Protein AF-0000000085180662 (afdb_homodimer)

Sequence (414 aa):
MKPEELREFLPLYALNALSPEERARVEAALSEHPELLPELKALMEAAGLLAEGTEAPLPPGLKARVLSRLRAERRRKVWLPLLARVAAVVLLSALGYGLYFAGGWLLALADPATQVLTLESPQGSAVGRAVLRRDGTVLLLLKASPPSGKVFQAWGVEEGGLRPLPTFRWTPKTLRLPPEAQAVAVSLEPPGGSPAPTEVFALPRTPMKPEELREFLPLYALNALSPEERARVEAALSEHPELLPELKALMEAAGLLAEGTEAPLPPGLKARVLSRLRAERRRKVWLPLLARVAAVVLLSALGYGLYFAGGWLLALADPATQVLTLESPQGSAVGRAVLRRDGTVLLLLKASPPSGKVFQAWGVEEGGLRPLPTFRWTPKTLRLPPEAQAVAVSLEPPGGSPAPTEVFALPRTP

pLDDT: mean 77.27, std 21.57, range [28.73, 98.62]

Radius of gyration: 26.44 Å; Cα contacts (8 Å, |Δi|>4): 613; chains: 2; bounding box: 60×75×50 Å

Organism: NCBI:txid751945

Foldseek 3Di:
DDPVVLVVCLLCLLLVNDDPVVNVVSVVVCVVPVVCVVVSVVSNVLNVVLVVVPPPPDDDPCCPPCCPVCVPVVCCVVCCVVVVSSVVSSVVVVVVVVCCVVVVLVVQVVPPQWDKWFKAFPVGHTFWIWIAHPQQKIWTGGNDFADPQKWKWKWFDAPVGTHTDDTDGDPRDMDGHDPRGPDMFMAIGGPPDDRDGDGGGIDTDDD/DDPVVLVVCLLCLLLVNDDPVVNVVSVVVCVVPVVCVVVSVVSNVLNVVLVVVPPPPDDDPVCPPCCVVCVPVVCCVVCCVVVVSSVVSSVVVVVVVVCCVVVVLVVQVVPPQWDKWFKAFPVGHTFWIWIAHPQQKIWTGGNDFADPQKWKWKWFDAPVGTHTDDTDGDPRDMDGHDPRGDDMFMAIGGPPDDRDGDGGGIDTDDD

Nearest PDB structures (foldseek):
  6zzg-assembly2_J  TM=3.523E-01  e=1.773E+00  Mus musculus
  5x0t-assembly2_F  TM=3.658E-01  e=2.121E+00  Homo sapiens
  5vi0-assembly1_A  TM=1.223E-01  e=8.408E-02  Pseudomonas fluorescens
  7ylb-assembly4_L  TM=4.870E-01  e=7.442E+00  Homo sapiens
  8zp2-assembly1_B  TM=4.295E-01  e=2.860E+00  Lama glama

Structure (mmCIF, N/CA/C/O backbone):
data_AF-0000000085180662-model_v1
#
loop_
_entity.id
_entity.type
_entity.pdbx_description
1 polymer 'Regulator of SigK'
#
loop_
_atom_site.group_PDB
_atom_site.id
_atom_site.type_symbol
_atom_site.label_atom_id
_atom_site.label_alt_id
_atom_site.label_comp_id
_atom_site.label_asym_id
_atom_site.label_entity_id
_atom_site.label_seq_id
_atom_site.pdbx_PDB_ins_code
_atom_site.Cartn_x
_atom_site.Cartn_y
_atom_site.Cartn_z
_atom_site.occupancy
_atom_site.B_iso_or_equiv
_atom_site.auth_seq_id
_atom_site.auth_comp_id
_atom_site.auth_asym_id
_atom_site.auth_atom_id
_atom_site.pdbx_PDB_model_num
ATOM 1 N N . MET A 1 1 ? -27.828 10.242 9.398 1 66.62 1 MET A N 1
ATOM 2 C CA . MET A 1 1 ? -26.562 10.211 8.68 1 66.62 1 MET A CA 1
ATOM 3 C C . MET A 1 1 ? -25.875 8.859 8.828 1 66.62 1 MET A C 1
ATOM 5 O O . MET A 1 1 ? -25.844 8.297 9.93 1 66.62 1 MET A O 1
ATOM 9 N N . LYS A 1 2 ? -25.594 8.281 7.766 1 71.5 2 LYS A N 1
ATOM 10 C CA . LYS A 1 2 ? -24.906 6.984 7.785 1 71.5 2 LYS A CA 1
ATOM 11 C C . LYS A 1 2 ? -23.516 7.109 8.375 1 71.5 2 LYS A C 1
ATOM 13 O O . LYS A 1 2 ? -22.891 8.172 8.297 1 71.5 2 LYS A O 1
ATOM 18 N N . PRO A 1 3 ? -23.141 6.16 9.094 1 69.75 3 PRO A N 1
ATOM 19 C CA . PRO A 1 3 ? -21.828 6.18 9.742 1 69.75 3 PRO A CA 1
ATOM 20 C C . PRO A 1 3 ? -20.703 6.551 8.781 1 69.75 3 PRO A C 1
ATOM 22 O O . PRO A 1 3 ? -19.781 7.289 9.148 1 69.75 3 PRO A O 1
ATOM 25 N N . GLU A 1 4 ? -20.906 6.094 7.66 1 66.62 4 GLU A N 1
ATOM 26 C CA . GLU A 1 4 ? -19.859 6.379 6.676 1 66.62 4 GLU A CA 1
ATOM 27 C C . GLU A 1 4 ? -19.828 7.867 6.328 1 66.62 4 GLU A C 1
ATOM 29 O O . GLU A 1 4 ? -18.75 8.445 6.168 1 66.62 4 GLU A O 1
ATOM 34 N N . GLU A 1 5 ? -20.969 8.461 6.164 1 68 5 GLU A N 1
ATOM 35 C CA . GLU A 1 5 ? -21.062 9.898 5.93 1 68 5 GLU A CA 1
ATOM 36 C C . GLU A 1 5 ? -20.594 10.695 7.141 1 68 5 GLU A C 1
ATOM 38 O O . GLU A 1 5 ? -19.906 11.711 6.996 1 68 5 GLU A O 1
ATOM 43 N N . LEU A 1 6 ? -20.984 10.219 8.312 1 72.69 6 LEU A N 1
ATOM 44 C CA . LEU A 1 6 ? -20.625 10.875 9.562 1 72.69 6 LEU A CA 1
ATOM 45 C C . LEU A 1 6 ? -19.109 10.906 9.734 1 72.69 6 LEU A C 1
ATOM 47 O O . LEU A 1 6 ? -18.547 11.898 10.211 1 72.69 6 LEU A O 1
ATOM 51 N N . ARG A 1 7 ? -18.453 9.898 9.266 1 70.5 7 ARG A N 1
ATOM 52 C CA . ARG A 1 7 ? -17 9.781 9.406 1 70.5 7 ARG A CA 1
ATOM 53 C C . ARG A 1 7 ? -16.297 10.875 8.609 1 70.5 7 ARG A C 1
ATOM 55 O O . ARG A 1 7 ? -15.234 11.352 9.016 1 70.5 7 ARG A O 1
ATOM 62 N N . GLU A 1 8 ? -16.969 11.312 7.586 1 67.62 8 GLU A N 1
ATOM 63 C CA . GLU A 1 8 ? -16.391 12.367 6.75 1 67.62 8 GLU A CA 1
ATOM 64 C C . GLU A 1 8 ? -16.484 13.727 7.434 1 67.62 8 GLU A C 1
ATOM 66 O O . GLU A 1 8 ? -15.68 14.617 7.168 1 67.62 8 GLU A O 1
ATOM 71 N N . PHE A 1 9 ? -17.438 13.805 8.328 1 67.06 9 PHE A N 1
ATOM 72 C CA . PHE A 1 9 ? -17.688 15.094 8.969 1 67.06 9 PHE A CA 1
ATOM 73 C C . PHE A 1 9 ? -16.922 15.188 10.289 1 67.06 9 PHE A C 1
ATOM 75 O O . PHE A 1 9 ? -16.734 16.281 10.82 1 67.06 9 PHE A O 1
ATOM 82 N N . LEU A 1 10 ? -16.406 14.094 10.742 1 73.5 10 LEU A N 1
ATOM 83 C CA . LEU A 1 10 ? -15.836 14.055 12.078 1 73.5 10 LEU A CA 1
ATOM 84 C C . LEU A 1 10 ? -14.609 14.961 12.172 1 73.5 10 LEU A C 1
ATOM 86 O O . LEU A 1 10 ? -14.461 15.719 13.133 1 73.5 10 LEU A O 1
ATOM 90 N N . PRO A 1 11 ? -13.773 14.984 11.195 1 67.19 11 PRO A N 1
ATOM 91 C CA . PRO A 1 11 ? -12.633 15.906 11.289 1 67.19 11 PRO A CA 1
ATOM 92 C C . PRO A 1 11 ? -13.062 17.375 11.297 1 67.19 11 PRO A C 1
ATOM 94 O O . PRO A 1 11 ? -12.484 18.188 12.031 1 67.19 11 PRO A O 1
ATOM 97 N N . LEU A 1 12 ? -14.07 17.625 10.57 1 65.69 12 LEU A N 1
ATOM 98 C CA . LEU A 1 12 ? -14.578 18.984 10.531 1 65.69 12 LEU A CA 1
ATOM 99 C C . LEU A 1 12 ? -15.227 19.375 11.859 1 65.69 12 LEU A C 1
ATOM 101 O O . LEU A 1 12 ? -15.086 20.5 12.312 1 65.69 12 LEU A O 1
ATOM 105 N N . TYR A 1 13 ? -15.891 18.375 12.391 1 70.31 13 TYR A N 1
ATOM 106 C CA . TYR A 1 13 ? -16.484 18.562 13.719 1 70.31 13 TYR A CA 1
ATOM 107 C C . TYR A 1 13 ? -15.398 18.812 14.758 1 70.31 13 TYR A C 1
ATOM 109 O O . TYR A 1 13 ? -15.5 19.75 15.555 1 70.31 13 TYR A O 1
ATOM 117 N N . ALA A 1 14 ? -14.359 18.031 14.742 1 65.88 14 ALA A N 1
ATOM 118 C CA . ALA A 1 14 ? -13.266 18.141 15.703 1 65.88 14 ALA A CA 1
ATOM 119 C C . ALA A 1 14 ? -12.555 19.484 15.578 1 65.88 14 ALA A C 1
ATOM 121 O O . ALA A 1 14 ? -12.031 20 16.562 1 65.88 14 ALA A O 1
ATOM 122 N N . LEU A 1 15 ? -12.742 20 14.414 1 57.56 15 LEU A N 1
ATOM 123 C CA . LEU A 1 15 ? -12.062 21.25 14.133 1 57.56 15 LEU A CA 1
ATOM 124 C C . LEU A 1 15 ? -13.008 22.438 14.289 1 57.56 15 LEU A C 1
ATOM 126 O O . LEU A 1 15 ? -12.625 23.594 14.055 1 57.56 15 LEU A O 1
ATOM 130 N N . ASN A 1 16 ? -14.219 22.188 14.664 1 61.28 16 ASN A N 1
ATOM 131 C CA . ASN A 1 16 ? -15.258 23.203 14.789 1 61.28 16 ASN A CA 1
ATOM 132 C C . ASN A 1 16 ? -15.461 23.969 13.484 1 61.28 16 ASN A C 1
ATOM 134 O O . ASN A 1 16 ? -15.617 25.188 13.492 1 61.28 16 ASN A O 1
ATOM 138 N N . ALA A 1 17 ? -15.383 23.266 12.406 1 60.09 17 ALA A N 1
ATOM 139 C CA . ALA A 1 17 ? -15.477 23.859 11.07 1 60.09 17 ALA A CA 1
ATOM 140 C C . ALA A 1 17 ? -16.828 23.547 10.43 1 60.09 17 ALA A C 1
ATOM 142 O O . ALA A 1 17 ? -16.969 23.609 9.211 1 60.09 17 ALA A O 1
ATOM 143 N N . LEU A 1 18 ? -17.656 23.156 11.117 1 65.06 18 LEU A N 1
ATOM 144 C CA . LEU A 1 18 ? -19 22.875 10.641 1 65.06 18 LEU A CA 1
ATOM 145 C C . LEU A 1 18 ? -19.922 24.062 10.906 1 65.06 18 LEU A C 1
ATOM 147 O O . LEU A 1 18 ? -19.75 24.781 11.891 1 65.06 18 LEU A O 1
ATOM 151 N N . SER A 1 19 ? -20.75 24.391 9.953 1 64.56 19 SER A N 1
ATOM 152 C CA . SER A 1 19 ? -21.828 25.328 10.234 1 64.56 19 SER A CA 1
ATOM 153 C C . SER A 1 19 ? -22.672 24.875 11.43 1 64.56 19 SER A C 1
ATOM 155 O O . SER A 1 19 ? -22.625 23.703 11.805 1 64.56 19 SER A O 1
ATOM 157 N N . PRO A 1 20 ? -23.266 25.844 12.109 1 70.56 20 PRO A N 1
ATOM 158 C CA . PRO A 1 20 ? -24.125 25.453 13.234 1 70.56 20 PRO A CA 1
ATOM 159 C C . PRO A 1 20 ? -25.141 24.375 12.859 1 70.56 20 PRO A C 1
ATOM 161 O O . PRO A 1 20 ? -25.422 23.484 13.656 1 70.56 20 PRO A O 1
ATOM 164 N N . GLU A 1 21 ? -25.594 24.438 11.703 1 71.88 21 GLU A N 1
ATOM 165 C CA . GLU A 1 21 ? -26.578 23.453 11.242 1 71.88 21 GLU A CA 1
ATOM 166 C C . GLU A 1 21 ? -25.922 22.078 11.039 1 71.88 21 GLU A C 1
ATOM 168 O O . GLU A 1 21 ? -26.484 21.062 11.445 1 71.88 21 GLU A O 1
ATOM 173 N N . GLU A 1 22 ? -24.844 22.078 10.461 1 75.25 22 GLU A N 1
ATOM 174 C CA . GLU A 1 22 ? -24.125 20.828 10.227 1 75.25 22 GLU A CA 1
ATOM 175 C C . GLU A 1 22 ? -23.688 20.203 11.547 1 75.25 22 GLU A C 1
ATOM 177 O O . GLU A 1 22 ? -23.719 18.984 11.695 1 75.25 22 GLU A O 1
ATOM 182 N N . ARG A 1 23 ? -23.297 21.047 12.43 1 76.56 23 ARG A N 1
ATOM 183 C CA . ARG A 1 23 ? -22.891 20.578 13.742 1 76.56 23 ARG A CA 1
ATOM 184 C C . ARG A 1 23 ? -24.031 19.875 14.469 1 76.56 23 ARG A C 1
ATOM 186 O O . ARG A 1 23 ? -23.859 18.812 15.055 1 76.56 23 ARG A O 1
ATOM 193 N N . ALA A 1 24 ? -25.094 20.469 14.359 1 76.19 24 ALA A N 1
ATOM 194 C CA . ALA A 1 24 ? -26.281 19.875 14.992 1 76.19 24 ALA A CA 1
ATOM 195 C C . ALA A 1 24 ? -26.594 18.5 14.391 1 76.19 24 ALA A C 1
ATOM 197 O O . ALA A 1 24 ? -26.953 17.578 15.109 1 76.19 24 ALA A O 1
ATOM 198 N N . ARG A 1 25 ? -26.406 18.422 13.172 1 79.19 25 ARG A N 1
ATOM 199 C CA . ARG A 1 25 ? -26.672 17.172 12.477 1 79.19 25 ARG A CA 1
ATOM 200 C C . ARG A 1 25 ? -25.672 16.094 12.883 1 79.19 25 ARG A C 1
ATOM 202 O O . ARG A 1 25 ? -26.047 14.938 13.086 1 79.19 25 ARG A O 1
ATOM 209 N N . VAL A 1 26 ? -24.531 16.516 13 1 79.25 26 VAL A N 1
ATOM 210 C CA . VAL A 1 26 ? -23.484 15.57 13.375 1 79.25 26 VAL A CA 1
ATOM 211 C C . VAL A 1 26 ? -23.672 15.125 14.828 1 79.25 26 VAL A C 1
ATOM 213 O O . VAL A 1 26 ? -23.562 13.945 15.141 1 79.25 26 VAL A O 1
ATOM 216 N N . GLU A 1 27 ? -23.969 16.062 15.672 1 79.25 27 GLU A N 1
ATOM 217 C CA . GLU A 1 27 ? -24.188 15.75 17.078 1 79.25 27 GLU A CA 1
ATOM 218 C C . GLU A 1 27 ? -25.375 14.805 17.266 1 79.25 27 GLU A C 1
ATOM 220 O O . GLU A 1 27 ? -25.328 13.883 18.078 1 79.25 27 GLU A O 1
ATOM 225 N N . ALA A 1 28 ? -26.328 14.977 16.484 1 78.62 28 ALA A N 1
ATOM 226 C CA . ALA A 1 28 ? -27.484 14.086 16.531 1 78.62 28 ALA A CA 1
ATOM 227 C C . ALA A 1 28 ? -27.109 12.688 16.047 1 78.62 28 ALA A C 1
ATOM 229 O O . ALA A 1 28 ? -27.531 11.688 16.625 1 78.62 28 ALA A O 1
ATOM 230 N N . ALA A 1 29 ? -26.328 12.68 15.062 1 79.62 29 ALA A N 1
ATOM 231 C CA . ALA A 1 29 ? -25.922 11.406 14.484 1 79.62 29 ALA A CA 1
ATOM 232 C C . ALA A 1 29 ? -24.969 10.656 15.406 1 79.62 29 ALA A C 1
ATOM 234 O O . ALA A 1 29 ? -25 9.43 15.469 1 79.62 29 ALA A O 1
ATOM 235 N N . LEU A 1 30 ? -24.141 11.406 16.078 1 78.25 30 LEU A N 1
ATOM 236 C CA . LEU A 1 30 ? -23.172 10.805 17 1 78.25 30 LEU A CA 1
ATOM 237 C C . LEU A 1 30 ? -23.875 10.102 18.156 1 78.25 30 LEU A C 1
ATOM 239 O O . LEU A 1 30 ? -23.391 9.094 18.672 1 78.25 30 LEU A O 1
ATOM 243 N N . SER A 1 31 ? -24.953 10.578 18.547 1 75.88 31 SER A N 1
ATOM 244 C CA . SER A 1 31 ? -25.766 9.922 19.578 1 75.88 31 SER A CA 1
ATOM 245 C C . SER A 1 31 ? -26.266 8.57 19.094 1 75.88 31 SER A C 1
ATOM 247 O O . SER A 1 31 ? -26.484 7.66 19.906 1 75.88 31 SER A O 1
ATOM 249 N N . GLU A 1 32 ? -26.281 8.438 17.828 1 77.94 32 GLU A N 1
ATOM 250 C CA . GLU A 1 32 ? -26.812 7.207 17.25 1 77.94 32 GLU A CA 1
ATOM 251 C C . GLU A 1 32 ? -25.688 6.238 16.906 1 77.94 32 GLU A C 1
ATOM 253 O O . GLU A 1 32 ? -25.938 5.055 16.656 1 77.94 32 GLU A O 1
ATOM 258 N N . HIS A 1 33 ? -24.531 6.793 16.891 1 78.06 33 HIS A N 1
ATOM 259 C CA . HIS A 1 33 ? -23.406 5.957 16.484 1 78.06 33 HIS A CA 1
ATOM 260 C C . HIS A 1 33 ? -22.25 6.086 17.469 1 78.06 33 HIS A C 1
ATOM 262 O O . HIS A 1 33 ? -21.203 6.66 17.125 1 78.06 33 HIS A O 1
ATOM 268 N N . PRO A 1 34 ? -22.375 5.504 18.609 1 74.19 34 PRO A N 1
ATOM 269 C CA . PRO A 1 34 ? -21.344 5.629 19.656 1 74.19 34 PRO A CA 1
ATOM 270 C C . PRO A 1 34 ? -20.016 4.992 19.266 1 74.19 34 PRO A C 1
ATOM 272 O O . PRO A 1 34 ? -18.984 5.309 19.844 1 74.19 34 PRO A O 1
ATOM 275 N N . GLU A 1 35 ? -20.078 4.238 18.312 1 72.56 35 GLU A N 1
ATOM 276 C CA . GLU A 1 35 ? -18.859 3.555 17.906 1 72.56 35 GLU A CA 1
ATOM 277 C C . GLU A 1 35 ? -17.859 4.531 17.297 1 72.56 35 GLU A C 1
ATOM 279 O O . GLU A 1 35 ? -16.656 4.234 17.203 1 72.56 35 GLU A O 1
ATOM 284 N N . LEU A 1 36 ? -18.375 5.695 16.922 1 71.19 36 LEU A N 1
ATOM 285 C CA . LEU A 1 36 ? -17.5 6.684 16.312 1 71.19 36 LEU A CA 1
ATOM 286 C C . LEU A 1 36 ? -16.906 7.613 17.359 1 71.19 36 LEU A C 1
ATOM 288 O O . LEU A 1 36 ? -16.016 8.406 17.062 1 71.19 36 LEU A O 1
ATOM 292 N N . LEU A 1 37 ? -17.266 7.441 18.594 1 69.69 37 LEU A N 1
ATOM 293 C CA . LEU A 1 37 ? -16.859 8.336 19.656 1 69.69 37 LEU A CA 1
ATOM 294 C C . LEU A 1 37 ? -15.359 8.219 19.922 1 69.69 37 LEU A C 1
ATOM 296 O O . LEU A 1 37 ? -14.672 9.234 20.094 1 69.69 37 LEU A O 1
ATOM 300 N N . PRO A 1 38 ? -14.891 7.062 19.859 1 65.12 38 PRO A N 1
ATOM 301 C CA . PRO A 1 38 ? -13.438 6.977 20.062 1 65.12 38 PRO A CA 1
ATOM 302 C C . PRO A 1 38 ? -12.648 7.68 18.953 1 65.12 38 PRO A C 1
ATOM 304 O O . PRO A 1 38 ? -11.633 8.312 19.234 1 65.12 38 PRO A O 1
ATOM 307 N N . GLU A 1 39 ? -13.164 7.59 17.766 1 68.31 39 GLU A N 1
ATOM 308 C CA . GLU A 1 39 ? -12.523 8.273 16.641 1 68.31 39 GLU A CA 1
ATOM 309 C C . GLU A 1 39 ? -12.625 9.789 16.797 1 68.31 39 GLU A C 1
ATOM 311 O O . GLU A 1 39 ? -11.656 10.508 16.531 1 68.31 39 GLU A O 1
ATOM 316 N N . LEU A 1 40 ? -13.766 10.18 17.234 1 70.56 40 LEU A N 1
ATOM 317 C CA . LEU A 1 40 ? -13.953 11.609 17.484 1 70.56 40 LEU A CA 1
ATOM 318 C C . LEU A 1 40 ? -13.031 12.086 18.594 1 70.56 40 LEU A C 1
ATOM 320 O O . LEU A 1 40 ? -12.398 13.141 18.484 1 70.56 40 LEU A O 1
ATOM 324 N N . LYS A 1 41 ? -12.875 11.383 19.594 1 63.75 41 LYS A N 1
ATOM 325 C CA . LYS A 1 41 ? -12.016 11.734 20.719 1 63.75 41 LYS A CA 1
ATOM 326 C C . LYS A 1 41 ? -10.555 11.852 20.281 1 63.75 41 LYS A C 1
ATOM 328 O O . LYS A 1 41 ? -9.852 12.781 20.688 1 63.75 41 LYS A O 1
ATOM 333 N N . ALA A 1 42 ? -10.219 10.969 19.547 1 62.28 42 ALA A N 1
ATOM 334 C CA . ALA A 1 42 ? -8.852 10.992 19.031 1 62.28 42 ALA A CA 1
ATOM 335 C C . ALA A 1 42 ? -8.609 12.227 18.172 1 62.28 42 ALA A C 1
ATOM 337 O O . ALA A 1 42 ? -7.562 12.867 18.266 1 62.28 42 ALA A O 1
ATOM 338 N N . LEU A 1 43 ? -9.594 12.508 17.406 1 63 43 LEU A N 1
ATOM 339 C CA . LEU A 1 43 ? -9.5 13.68 16.531 1 63 43 LEU A CA 1
ATOM 340 C C . LEU A 1 43 ? -9.523 14.969 17.344 1 63 43 LEU A C 1
ATOM 342 O O . LEU A 1 43 ? -8.773 15.906 17.062 1 63 43 LEU A O 1
ATOM 346 N N . MET A 1 44 ? -10.328 14.969 18.391 1 61.22 44 MET A N 1
ATOM 347 C CA . MET A 1 44 ? -10.414 16.141 19.266 1 61.22 44 MET A CA 1
ATOM 348 C C . MET A 1 44 ? -9.117 16.312 20.047 1 61.22 44 MET A C 1
ATOM 350 O O . MET A 1 44 ? -8.656 17.438 20.234 1 61.22 44 MET A O 1
ATOM 354 N N . GLU A 1 45 ? -8.594 15.312 20.453 1 57.62 45 GLU A N 1
ATOM 355 C CA . GLU A 1 45 ? -7.316 15.359 21.156 1 57.62 45 GLU A CA 1
ATOM 356 C C . GLU A 1 45 ? -6.207 15.883 20.234 1 57.62 45 GLU A C 1
ATOM 358 O O . GLU A 1 45 ? -5.379 16.688 20.656 1 57.62 45 GLU A O 1
ATOM 363 N N . ALA A 1 46 ? -6.301 15.391 19.203 1 54.47 46 ALA A N 1
ATOM 364 C CA . ALA A 1 46 ? -5.316 15.844 18.219 1 54.47 46 ALA A CA 1
ATOM 365 C C . ALA A 1 46 ? -5.5 17.328 17.906 1 54.47 46 ALA A C 1
ATOM 367 O O . ALA A 1 46 ? -4.523 18.078 17.812 1 54.47 46 ALA A O 1
ATOM 368 N N . ALA A 1 47 ? -6.711 17.688 17.844 1 52 47 ALA A N 1
ATOM 369 C CA . ALA A 1 47 ? -7.035 19.078 17.609 1 52 47 ALA A CA 1
ATOM 370 C C . ALA A 1 47 ? -6.629 19.953 18.797 1 52 47 ALA A C 1
ATOM 372 O O . ALA A 1 47 ? -6.148 21.062 18.625 1 52 47 ALA A O 1
ATOM 373 N N . GLY A 1 48 ? -6.871 19.469 19.938 1 48.78 48 GLY A N 1
ATOM 374 C CA . GLY A 1 48 ? -6.469 20.141 21.156 1 48.78 48 GLY A CA 1
ATOM 375 C C . GLY A 1 48 ? -4.965 20.328 21.281 1 48.78 48 GLY A C 1
ATOM 376 O O . GLY A 1 48 ? -4.496 21.391 21.672 1 48.78 48 GLY A O 1
ATOM 377 N N . LEU A 1 49 ? -4.309 19.391 21.062 1 45.84 49 LEU A N 1
ATOM 378 C CA . LEU A 1 49 ? -2.854 19.469 21.125 1 45.84 49 LEU A CA 1
ATOM 379 C C . LEU A 1 49 ? -2.314 20.516 20.156 1 45.84 49 LEU A C 1
ATOM 381 O O . LEU A 1 49 ? -1.356 21.219 20.484 1 45.84 49 LEU A O 1
ATOM 385 N N . LEU A 1 50 ? -2.959 20.625 19.219 1 42.94 50 LEU A N 1
ATOM 386 C CA . LEU A 1 50 ? -2.58 21.641 18.234 1 42.94 50 LEU A CA 1
ATOM 387 C C . LEU A 1 50 ? -2.941 23.047 18.734 1 42.94 50 LEU A C 1
ATOM 389 O O . LEU A 1 50 ? -2.207 24 18.484 1 42.94 50 LEU A O 1
ATOM 393 N N . ALA A 1 51 ? -4.027 23.25 19.484 1 41.25 51 ALA A N 1
ATOM 394 C CA . ALA A 1 51 ? -4.484 24.5 20.078 1 41.25 51 ALA A CA 1
ATOM 395 C C . ALA A 1 51 ? -3.6 24.922 21.25 1 41.25 51 ALA A C 1
ATOM 397 O O . ALA A 1 51 ? -3.33 26.109 21.453 1 41.25 51 ALA A O 1
ATOM 398 N N . GLU A 1 52 ? -3.271 24.109 22.094 1 39.59 52 GLU A N 1
ATOM 399 C CA . GLU A 1 52 ? -2.471 24.422 23.281 1 39.59 52 GLU A CA 1
ATOM 400 C C . GLU A 1 52 ? -1.133 25.047 22.891 1 39.59 52 GLU A C 1
ATOM 402 O O . GLU A 1 52 ? -0.598 25.875 23.625 1 39.59 52 GLU A O 1
ATOM 407 N N . GLY A 1 53 ? -0.549 24.875 21.875 1 36.84 53 GLY A N 1
ATOM 408 C CA . GLY A 1 53 ? 0.676 25.594 21.562 1 36.84 53 GLY A CA 1
ATOM 409 C C . GLY A 1 53 ? 0.466 27.078 21.391 1 36.84 53 GLY A C 1
ATOM 410 O O . GLY A 1 53 ? 1.431 27.844 21.328 1 36.84 53 GLY A O 1
ATOM 411 N N . THR A 1 54 ? -0.755 27.531 21.125 1 33 54 THR A N 1
ATOM 412 C CA . THR A 1 54 ? -1.01 28.953 20.938 1 33 54 THR A CA 1
ATOM 413 C C . THR A 1 54 ? -1.472 29.594 22.25 1 33 54 THR A C 1
ATOM 415 O O . THR A 1 54 ? -1.917 30.734 22.266 1 33 54 THR A O 1
ATOM 418 N N . GLU A 1 55 ? -1.44 29.094 23.406 1 32.59 55 GLU A N 1
ATOM 419 C CA . GLU A 1 55 ? -2.092 29.672 24.578 1 32.59 55 GLU A CA 1
ATOM 420 C C . GLU A 1 55 ? -1.324 30.875 25.094 1 32.59 55 GLU A C 1
ATOM 422 O O . GLU A 1 55 ? -0.643 30.797 26.125 1 32.59 55 GLU A O 1
ATOM 427 N N . ALA A 1 56 ? -0.729 31.797 24.312 1 30.62 56 ALA A N 1
ATOM 428 C CA . ALA A 1 56 ? -0.349 32.969 25.078 1 30.62 56 ALA A CA 1
ATOM 429 C C . ALA A 1 56 ? -1.579 33.719 25.609 1 30.62 56 ALA A C 1
ATOM 431 O O . ALA A 1 56 ? -2.572 33.844 24.891 1 30.62 56 ALA A O 1
ATOM 432 N N . PRO A 1 57 ? -1.779 33.938 26.969 1 28.98 57 PRO A N 1
ATOM 433 C CA . PRO A 1 57 ? -2.863 34.625 27.672 1 28.98 57 PRO A CA 1
ATOM 434 C C . PRO A 1 57 ? -3.049 36.062 27.203 1 28.98 57 PRO A C 1
ATOM 436 O O . PRO A 1 57 ? -2.076 36.812 27.109 1 28.98 57 PRO A O 1
ATOM 439 N N . LEU A 1 58 ? -4.016 36.438 26.359 1 30.48 58 LEU A N 1
ATOM 440 C CA . LEU A 1 58 ? -4.328 37.812 25.969 1 30.48 58 LEU A CA 1
ATOM 441 C C . LEU A 1 58 ? -4.719 38.625 27.188 1 30.48 58 LEU A C 1
ATOM 443 O O . LEU A 1 58 ? -5.41 38.156 28.078 1 30.48 58 LEU A O 1
ATOM 447 N N . PRO A 1 59 ? -4.094 39.719 27.609 1 28.73 59 PRO A N 1
ATOM 448 C CA . PRO A 1 59 ? -4.371 40.594 28.766 1 28.73 59 PRO A CA 1
ATOM 449 C C . PRO A 1 59 ? -5.805 41.125 28.781 1 28.73 59 PRO A C 1
ATOM 451 O O . PRO A 1 59 ? -6.418 41.281 27.719 1 28.73 59 PRO A O 1
ATOM 454 N N . PRO A 1 60 ? -6.473 41.438 29.938 1 32.09 60 PRO A N 1
ATOM 455 C CA . PRO A 1 60 ? -7.887 41.625 30.266 1 32.09 60 PRO A CA 1
ATOM 456 C C . PRO A 1 60 ? -8.461 42.875 29.594 1 32.09 60 PRO A C 1
ATOM 458 O O . PRO A 1 60 ? -9.617 42.875 29.172 1 32.09 60 PRO A O 1
ATOM 461 N N . GLY A 1 61 ? -7.961 44.188 29.969 1 33.28 61 GLY A N 1
ATOM 462 C CA . GLY A 1 61 ? -8.555 45.469 29.703 1 33.28 61 GLY A CA 1
ATOM 463 C C . GLY A 1 61 ? -8.727 45.781 28.234 1 33.28 61 GLY A C 1
ATOM 464 O O . GLY A 1 61 ? -9.367 46.75 27.859 1 33.28 61 GLY A O 1
ATOM 465 N N . LEU A 1 62 ? -7.664 45.5 27.484 1 30.42 62 LEU A N 1
ATOM 466 C CA . LEU A 1 62 ? -7.5 45.75 26.047 1 30.42 62 LEU A CA 1
ATOM 467 C C . LEU A 1 62 ? -8.594 45.062 25.25 1 30.42 62 LEU A C 1
ATOM 469 O O . LEU A 1 62 ? -8.727 45.312 24.047 1 30.42 62 LEU A O 1
ATOM 473 N N . LYS A 1 63 ? -9.469 44.375 25.922 1 33.94 63 LYS A N 1
ATOM 474 C CA . LYS A 1 63 ? -10.578 43.594 25.422 1 33.94 63 LYS A CA 1
ATOM 475 C C . LYS A 1 63 ? -11.648 44.469 24.797 1 33.94 63 LYS A C 1
ATOM 477 O O . LYS A 1 63 ? -12.141 44.188 23.688 1 33.94 63 LYS A O 1
ATOM 482 N N . ALA A 1 64 ? -12.047 45.406 25.625 1 37.06 64 ALA A N 1
ATOM 483 C CA . ALA A 1 64 ? -13.25 46.156 25.266 1 37.06 64 ALA A CA 1
ATOM 484 C C . ALA A 1 64 ? -13 47.031 24.031 1 37.06 64 ALA A C 1
ATOM 486 O O . ALA A 1 64 ? -13.859 47.125 23.156 1 37.06 64 ALA A O 1
ATOM 487 N N . ARG A 1 65 ? -12.039 47.938 24.078 1 34.69 65 ARG A N 1
ATOM 488 C CA . ARG A 1 65 ? -11.82 48.906 23.016 1 34.69 65 ARG A CA 1
ATOM 489 C C . ARG A 1 65 ? -11.367 48.219 21.734 1 34.69 65 ARG A C 1
ATOM 491 O O . ARG A 1 65 ? -11.695 48.688 20.625 1 34.69 65 ARG A O 1
ATOM 498 N N . VAL A 1 66 ? -10.391 47.25 21.812 1 32.06 66 VAL A N 1
ATOM 499 C CA . VAL A 1 66 ? -9.898 46.531 20.641 1 32.06 66 VAL A CA 1
ATOM 500 C C . VAL A 1 66 ? -10.992 45.625 20.078 1 32.06 66 VAL A C 1
ATOM 502 O O . VAL A 1 66 ? -10.969 45.25 18.906 1 32.06 66 VAL A O 1
ATOM 505 N N . LEU A 1 67 ? -12.062 45.25 20.797 1 35.72 67 LEU A N 1
ATOM 506 C CA . LEU A 1 67 ? -13.234 44.5 20.359 1 35.72 67 LEU A CA 1
ATOM 507 C C . LEU A 1 67 ? -14.016 45.281 19.312 1 35.72 67 LEU A C 1
ATOM 509 O O . LEU A 1 67 ? -14.477 44.688 18.328 1 35.72 67 LEU A O 1
ATOM 513 N N . SER A 1 68 ? -14.359 46.531 19.578 1 38.25 68 SER A N 1
ATOM 514 C CA . SER A 1 68 ? -15.219 47.25 18.641 1 38.25 68 SER A CA 1
ATOM 515 C C . SER A 1 68 ? -14.516 47.469 17.312 1 38.25 68 SER A C 1
ATOM 517 O O . SER A 1 68 ? -15.148 47.406 16.25 1 38.25 68 SER A O 1
ATOM 519 N N . ARG A 1 69 ? -13.312 48.125 17.156 1 35.19 69 ARG A N 1
ATOM 520 C CA . ARG A 1 69 ? -12.617 48.344 15.883 1 35.19 69 ARG A CA 1
ATOM 521 C C . ARG A 1 69 ? -12.133 47.031 15.297 1 35.19 69 ARG A C 1
ATOM 523 O O . ARG A 1 69 ? -11.984 46.906 14.086 1 35.19 69 ARG A O 1
ATOM 530 N N . LEU A 1 70 ? -11.57 46.031 16.125 1 34.12 70 LEU A N 1
ATOM 531 C CA . LEU A 1 70 ? -11.125 44.719 15.688 1 34.12 70 LEU A CA 1
ATOM 532 C C . LEU A 1 70 ? -12.305 43.844 15.266 1 34.12 70 LEU A C 1
ATOM 534 O O . LEU A 1 70 ? -12.125 42.781 14.648 1 34.12 70 LEU A O 1
ATOM 538 N N . ARG A 1 71 ? -13.492 44.031 15.477 1 36.19 71 ARG A N 1
ATOM 539 C CA . ARG A 1 71 ? -14.688 43.312 14.992 1 36.19 71 ARG A CA 1
ATOM 540 C C . ARG A 1 71 ? -14.75 43.344 13.469 1 36.19 71 ARG A C 1
ATOM 542 O O . ARG A 1 71 ? -15.133 42.344 12.852 1 36.19 71 ARG A O 1
ATOM 549 N N . ALA A 1 72 ? -14.945 44.5 12.773 1 37.19 72 ALA A N 1
ATOM 550 C CA . ALA A 1 72 ? -15.047 44.562 11.312 1 37.19 72 ALA A CA 1
ATOM 551 C C . ALA A 1 72 ? -13.727 44.188 10.656 1 37.19 72 ALA A C 1
ATOM 553 O O . ALA A 1 72 ? -13.719 43.469 9.633 1 37.19 72 ALA A O 1
ATOM 554 N N . GLU A 1 73 ? -12.508 44.844 10.656 1 36.19 73 GLU A N 1
ATOM 555 C CA . GLU A 1 73 ? -11.203 44.562 10.062 1 36.19 73 GLU A CA 1
ATOM 556 C C . GLU A 1 73 ? -10.508 43.406 10.773 1 36.19 73 GLU A C 1
ATOM 558 O O . GLU A 1 73 ? -9.648 42.75 10.195 1 36.19 73 GLU A O 1
ATOM 563 N N . ARG A 1 74 ? -10.5 43.094 12.07 1 37.84 74 ARG A N 1
ATOM 564 C CA . ARG A 1 74 ? -9.891 42.062 12.891 1 37.84 74 ARG A CA 1
ATOM 565 C C . ARG A 1 74 ? -10.516 40.688 12.609 1 37.84 74 ARG A C 1
ATOM 567 O O . ARG A 1 74 ? -9.984 39.656 13.031 1 37.84 74 ARG A O 1
ATOM 574 N N . ARG A 1 75 ? -11.75 40.562 12.367 1 38.03 75 ARG A N 1
ATOM 575 C CA . ARG A 1 75 ? -12.344 39.281 11.953 1 38.03 75 ARG A CA 1
ATOM 576 C C . ARG A 1 75 ? -11.555 38.656 10.812 1 38.03 75 ARG A C 1
ATOM 578 O O . ARG A 1 75 ? -11.484 37.438 10.695 1 38.03 75 ARG A O 1
ATOM 585 N N . ARG A 1 76 ? -11.266 39.375 9.789 1 39.66 76 ARG A N 1
ATOM 586 C CA . ARG A 1 76 ? -10.461 38.875 8.68 1 39.66 76 ARG A CA 1
ATOM 587 C C . ARG A 1 76 ? -9.031 38.594 9.117 1 39.66 76 ARG A C 1
ATOM 589 O O . ARG A 1 76 ? -8.414 37.625 8.664 1 39.66 76 ARG A O 1
ATOM 596 N N . LYS A 1 77 ? -8.289 39.469 9.82 1 44.44 77 LYS A N 1
ATOM 597 C CA . LYS A 1 77 ? -6.879 39.344 10.164 1 44.44 77 LYS A CA 1
ATOM 598 C C . LYS A 1 77 ? -6.668 38.281 11.25 1 44.44 77 LYS A C 1
ATOM 600 O O . LYS A 1 77 ? -5.684 37.562 11.227 1 44.44 77 LYS A O 1
ATOM 605 N N . VAL A 1 78 ? -7.395 38.438 12.406 1 45.53 78 VAL A N 1
ATOM 606 C CA . VAL A 1 78 ? -7.262 37.469 13.484 1 45.53 78 VAL A CA 1
ATOM 607 C C . VAL A 1 78 ? -7.758 36.094 13.023 1 45.53 78 VAL A C 1
ATOM 609 O O . VAL A 1 78 ? -7.234 35.062 13.438 1 45.53 78 VAL A O 1
ATOM 612 N N . TRP A 1 79 ? -8.828 36.188 12.258 1 45.81 79 TRP A N 1
ATOM 613 C CA . TRP A 1 79 ? -9.383 34.938 11.758 1 45.81 79 TRP A CA 1
ATOM 614 C C . TRP A 1 79 ? -8.406 34.25 10.812 1 45.81 79 TRP A C 1
ATOM 616 O O . TRP A 1 79 ? -8.43 33.031 10.664 1 45.81 79 TRP A O 1
ATOM 626 N N . LEU A 1 80 ? -7.652 35.188 10.156 1 49.12 80 LEU A N 1
ATOM 627 C CA . LEU A 1 80 ? -6.723 34.594 9.211 1 49.12 80 LEU A CA 1
ATOM 628 C C . LEU A 1 80 ? -5.676 33.75 9.93 1 49.12 80 LEU A C 1
ATOM 630 O O . LEU A 1 80 ? -5.379 32.625 9.523 1 49.12 80 LEU A O 1
ATOM 634 N N . PRO A 1 81 ? -5.172 34.469 11.07 1 57.66 81 PRO A N 1
ATOM 635 C CA . PRO A 1 81 ? -4.219 33.594 11.758 1 57.66 81 PRO A CA 1
ATOM 636 C C . PRO A 1 81 ? -4.887 32.375 12.391 1 57.66 81 PRO A C 1
ATOM 638 O O . PRO A 1 81 ? -4.328 31.266 12.359 1 57.66 81 PRO A O 1
ATOM 641 N N . LEU A 1 82 ? -6.121 32.719 13.016 1 55.34 82 LEU A N 1
ATOM 642 C CA . LEU A 1 82 ? -6.816 31.578 13.586 1 55.34 82 LEU A CA 1
ATOM 643 C C . LEU A 1 82 ? -7.234 30.609 12.492 1 55.34 82 LEU A C 1
ATOM 645 O O . LEU A 1 82 ? -7.105 29.391 12.664 1 55.34 82 LEU A O 1
ATOM 649 N N . LEU A 1 83 ? -7.836 31.188 11.508 1 57.25 83 LEU A N 1
ATOM 650 C CA . LEU A 1 83 ? -8.227 30.344 10.383 1 57.25 83 LEU A CA 1
ATOM 651 C C . LEU A 1 83 ? -7.008 29.625 9.797 1 57.25 83 LEU A C 1
ATOM 653 O O . LEU A 1 83 ? -7.098 28.453 9.414 1 57.25 83 LEU A O 1
ATOM 657 N N . ALA A 1 84 ? -6.012 30.406 9.781 1 61.88 84 ALA A N 1
ATOM 658 C CA . ALA A 1 84 ? -4.785 29.781 9.289 1 61.88 84 ALA A CA 1
ATOM 659 C C . ALA A 1 84 ? -4.312 28.672 10.234 1 61.88 84 ALA A C 1
ATOM 661 O O . ALA A 1 84 ? -3.848 27.625 9.789 1 61.88 84 ALA A O 1
ATOM 662 N N . ARG A 1 85 ? -4.504 29 11.445 1 61.41 85 ARG A N 1
ATOM 663 C CA . ARG A 1 85 ? -4.117 28 12.422 1 61.41 85 ARG A CA 1
ATOM 664 C C . ARG A 1 85 ? -5.027 26.766 12.344 1 61.41 85 ARG A C 1
ATOM 666 O O . ARG A 1 85 ? -4.551 25.641 12.391 1 61.41 85 ARG A O 1
ATOM 673 N N . VAL A 1 86 ? -6.293 27.109 12.312 1 58.31 86 VAL A N 1
ATOM 674 C CA . VAL A 1 86 ? -7.242 26.016 12.203 1 58.31 86 VAL A CA 1
ATOM 675 C C . VAL A 1 86 ? -6.992 25.25 10.906 1 58.31 86 VAL A C 1
ATOM 677 O O . VAL A 1 86 ? -6.984 24.016 10.898 1 58.31 86 VAL A O 1
ATOM 680 N N . ALA A 1 87 ? -6.816 25.938 9.883 1 65 87 ALA A N 1
ATOM 681 C CA . ALA A 1 87 ? -6.531 25.297 8.602 1 65 87 ALA A CA 1
ATOM 682 C C . ALA A 1 87 ? -5.277 24.438 8.688 1 65 87 ALA A C 1
ATOM 684 O O . ALA A 1 87 ? -5.234 23.344 8.133 1 65 87 ALA A O 1
ATOM 685 N N . ALA A 1 88 ? -4.406 24.938 9.391 1 67.94 88 ALA A N 1
ATOM 686 C CA . ALA A 1 88 ? -3.158 24.188 9.539 1 67.94 88 ALA A CA 1
ATOM 687 C C . ALA A 1 88 ? -3.377 22.891 10.32 1 67.94 88 ALA A C 1
ATOM 689 O O . ALA A 1 88 ? -2.854 21.844 9.953 1 67.94 88 ALA A O 1
ATOM 690 N N . VAL A 1 89 ? -4.129 23.031 11.305 1 64.19 89 VAL A N 1
ATOM 691 C CA . VAL A 1 89 ? -4.391 21.859 12.125 1 64.19 89 VAL A CA 1
ATOM 692 C C . VAL A 1 89 ? -5.184 20.828 11.328 1 64.19 89 VAL A C 1
ATOM 694 O O . VAL A 1 89 ? -4.883 19.641 11.367 1 64.19 89 VAL A O 1
ATOM 697 N N . VAL A 1 90 ? -6.133 21.359 10.633 1 64.19 90 VAL A N 1
ATOM 698 C CA . VAL A 1 90 ? -6.941 20.469 9.805 1 64.19 90 VAL A CA 1
ATOM 699 C C . VAL A 1 90 ? -6.059 19.797 8.758 1 64.19 90 VAL A C 1
ATOM 701 O O . VAL A 1 90 ? -6.148 18.578 8.539 1 64.19 90 VAL A O 1
ATOM 704 N N . LEU A 1 91 ? -5.246 20.531 8.234 1 73.38 91 LEU A N 1
ATOM 705 C CA . LEU A 1 91 ? -4.355 20 7.211 1 73.38 91 LEU A CA 1
ATOM 706 C C . LEU A 1 91 ? -3.4 18.969 7.809 1 73.38 91 LEU A C 1
ATOM 708 O O . LEU A 1 91 ? -3.191 17.906 7.23 1 73.38 91 LEU A O 1
ATOM 712 N N . LEU A 1 92 ? -2.904 19.234 8.961 1 74.06 92 LEU A N 1
ATOM 713 C CA . LEU A 1 92 ? -1.982 18.312 9.617 1 74.06 92 LEU A CA 1
ATOM 714 C C . LEU A 1 92 ? -2.689 17.016 10 1 74.06 92 LEU A C 1
ATOM 716 O O . LEU A 1 92 ? -2.129 15.93 9.852 1 74.06 92 LEU A O 1
ATOM 720 N N . SER A 1 93 ? -3.842 17.203 10.469 1 71 93 SER A N 1
ATOM 721 C CA . SER A 1 93 ? -4.605 16.016 10.852 1 71 93 SER A CA 1
ATOM 722 C C . SER A 1 93 ? -4.941 15.156 9.641 1 71 93 SER A C 1
ATOM 724 O O . SER A 1 93 ? -4.828 13.93 9.688 1 71 93 SER A O 1
ATOM 726 N N . ALA A 1 94 ? -5.32 15.797 8.602 1 73.5 94 ALA A N 1
ATOM 727 C CA . ALA A 1 94 ? -5.652 15.078 7.379 1 73.5 94 ALA A CA 1
ATOM 728 C C . ALA A 1 94 ? -4.434 14.344 6.828 1 73.5 94 ALA A C 1
ATOM 730 O O . ALA A 1 94 ? -4.523 13.164 6.457 1 73.5 94 ALA A O 1
ATOM 731 N N . LEU A 1 95 ? -3.383 14.992 6.855 1 78.44 95 LEU A N 1
ATOM 732 C CA . LEU A 1 95 ? -2.146 14.406 6.352 1 78.44 95 LEU A CA 1
ATOM 733 C C . LEU A 1 95 ? -1.674 13.273 7.262 1 78.44 95 LEU A C 1
ATOM 735 O O . LEU A 1 95 ? -1.23 12.227 6.785 1 78.44 95 LEU A O 1
ATOM 739 N N . GLY A 1 96 ? -1.771 13.492 8.477 1 79.56 96 GLY A N 1
ATOM 740 C CA . GLY A 1 96 ? -1.401 12.461 9.438 1 79.56 96 GLY A CA 1
ATOM 741 C C . GLY A 1 96 ? -2.248 11.211 9.32 1 79.56 96 GLY A C 1
ATOM 742 O O . GLY A 1 96 ? -1.719 10.094 9.32 1 79.56 96 GLY A O 1
ATOM 743 N N . TYR A 1 97 ? -3.459 11.391 9.195 1 76.38 97 TYR A N 1
ATOM 744 C CA . TYR A 1 97 ? -4.363 10.258 9.031 1 76.38 97 TYR A CA 1
ATOM 745 C C . TYR A 1 97 ? -4.105 9.531 7.719 1 76.38 97 TYR A C 1
ATOM 747 O O . TYR A 1 97 ? -4.082 8.305 7.672 1 76.38 97 TYR A O 1
ATOM 755 N N . GLY A 1 98 ? -4.012 10.328 6.684 1 83.56 98 GLY A N 1
ATOM 756 C CA . GLY A 1 98 ? -3.689 9.734 5.395 1 83.56 98 GLY A CA 1
ATOM 757 C C . GLY A 1 98 ? -2.439 8.867 5.434 1 83.56 98 GLY A C 1
ATOM 758 O O . GLY A 1 98 ? -2.422 7.77 4.879 1 83.56 98 GLY A O 1
ATOM 759 N N . LEU A 1 99 ? -1.52 9.383 6.105 1 83.75 99 LEU A N 1
ATOM 760 C CA . LEU A 1 99 ? -0.267 8.648 6.223 1 83.75 99 LEU A CA 1
ATOM 761 C C . LEU A 1 99 ? -0.454 7.391 7.07 1 83.75 99 LEU A C 1
ATOM 763 O O . LEU A 1 99 ? 0.065 6.324 6.73 1 83.75 99 LEU A O 1
ATOM 767 N N . TYR A 1 100 ? -1.082 7.547 8.141 1 84.69 100 TYR A N 1
ATOM 768 C CA . TYR A 1 100 ? -1.372 6.402 9 1 84.69 100 TYR A CA 1
ATOM 769 C C . TYR A 1 100 ? -2.129 5.324 8.234 1 84.69 100 TYR A C 1
ATOM 771 O O . TYR A 1 100 ? -1.78 4.141 8.305 1 84.69 100 TYR A O 1
ATOM 779 N N . PHE A 1 101 ? -3.068 5.746 7.457 1 86.56 101 PHE A N 1
ATOM 780 C CA . PHE A 1 101 ? -3.902 4.836 6.684 1 86.56 101 PHE A CA 1
ATOM 781 C C . PHE A 1 101 ? -3.096 4.168 5.578 1 86.56 101 PHE A C 1
ATOM 783 O O . PHE A 1 101 ? -2.969 2.941 5.551 1 86.56 101 PHE A O 1
ATOM 790 N N . ALA A 1 102 ? -2.576 4.988 4.719 1 90.06 102 ALA A N 1
ATOM 791 C CA . ALA A 1 102 ? -1.832 4.457 3.578 1 90.06 102 ALA A CA 1
ATOM 792 C C . ALA A 1 102 ? -0.611 3.666 4.039 1 90.06 102 ALA A C 1
ATOM 794 O O . ALA A 1 102 ? -0.337 2.578 3.527 1 90.06 102 ALA A O 1
ATOM 795 N N . GLY A 1 103 ? 0.057 4.219 4.996 1 91.19 103 GLY A N 1
ATOM 796 C CA . GLY A 1 103 ? 1.222 3.543 5.543 1 91.19 103 GLY A CA 1
ATOM 797 C C . GLY A 1 103 ? 0.883 2.23 6.227 1 91.19 103 GLY A C 1
ATOM 798 O O . GLY A 1 103 ? 1.61 1.245 6.086 1 91.19 103 GLY A O 1
ATOM 799 N N . GLY A 1 104 ? -0.138 2.223 6.945 1 91.88 104 GLY A N 1
ATOM 800 C CA . GLY A 1 104 ? -0.573 1.009 7.617 1 91.88 104 GLY A CA 1
ATOM 801 C C . GLY A 1 104 ? -0.878 -0.127 6.66 1 91.88 104 GLY A C 1
ATOM 802 O O . GLY A 1 104 ? -0.494 -1.272 6.902 1 91.88 104 GLY A O 1
ATOM 803 N N . TRP A 1 105 ? -1.573 0.21 5.605 1 94.25 105 TRP A N 1
ATOM 804 C CA . TRP A 1 105 ? -1.895 -0.819 4.621 1 94.25 105 TRP A CA 1
ATOM 805 C C . TRP A 1 105 ? -0.643 -1.27 3.875 1 94.25 105 TRP A C 1
ATOM 807 O O . TRP A 1 105 ? -0.484 -2.455 3.578 1 94.25 105 TRP A O 1
ATOM 817 N N . LEU A 1 106 ? 0.151 -0.347 3.574 1 93.25 106 LEU A N 1
ATOM 818 C CA . LEU A 1 106 ? 1.387 -0.702 2.885 1 93.25 106 LEU A CA 1
ATOM 819 C C . LEU A 1 106 ? 2.238 -1.633 3.74 1 93.25 106 LEU A C 1
ATOM 821 O O . LEU A 1 106 ? 2.73 -2.6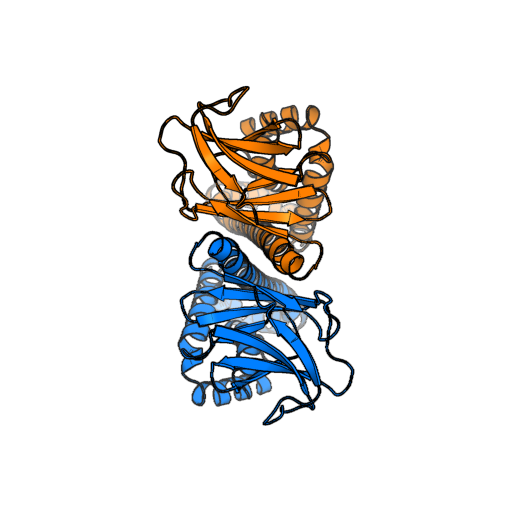54 3.254 1 93.25 106 LEU A O 1
ATOM 825 N N . LEU A 1 107 ? 2.398 -1.331 5.012 1 91.94 107 LEU A N 1
ATOM 826 C CA . LEU A 1 107 ? 3.221 -2.135 5.91 1 91.94 107 LEU A CA 1
ATOM 827 C C . LEU A 1 107 ? 2.582 -3.498 6.156 1 91.94 107 LEU A C 1
ATOM 829 O O . LEU A 1 107 ? 3.283 -4.48 6.406 1 91.94 107 LEU A O 1
ATOM 833 N N . ALA A 1 108 ? 1.31 -3.572 6.031 1 94.56 108 ALA A N 1
ATOM 834 C CA . ALA A 1 108 ? 0.602 -4.836 6.199 1 94.56 108 ALA A CA 1
ATOM 835 C C . ALA A 1 108 ? 1.006 -5.84 5.125 1 94.56 108 ALA A C 1
ATOM 837 O O . ALA A 1 108 ? 0.888 -7.055 5.324 1 94.56 108 ALA A O 1
ATOM 838 N N . LEU A 1 109 ? 1.48 -5.359 4.012 1 95.25 109 LEU A N 1
ATOM 839 C CA . LEU A 1 109 ? 1.903 -6.25 2.936 1 95.25 109 LEU A CA 1
ATOM 840 C C . LEU A 1 109 ? 3.082 -7.109 3.377 1 95.25 109 LEU A C 1
ATOM 842 O O . LEU A 1 109 ? 3.303 -8.195 2.83 1 95.25 109 LEU A O 1
ATOM 846 N N . ALA A 1 110 ? 3.822 -6.656 4.332 1 93.69 110 ALA A N 1
ATOM 847 C CA . ALA A 1 110 ? 4.992 -7.395 4.797 1 93.69 110 ALA A CA 1
ATOM 848 C C . ALA A 1 110 ? 4.582 -8.602 5.641 1 93.69 110 ALA A C 1
ATOM 850 O O . ALA A 1 110 ? 5.383 -9.516 5.859 1 93.69 110 ALA A O 1
ATOM 851 N N . ASP A 1 111 ? 3.377 -8.539 6.129 1 93.56 111 ASP A N 1
ATOM 852 C CA . ASP A 1 111 ? 2.84 -9.633 6.93 1 93.56 111 ASP A CA 1
ATOM 853 C C . ASP A 1 111 ? 2.49 -10.836 6.051 1 93.56 111 ASP A C 1
ATOM 855 O O . ASP A 1 111 ? 1.677 -10.727 5.133 1 93.56 111 ASP A O 1
ATOM 859 N N . PRO A 1 112 ? 3.059 -12.016 6.367 1 90.06 112 PRO A N 1
ATOM 860 C CA . PRO A 1 112 ? 2.779 -13.203 5.559 1 90.06 112 PRO A CA 1
ATOM 861 C C . PRO A 1 112 ? 1.308 -13.609 5.594 1 90.06 112 PRO A C 1
ATOM 863 O O . PRO A 1 112 ? 0.839 -14.328 4.703 1 90.06 112 PRO A O 1
ATOM 866 N N . ALA A 1 113 ? 0.596 -13.195 6.57 1 93.44 113 ALA A N 1
ATOM 867 C CA . ALA A 1 113 ? -0.818 -13.547 6.68 1 93.44 113 ALA A CA 1
ATOM 868 C C . ALA A 1 113 ? -1.67 -12.688 5.75 1 93.44 113 ALA A C 1
ATOM 870 O O . ALA A 1 113 ? -2.834 -13 5.496 1 93.44 113 ALA A O 1
ATOM 871 N N . THR A 1 114 ? -1.071 -11.609 5.352 1 95.81 114 THR A N 1
ATOM 872 C CA . THR A 1 114 ? -1.791 -10.742 4.422 1 95.81 114 THR A CA 1
ATOM 873 C C . THR A 1 114 ? -1.854 -11.375 3.035 1 95.81 114 THR A C 1
ATOM 875 O O . THR A 1 114 ? -0.839 -11.836 2.508 1 95.81 114 THR A O 1
ATOM 878 N N . GLN A 1 115 ? -3.049 -11.438 2.477 1 95.06 115 GLN A N 1
ATOM 879 C CA . GLN A 1 115 ? -3.244 -11.977 1.135 1 95.06 115 GLN A CA 1
ATOM 880 C C . GLN A 1 115 ? -3.553 -10.859 0.136 1 95.06 115 GLN A C 1
ATOM 882 O O . GLN A 1 115 ? -4.301 -9.93 0.446 1 95.06 115 GLN A O 1
ATOM 887 N N . VAL A 1 116 ? -2.922 -10.922 -0.952 1 95.69 116 VAL A N 1
ATOM 888 C CA . VAL A 1 116 ? -3.223 -10.016 -2.055 1 95.69 116 VAL A CA 1
ATOM 889 C C . VAL A 1 116 ? -3.873 -10.789 -3.199 1 95.69 116 VAL A C 1
ATOM 891 O O . VAL A 1 116 ? -3.225 -11.617 -3.842 1 95.69 116 VAL A O 1
ATOM 894 N N . LEU A 1 117 ? -5.121 -10.477 -3.453 1 95.81 117 LEU A N 1
ATOM 895 C CA . LEU A 1 117 ? -5.875 -11.18 -4.484 1 95.81 117 LEU A CA 1
ATOM 896 C C . LEU A 1 117 ? -6.078 -10.297 -5.711 1 95.81 117 LEU A C 1
ATOM 898 O O . LEU A 1 117 ? -6.449 -9.133 -5.582 1 95.81 117 LEU A O 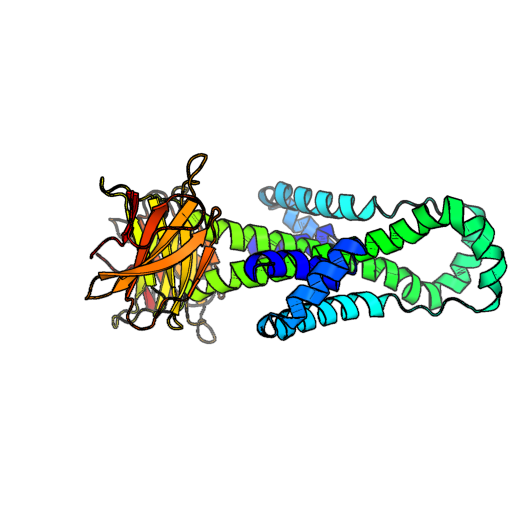1
ATOM 902 N N . THR A 1 118 ? -5.789 -10.906 -6.855 1 95.88 118 THR A N 1
ATOM 903 C CA . THR A 1 118 ? -6.137 -10.219 -8.094 1 95.88 118 THR A CA 1
ATOM 904 C C . THR A 1 118 ? -7.617 -10.383 -8.406 1 95.88 118 THR A C 1
ATOM 906 O O . THR A 1 118 ? -8.148 -11.492 -8.336 1 95.88 118 THR A O 1
ATOM 909 N N . LEU A 1 119 ? -8.227 -9.281 -8.625 1 97.31 119 LEU A N 1
ATOM 910 C CA . LEU A 1 119 ? -9.625 -9.289 -9.047 1 97.31 119 LEU A CA 1
ATOM 911 C C . LEU A 1 119 ? -9.727 -9.188 -10.562 1 97.31 119 LEU A C 1
ATOM 913 O O . LEU A 1 119 ? -9.094 -8.328 -11.18 1 97.31 119 LEU A O 1
ATOM 917 N N . GLU A 1 120 ? -10.586 -10.086 -11.094 1 97.44 120 GLU A N 1
ATOM 918 C CA . GLU A 1 120 ? -10.703 -10.148 -12.547 1 97.44 120 GLU A CA 1
ATOM 919 C C . GLU A 1 120 ? -12.148 -9.961 -12.992 1 97.44 120 GLU A C 1
ATOM 921 O O . GLU A 1 120 ? -13.078 -10.359 -12.289 1 97.44 120 GLU A O 1
ATOM 926 N N . SER A 1 121 ? -12.258 -9.414 -14.172 1 96.5 121 SER A N 1
ATOM 927 C CA . SER A 1 121 ? -13.57 -9.344 -14.82 1 96.5 121 SER A CA 1
ATOM 928 C C . SER A 1 121 ? -14 -10.711 -15.336 1 96.5 121 SER A C 1
ATOM 930 O O . SER A 1 121 ? -13.188 -11.641 -15.414 1 96.5 121 SER A O 1
ATOM 932 N N . PRO A 1 122 ? -15.234 -10.844 -15.594 1 94.5 122 PRO A N 1
ATOM 933 C CA . PRO A 1 122 ? -15.68 -12.109 -16.172 1 94.5 122 PRO A CA 1
ATOM 934 C C . PRO A 1 122 ? -14.945 -12.461 -17.453 1 94.5 122 PRO A C 1
ATOM 936 O O . PRO A 1 122 ? -14.883 -13.633 -17.828 1 94.5 122 PRO A O 1
ATOM 939 N N . GLN A 1 123 ? -14.359 -11.555 -18.125 1 94.69 123 GLN A N 1
ATOM 940 C CA . GLN A 1 123 ? -13.617 -11.781 -19.359 1 94.69 123 GLN A CA 1
ATOM 941 C C . GLN A 1 123 ? -12.156 -12.133 -19.062 1 94.69 123 GLN A C 1
ATOM 943 O O . GLN A 1 123 ? -11.383 -12.398 -19.984 1 94.69 123 GLN A O 1
ATOM 948 N N . GLY A 1 124 ? -11.75 -12.062 -17.812 1 93.69 124 GLY A N 1
ATOM 949 C CA . GLY A 1 124 ? -10.438 -12.539 -17.422 1 93.69 124 GLY A CA 1
ATOM 950 C C . GLY A 1 124 ? -9.406 -11.43 -17.312 1 93.69 124 GLY A C 1
ATOM 951 O O . GLY A 1 124 ? -8.219 -11.695 -17.109 1 93.69 124 GLY A O 1
ATOM 952 N N . SER A 1 125 ? -9.906 -10.242 -17.453 1 94.44 125 SER A N 1
ATOM 953 C CA . SER A 1 125 ? -8.984 -9.125 -17.328 1 94.44 125 SER A CA 1
ATOM 954 C C . SER A 1 125 ? -8.852 -8.672 -15.875 1 94.44 125 SER A C 1
ATOM 956 O O . SER A 1 125 ? -9.852 -8.578 -15.156 1 94.44 125 SER A O 1
ATOM 958 N N . ALA A 1 126 ? -7.621 -8.352 -15.516 1 96 126 ALA A N 1
ATOM 959 C CA . ALA A 1 126 ? -7.406 -7.832 -14.172 1 96 126 ALA A CA 1
ATOM 960 C C . ALA A 1 126 ? -7.992 -6.43 -14.023 1 96 126 ALA A C 1
ATOM 962 O O . ALA A 1 126 ? -7.66 -5.527 -14.789 1 96 126 ALA A O 1
ATOM 963 N N . VAL A 1 127 ? -8.812 -6.246 -12.953 1 96.44 127 VAL A N 1
ATOM 964 C CA . VAL A 1 127 ? -9.508 -4.961 -12.844 1 96.44 127 VAL A CA 1
ATOM 965 C C . VAL A 1 127 ? -9.25 -4.355 -11.461 1 96.44 127 VAL A C 1
ATOM 967 O O . VAL A 1 127 ? -9.766 -3.279 -11.148 1 96.44 127 VAL A O 1
ATOM 970 N N . GLY A 1 128 ? -8.531 -5.035 -10.625 1 96.62 128 GLY A N 1
ATOM 971 C CA . GLY A 1 128 ? -8.234 -4.504 -9.305 1 96.62 128 GLY A CA 1
ATOM 972 C C . GLY A 1 128 ? -7.562 -5.512 -8.391 1 96.62 128 GLY A C 1
ATOM 973 O O . GLY A 1 128 ? -7.098 -6.559 -8.852 1 96.62 128 GLY A O 1
ATOM 974 N N . ARG A 1 129 ? -7.426 -5.098 -7.113 1 97.5 129 ARG A N 1
ATOM 975 C CA . ARG A 1 129 ? -6.824 -5.934 -6.078 1 97.5 129 ARG A CA 1
ATOM 976 C C . ARG A 1 129 ? -7.629 -5.867 -4.785 1 97.5 129 ARG A C 1
ATOM 978 O O . ARG A 1 129 ? -8.258 -4.852 -4.488 1 97.5 129 ARG A O 1
ATOM 985 N N . ALA A 1 130 ? -7.645 -6.957 -4.113 1 97.62 130 ALA A N 1
ATOM 986 C CA . ALA A 1 130 ? -8.094 -7.02 -2.725 1 97.62 130 ALA A CA 1
ATOM 987 C C . ALA A 1 130 ? -6.953 -7.418 -1.794 1 97.62 130 ALA A C 1
ATOM 989 O O . ALA A 1 130 ? -6.305 -8.445 -2.004 1 97.62 130 ALA A O 1
ATOM 990 N N . VAL A 1 131 ? -6.672 -6.551 -0.857 1 97.5 131 VAL A N 1
ATOM 991 C CA . VAL A 1 131 ? -5.691 -6.859 0.178 1 97.5 131 VAL A CA 1
ATOM 992 C C . VAL A 1 131 ? -6.406 -7.281 1.459 1 97.5 131 VAL A C 1
ATOM 994 O O . VAL A 1 131 ? -7.113 -6.48 2.076 1 97.5 131 VAL A O 1
ATOM 997 N N . LEU A 1 132 ? -6.199 -8.57 1.801 1 97.19 132 LEU A N 1
ATOM 998 C CA . LEU A 1 132 ? -6.922 -9.133 2.934 1 97.19 132 LEU A CA 1
ATOM 999 C C . LEU A 1 132 ? -5.996 -9.328 4.129 1 97.19 132 LEU A C 1
ATOM 1001 O O . LEU A 1 132 ? -4.98 -10.016 4.027 1 97.19 132 LEU A O 1
ATOM 1005 N N . ARG A 1 133 ? -6.387 -8.734 5.207 1 96.56 133 ARG A N 1
ATOM 1006 C CA . ARG A 1 133 ? -5.648 -8.93 6.449 1 96.56 133 ARG A CA 1
ATOM 1007 C C . ARG A 1 133 ? -6.238 -10.07 7.27 1 96.56 133 ARG A C 1
ATOM 1009 O O . ARG A 1 133 ? -7.395 -10.453 7.07 1 96.56 133 ARG A O 1
ATOM 1016 N N . ARG A 1 134 ? -5.48 -10.516 8.18 1 92.94 134 ARG A N 1
ATOM 1017 C CA . ARG A 1 134 ? -5.875 -11.641 9.016 1 92.94 134 ARG A CA 1
ATOM 1018 C C . ARG A 1 134 ? -7.07 -11.281 9.891 1 92.94 134 ARG A C 1
ATOM 1020 O O . ARG A 1 134 ? -7.875 -12.141 10.242 1 92.94 134 ARG A O 1
ATOM 1027 N N . ASP A 1 135 ? -7.191 -10.055 10.18 1 93.44 135 ASP A N 1
ATOM 1028 C CA . ASP A 1 135 ? -8.25 -9.641 11.102 1 93.44 135 ASP A CA 1
ATOM 1029 C C . ASP A 1 135 ? -9.586 -9.492 10.375 1 93.44 135 ASP A C 1
ATOM 1031 O O . ASP A 1 135 ? -10.57 -9.062 10.969 1 93.44 135 ASP A O 1
ATOM 1035 N N . GLY A 1 136 ? -9.57 -9.758 9.102 1 94.44 136 GLY A N 1
ATOM 1036 C CA . GLY A 1 136 ? -10.805 -9.734 8.336 1 94.44 136 GLY A CA 1
ATOM 1037 C C . GLY A 1 136 ? -11.039 -8.43 7.609 1 94.44 136 GLY A C 1
ATOM 1038 O O . GLY A 1 136 ? -12.039 -8.266 6.906 1 94.44 136 GLY A O 1
ATOM 1039 N N . THR A 1 137 ? -10.141 -7.551 7.785 1 96.38 137 THR A N 1
ATOM 1040 C CA . THR A 1 137 ? -10.273 -6.301 7.047 1 96.38 137 THR A CA 1
ATOM 1041 C C . THR A 1 137 ? -9.742 -6.449 5.625 1 96.38 137 THR A C 1
ATOM 1043 O O . THR A 1 137 ? -8.75 -7.145 5.398 1 96.38 137 THR A O 1
ATOM 1046 N N . VAL A 1 138 ? -10.453 -5.781 4.707 1 97.31 138 VAL A N 1
ATOM 1047 C CA . VAL A 1 138 ? -10.062 -5.871 3.303 1 97.31 138 VAL A CA 1
ATOM 1048 C C . VAL A 1 138 ? -9.969 -4.473 2.699 1 97.31 138 VAL A C 1
ATOM 1050 O O . VAL A 1 138 ? -10.812 -3.615 2.969 1 97.31 138 VAL A O 1
ATOM 1053 N N . LEU A 1 139 ? -8.953 -4.23 2.004 1 97.62 139 LEU A N 1
ATOM 1054 C CA . LEU A 1 139 ? -8.805 -3.041 1.172 1 97.62 139 LEU A CA 1
ATOM 1055 C C . LEU A 1 139 ? -9.078 -3.363 -0.292 1 97.62 139 LEU A C 1
ATOM 1057 O O . LEU A 1 139 ? -8.422 -4.227 -0.878 1 97.62 139 LEU A O 1
ATOM 1061 N N . LEU A 1 140 ? -10.07 -2.711 -0.874 1 97.5 140 LEU A N 1
ATOM 1062 C CA . LEU A 1 140 ? -10.406 -2.883 -2.283 1 97.5 140 LEU A CA 1
ATOM 1063 C C . LEU A 1 140 ? -9.836 -1.741 -3.119 1 97.5 140 LEU A C 1
ATOM 1065 O O . LEU A 1 140 ? -10.016 -0.569 -2.785 1 97.5 140 LEU A O 1
ATOM 1069 N N . LEU A 1 141 ? -9.148 -2.098 -4.082 1 97.5 141 LEU A N 1
ATOM 1070 C CA . LEU A 1 141 ? -8.594 -1.181 -5.07 1 97.5 141 LEU A CA 1
ATOM 1071 C C . LEU A 1 141 ? -9.062 -1.55 -6.477 1 97.5 141 LEU A C 1
ATOM 1073 O O . LEU A 1 141 ? -8.75 -2.637 -6.969 1 97.5 141 LEU A O 1
ATOM 1077 N N . LEU A 1 142 ? -9.789 -0.675 -7.094 1 96.56 142 LEU A N 1
ATOM 1078 C CA . LEU A 1 142 ? -10.32 -0.954 -8.43 1 96.56 142 LEU A CA 1
ATOM 1079 C C . LEU A 1 142 ? -9.812 0.071 -9.438 1 96.56 142 LEU A C 1
ATOM 1081 O O . LEU A 1 142 ? -9.555 1.224 -9.078 1 96.56 142 LEU A O 1
ATOM 1085 N N . LYS A 1 143 ? -9.703 -0.337 -10.672 1 93.56 143 LYS A N 1
ATOM 1086 C CA . LYS A 1 143 ? -9.156 0.513 -11.719 1 93.56 143 LYS A CA 1
ATOM 1087 C C . LYS A 1 143 ? -10.211 1.467 -12.266 1 93.56 143 LYS A C 1
ATOM 1089 O O . LYS A 1 143 ? -9.883 2.486 -12.875 1 93.56 143 LYS A O 1
ATOM 1094 N N . ALA A 1 144 ? -11.469 1.126 -12.031 1 91.88 144 ALA A N 1
ATOM 1095 C CA . ALA A 1 144 ? -12.555 1.889 -12.648 1 91.88 144 ALA A CA 1
ATOM 1096 C C . ALA A 1 144 ? -13.531 2.406 -11.602 1 91.88 144 ALA A C 1
ATOM 1098 O O . ALA A 1 144 ? -13.547 1.924 -10.461 1 91.88 144 ALA A O 1
ATOM 1099 N N . SER A 1 145 ? -14.297 3.393 -12 1 93.44 145 SER A N 1
ATOM 1100 C CA . SER A 1 145 ? -15.445 3.863 -11.242 1 93.44 145 SER A CA 1
ATOM 1101 C C . SER A 1 145 ? -16.75 3.305 -11.805 1 93.44 145 SER A C 1
ATOM 1103 O O . SER A 1 145 ? -16.828 2.969 -12.992 1 93.44 145 SER A O 1
ATOM 1105 N N . PRO A 1 146 ? -17.672 3.209 -10.969 1 94.88 146 PRO A N 1
ATOM 1106 C CA . PRO A 1 146 ? -18.953 2.729 -11.516 1 94.88 146 PRO A CA 1
ATOM 1107 C C . PRO A 1 146 ? -19.578 3.719 -12.484 1 94.88 146 PRO A C 1
ATOM 1109 O O . PRO A 1 146 ? -19.406 4.93 -12.344 1 94.88 146 PRO A O 1
ATOM 1112 N N . PRO A 1 147 ? -20.266 3.148 -13.492 1 94.94 147 PRO A N 1
ATOM 1113 C CA . PRO A 1 147 ? -20.984 4.039 -14.406 1 94.94 147 PRO A CA 1
ATOM 1114 C C . PRO A 1 147 ? -22.062 4.859 -13.703 1 94.94 147 PRO A C 1
ATOM 1116 O O . PRO A 1 147 ? -22.391 4.586 -12.547 1 94.94 147 PRO A O 1
ATOM 1119 N N . SER A 1 148 ? -22.516 5.91 -14.477 1 93.31 148 SER A N 1
ATOM 1120 C CA . SER A 1 148 ? -23.562 6.754 -13.922 1 93.31 148 SER A CA 1
ATOM 1121 C C . SER A 1 148 ? -24.812 5.934 -13.57 1 93.31 148 SER A C 1
ATOM 1123 O O . SER A 1 148 ? -25.203 5.043 -14.32 1 93.31 148 SER A O 1
ATOM 1125 N N . GLY A 1 149 ? -25.312 6.266 -12.391 1 94.25 149 GLY A N 1
ATOM 1126 C CA . GLY A 1 149 ? -26.531 5.613 -11.953 1 94.25 149 GLY A CA 1
ATOM 1127 C C . GLY A 1 149 ? -26.297 4.285 -11.266 1 94.25 149 GLY A C 1
ATOM 1128 O O . GLY A 1 149 ? -27.234 3.627 -10.82 1 94.25 149 GLY A O 1
ATOM 1129 N N . LYS A 1 150 ? -25.062 3.873 -11.203 1 97.81 150 LYS A N 1
ATOM 1130 C CA . LYS A 1 150 ? -24.734 2.617 -10.531 1 97.81 150 LYS A CA 1
ATOM 1131 C C . LYS A 1 150 ? -23.703 2.834 -9.438 1 97.81 150 LYS A C 1
ATOM 1133 O O . LYS A 1 150 ? -23.062 3.891 -9.375 1 97.81 150 LYS A O 1
ATOM 1138 N N . VAL A 1 151 ? -23.625 1.814 -8.594 1 96.5 151 VAL A N 1
ATOM 1139 C CA . VAL A 1 151 ? -22.609 1.764 -7.551 1 96.5 151 VAL A CA 1
ATOM 1140 C C . VAL A 1 151 ? -21.969 0.374 -7.512 1 96.5 151 VAL A C 1
ATOM 1142 O O . VAL A 1 151 ? -22.547 -0.586 -8.039 1 96.5 151 VAL A O 1
ATOM 1145 N N . PHE A 1 152 ? -20.828 0.321 -6.93 1 98 152 PHE A N 1
ATOM 1146 C CA . PHE A 1 152 ? -20.234 -0.976 -6.629 1 98 152 PHE A CA 1
ATOM 1147 C C . PHE A 1 152 ? -20.859 -1.575 -5.371 1 98 152 PHE A C 1
ATOM 1149 O O . PHE A 1 152 ? -21.203 -0.849 -4.438 1 98 152 PHE A O 1
ATOM 1156 N N . GLN A 1 153 ? -20.969 -2.785 -5.395 1 98.62 153 GLN A N 1
ATOM 1157 C CA . GLN A 1 153 ? -21.297 -3.529 -4.184 1 98.62 153 GLN A CA 1
ATOM 1158 C C . GLN A 1 153 ? -20.344 -4.691 -3.967 1 98.62 153 GLN A C 1
ATOM 1160 O O . GLN A 1 153 ? -20.047 -5.449 -4.895 1 98.62 153 GLN A O 1
ATOM 1165 N N . ALA A 1 154 ? -19.906 -4.785 -2.754 1 98.62 154 ALA A N 1
ATOM 1166 C CA . ALA A 1 154 ? -19 -5.879 -2.4 1 98.62 154 ALA A CA 1
ATOM 1167 C C . ALA A 1 154 ? -19.781 -7.102 -1.924 1 98.62 154 ALA A C 1
ATOM 1169 O O . ALA A 1 154 ? -20.906 -6.973 -1.43 1 98.62 154 ALA A O 1
ATOM 1170 N N . TRP A 1 155 ? -19.125 -8.266 -2.135 1 98.31 155 TRP A N 1
ATOM 1171 C CA . TRP A 1 155 ? -19.703 -9.539 -1.72 1 98.31 155 TRP A CA 1
ATOM 1172 C C . TRP A 1 155 ? -18.641 -10.422 -1.064 1 98.31 155 TRP A C 1
ATOM 1174 O O . TRP A 1 155 ? -17.547 -10.594 -1.604 1 98.31 155 TRP A O 1
ATOM 1184 N N . GLY A 1 156 ? -18.984 -10.914 0.13 1 97.94 156 GLY A N 1
ATOM 1185 C CA . GLY A 1 156 ? -18.125 -11.945 0.698 1 97.94 156 GLY A CA 1
ATOM 1186 C C . GLY A 1 156 ? -18.297 -13.297 0.031 1 97.94 156 GLY A C 1
ATOM 1187 O O . GLY A 1 156 ? -19.422 -13.789 -0.096 1 97.94 156 GLY A O 1
ATOM 1188 N N . VAL A 1 157 ? -17.219 -13.836 -0.452 1 97 157 VAL A N 1
ATOM 1189 C CA . VAL A 1 157 ? -17.281 -15.148 -1.089 1 97 157 VAL A CA 1
ATOM 1190 C C . VAL A 1 157 ? -17.156 -16.25 -0.03 1 97 157 VAL A C 1
ATOM 1192 O O . VAL A 1 157 ? -16.109 -16.391 0.609 1 97 157 VAL A O 1
ATOM 1195 N N . GLU A 1 158 ? -18.172 -16.969 0.109 1 95.12 158 GLU A N 1
ATOM 1196 C CA . GLU A 1 158 ? -18.234 -18.094 1.038 1 95.12 158 GLU A CA 1
ATOM 1197 C C . GLU A 1 158 ? -18.516 -19.406 0.301 1 95.12 158 GLU A C 1
ATOM 1199 O O . GLU A 1 158 ? -18.812 -19.391 -0.894 1 95.12 158 GLU A O 1
ATOM 1204 N N . GLU A 1 159 ? -18.25 -20.562 0.96 1 91.06 159 GLU A N 1
ATOM 1205 C CA . GLU A 1 159 ? -18.531 -21.875 0.362 1 91.06 159 GLU A CA 1
ATOM 1206 C C . GLU A 1 159 ? -19.984 -21.953 -0.104 1 91.06 159 GLU A C 1
ATOM 1208 O O . GLU A 1 159 ? -20.266 -22.547 -1.146 1 91.06 159 GLU A O 1
ATOM 1213 N N . GLY A 1 160 ? -20.859 -21.328 0.469 1 86.94 160 GLY A N 1
ATOM 1214 C CA . GLY A 1 160 ? -22.281 -21.422 0.187 1 86.94 160 GLY A CA 1
ATOM 1215 C C . GLY A 1 160 ? -22.797 -20.312 -0.692 1 86.94 160 GLY A C 1
ATOM 1216 O O . GLY A 1 160 ? -24 -20.266 -1.013 1 86.94 160 GLY A O 1
ATOM 1217 N N . GLY A 1 161 ? -21.938 -19.469 -1.09 1 92.25 161 GLY A N 1
ATOM 1218 C CA . GLY A 1 161 ? -22.453 -18.391 -1.928 1 92.25 161 GLY A CA 1
ATOM 1219 C C . GLY A 1 161 ? -21.828 -17.047 -1.617 1 92.25 161 GLY A C 1
ATOM 1220 O O . GLY A 1 161 ? -20.703 -16.969 -1.12 1 92.25 161 GLY A O 1
ATOM 1221 N N . LEU A 1 162 ? -22.594 -15.977 -2.115 1 95.44 162 LEU A N 1
ATOM 1222 C CA . LEU A 1 162 ? -22.125 -14.602 -1.954 1 95.44 162 LEU A CA 1
ATOM 1223 C C . LEU A 1 162 ? -22.938 -13.883 -0.871 1 95.44 162 LEU A C 1
ATOM 1225 O O . LEU A 1 162 ? -24.156 -13.898 -0.892 1 95.44 162 LEU A O 1
ATOM 1229 N N . ARG A 1 163 ? -22.266 -13.32 0.119 1 96.38 163 ARG A N 1
ATOM 1230 C CA . ARG A 1 163 ? -22.891 -12.523 1.172 1 96.38 163 ARG A CA 1
ATOM 1231 C C . ARG A 1 163 ? -22.781 -11.031 0.868 1 96.38 163 ARG A C 1
ATOM 1233 O O . ARG A 1 163 ? -21.703 -10.539 0.548 1 96.38 163 ARG A O 1
ATOM 1240 N N . PRO A 1 164 ? -23.906 -10.32 1.004 1 96.81 164 PRO A N 1
ATOM 1241 C CA . PRO A 1 164 ? -23.859 -8.898 0.673 1 96.81 164 PRO A CA 1
ATOM 1242 C C . PRO A 1 164 ? -23 -8.094 1.649 1 96.81 164 PRO A C 1
ATOM 1244 O O . PRO A 1 164 ? -23.031 -8.336 2.857 1 96.81 164 PRO A O 1
ATOM 1247 N N . LEU A 1 165 ? -22.25 -7.258 1.11 1 97.62 165 LEU A N 1
ATOM 1248 C CA . LEU A 1 165 ? -21.469 -6.258 1.83 1 97.62 165 LEU A CA 1
ATOM 1249 C C . LEU A 1 165 ? -21.812 -4.852 1.354 1 97.62 165 LEU A C 1
ATOM 1251 O O . LEU A 1 165 ? -22.672 -4.676 0.488 1 97.62 165 LEU A O 1
ATOM 1255 N N . PRO A 1 166 ? -21.219 -3.799 1.92 1 95.12 166 PRO A N 1
ATOM 1256 C CA . PRO A 1 166 ? -21.641 -2.426 1.637 1 95.12 166 PRO A CA 1
ATOM 1257 C C . PRO A 1 166 ? -21.344 -2.006 0.197 1 95.12 166 PRO A C 1
ATOM 1259 O O . PRO A 1 166 ? -20.422 -2.531 -0.429 1 95.12 166 PRO A O 1
ATOM 1262 N N . THR A 1 167 ? -22.156 -1.115 -0.221 1 96.19 167 THR A N 1
ATOM 1263 C CA . THR A 1 167 ? -21.922 -0.465 -1.505 1 96.19 167 THR A CA 1
ATOM 1264 C C . THR A 1 167 ? -20.906 0.668 -1.361 1 96.19 167 THR A C 1
ATOM 1266 O O . THR A 1 167 ? -20.656 1.143 -0.252 1 96.19 167 THR A O 1
ATOM 1269 N N . PHE A 1 168 ? -20.312 0.984 -2.479 1 92.75 168 PHE A N 1
ATOM 1270 C CA . PHE A 1 168 ? -19.359 2.08 -2.496 1 92.75 168 PHE A CA 1
ATOM 1271 C C . PHE A 1 168 ? -19.188 2.629 -3.908 1 92.75 168 PHE A C 1
ATOM 1273 O O . PHE A 1 168 ? -19.562 1.973 -4.883 1 92.75 168 PHE A O 1
ATOM 1280 N N . ARG A 1 169 ? -18.656 3.811 -4.004 1 91.38 169 ARG A N 1
ATOM 1281 C CA . ARG A 1 169 ? -18.438 4.41 -5.316 1 91.38 169 ARG A CA 1
ATOM 1282 C C . ARG A 1 169 ? -16.953 4.641 -5.578 1 91.38 169 ARG A C 1
ATOM 1284 O O . ARG A 1 169 ? -16.516 4.676 -6.73 1 91.38 169 ARG A O 1
ATOM 1291 N N . TRP A 1 170 ? -16.234 4.781 -4.457 1 89.25 170 TRP A N 1
ATOM 1292 C CA . TRP A 1 170 ? -14.844 5.176 -4.609 1 89.25 170 TRP A CA 1
ATOM 1293 C C . TRP A 1 170 ? -13.914 4.137 -3.99 1 89.25 170 TRP A C 1
ATOM 1295 O O . TRP A 1 170 ? -14.281 3.457 -3.031 1 89.25 170 TRP A O 1
ATOM 1305 N N . THR A 1 171 ? -12.75 3.963 -4.605 1 91.62 171 THR A N 1
ATOM 1306 C CA . THR A 1 171 ? -11.656 3.189 -4.027 1 91.62 171 THR A CA 1
ATOM 1307 C C . THR A 1 171 ? -10.43 4.07 -3.795 1 91.62 171 THR A C 1
ATOM 1309 O O . THR A 1 171 ? -10.227 5.059 -4.504 1 91.62 171 THR A O 1
ATOM 1312 N N . PRO A 1 172 ? -9.602 3.879 -2.752 1 93.69 172 PRO A N 1
ATOM 1313 C CA . PRO A 1 172 ? -9.578 2.695 -1.89 1 93.69 172 PRO A CA 1
ATOM 1314 C C . PRO A 1 172 ? -10.773 2.641 -0.933 1 93.69 172 PRO A C 1
ATOM 1316 O O . PRO A 1 172 ? -11.195 3.672 -0.408 1 93.69 172 PRO A O 1
ATOM 1319 N N . LYS A 1 173 ? -11.336 1.396 -0.828 1 94.19 173 LYS A N 1
ATOM 1320 C CA . LYS A 1 173 ? -12.438 1.135 0.095 1 94.19 173 LYS A CA 1
ATOM 1321 C C . LYS A 1 173 ? -12.07 0.048 1.1 1 94.19 173 LYS A C 1
ATOM 1323 O O . LYS A 1 173 ? -11.625 -1.035 0.714 1 94.19 173 LYS A O 1
ATOM 1328 N N . THR A 1 174 ? -12.188 0.327 2.34 1 95.19 174 THR A N 1
ATOM 1329 C CA . THR A 1 174 ? -11.969 -0.674 3.377 1 95.19 174 THR A CA 1
ATOM 1330 C C . THR A 1 174 ? -13.289 -1.281 3.834 1 95.19 174 THR A C 1
ATOM 1332 O O . THR A 1 174 ? -14.289 -0.571 3.986 1 95.19 174 THR A O 1
ATOM 1335 N N . LEU A 1 175 ? -13.281 -2.621 3.977 1 95.06 175 LEU A N 1
ATOM 1336 C CA . LEU A 1 175 ? -14.445 -3.342 4.473 1 95.06 175 LEU A CA 1
ATOM 1337 C C . LEU A 1 175 ? -14.031 -4.445 5.441 1 95.06 175 LEU A C 1
ATOM 1339 O O . LEU A 1 175 ? -12.859 -4.805 5.516 1 95.06 175 LEU A O 1
ATOM 1343 N N . ARG A 1 176 ? -15.008 -4.895 6.145 1 95.38 176 ARG A N 1
ATOM 1344 C CA . ARG A 1 176 ? -14.812 -6.055 7.008 1 95.38 176 ARG A CA 1
ATOM 1345 C C . ARG A 1 176 ? -15.469 -7.297 6.414 1 95.38 176 ARG A C 1
ATOM 1347 O O . ARG A 1 176 ? -16.656 -7.293 6.113 1 95.38 176 ARG A O 1
ATOM 1354 N N . LEU A 1 177 ? -14.727 -8.273 6.281 1 96.19 177 LEU A N 1
ATOM 1355 C CA . LEU A 1 177 ? -15.25 -9.531 5.773 1 96.19 177 LEU A CA 1
ATOM 1356 C C . LEU A 1 177 ? -15.828 -10.375 6.902 1 96.19 177 LEU A C 1
ATOM 1358 O O . LEU A 1 177 ? -15.242 -10.461 7.984 1 96.19 177 LEU A O 1
ATOM 1362 N N . PRO A 1 178 ? -16.922 -11.023 6.602 1 94.44 178 PRO A N 1
ATOM 1363 C CA . PRO A 1 178 ? -17.375 -12.016 7.578 1 94.44 178 PRO A CA 1
ATOM 1364 C C . PRO A 1 178 ? -16.406 -13.195 7.711 1 94.44 178 PRO A C 1
ATOM 1366 O O . PRO A 1 178 ? -15.703 -13.531 6.758 1 94.44 178 PRO A O 1
ATOM 1369 N N . PRO A 1 179 ? -16.375 -13.797 8.883 1 93.25 179 PRO A N 1
ATOM 1370 C CA . PRO A 1 179 ? -15.406 -14.867 9.156 1 93.25 179 PRO A CA 1
ATOM 1371 C C . PRO A 1 179 ? -15.5 -16.016 8.148 1 93.25 179 PRO A C 1
ATOM 1373 O O . PRO A 1 179 ? -14.5 -16.672 7.867 1 93.25 179 PRO A O 1
ATOM 1376 N N . GLU A 1 180 ? -16.625 -16.219 7.59 1 94.75 180 GLU A N 1
ATOM 1377 C CA . GLU A 1 180 ? -16.812 -17.359 6.68 1 94.75 180 GLU A CA 1
ATOM 1378 C C . GLU A 1 180 ? -16.344 -17.016 5.27 1 94.75 180 GLU A C 1
ATOM 1380 O O . GLU A 1 180 ? -16.172 -17.906 4.434 1 94.75 180 GLU A O 1
ATOM 1385 N N . ALA A 1 181 ? -16.141 -15.758 5.023 1 95.88 181 ALA A N 1
ATOM 1386 C CA . ALA A 1 181 ? -15.742 -15.336 3.68 1 95.88 181 ALA A CA 1
ATOM 1387 C C . ALA A 1 181 ? -14.234 -15.484 3.482 1 95.88 181 ALA A C 1
ATOM 1389 O O . ALA A 1 181 ? -13.453 -15.148 4.371 1 95.88 181 ALA A O 1
ATOM 1390 N N . GLN A 1 182 ? -13.828 -15.977 2.332 1 93.44 182 GLN A N 1
ATOM 1391 C CA . GLN A 1 182 ? -12.422 -16.203 2.045 1 93.44 182 GLN A CA 1
ATOM 1392 C C . GLN A 1 182 ? -11.906 -15.219 0.997 1 93.44 182 GLN A C 1
ATOM 1394 O O . GLN A 1 182 ? -10.703 -15.125 0.763 1 93.44 182 GLN A O 1
ATOM 1399 N N . ALA A 1 183 ? -12.836 -14.594 0.384 1 96.44 183 ALA A N 1
ATOM 1400 C CA . ALA A 1 183 ? -12.508 -13.625 -0.66 1 96.44 183 ALA A CA 1
ATOM 1401 C C . ALA A 1 183 ? -13.617 -12.594 -0.822 1 96.44 183 ALA A C 1
ATOM 1403 O O . ALA A 1 183 ? -14.594 -12.594 -0.072 1 96.44 183 ALA A O 1
ATOM 1404 N N . VAL A 1 184 ? -13.367 -11.633 -1.67 1 97.62 184 VAL A N 1
ATOM 1405 C CA . VAL A 1 184 ? -14.352 -10.586 -1.931 1 97.62 184 VAL A CA 1
ATOM 1406 C C . VAL A 1 184 ? -14.578 -10.453 -3.436 1 97.62 184 VAL A C 1
ATOM 1408 O O . VAL A 1 184 ? -13.641 -10.555 -4.223 1 97.62 184 VAL A O 1
ATOM 1411 N N . ALA A 1 185 ? -15.766 -10.312 -3.805 1 98.06 185 ALA A N 1
ATOM 1412 C CA . ALA A 1 185 ? -16.172 -10 -5.172 1 98.06 185 ALA A CA 1
ATOM 1413 C C . ALA A 1 185 ? -16.875 -8.641 -5.238 1 98.06 185 ALA A C 1
ATOM 1415 O O . ALA A 1 185 ? -17.203 -8.055 -4.203 1 98.06 185 ALA A O 1
ATOM 1416 N N . VAL A 1 186 ? -17.031 -8.141 -6.449 1 98.5 186 VAL A N 1
ATOM 1417 C CA . VAL A 1 186 ? -17.656 -6.832 -6.625 1 98.5 186 VAL A CA 1
ATOM 1418 C C . VAL A 1 186 ? -18.656 -6.883 -7.785 1 98.5 186 VAL A C 1
ATOM 1420 O O . VAL A 1 186 ? -18.359 -7.465 -8.828 1 98.5 186 VAL A O 1
ATOM 1423 N N . SER A 1 187 ? -19.781 -6.324 -7.621 1 98.44 187 SER A N 1
ATOM 1424 C CA . SER A 1 187 ? -20.781 -6.195 -8.68 1 98.44 187 SER A CA 1
ATOM 1425 C C . SER A 1 187 ? -21.172 -4.738 -8.883 1 98.44 187 SER A C 1
ATOM 1427 O O . SER A 1 187 ? -20.859 -3.879 -8.055 1 98.44 187 SER A O 1
ATOM 1429 N N . LEU A 1 188 ? -21.734 -4.445 -10.008 1 98.31 188 LEU A N 1
ATOM 1430 C CA . LEU A 1 188 ? -22.391 -3.176 -10.289 1 98.31 188 LEU A CA 1
ATOM 1431 C C . LEU A 1 188 ? -23.891 -3.264 -9.984 1 98.31 188 LEU A C 1
ATOM 1433 O O . LEU A 1 188 ? -24.578 -4.133 -10.516 1 98.31 188 LEU A O 1
ATOM 1437 N N . GLU A 1 189 ? -24.344 -2.352 -9.117 1 98.5 189 GLU A N 1
ATOM 1438 C CA . GLU A 1 189 ? -25.719 -2.412 -8.641 1 98.5 189 GLU A CA 1
ATOM 1439 C C . GLU A 1 189 ? -26.375 -1.031 -8.656 1 98.5 189 GLU A C 1
ATOM 1441 O O . GLU A 1 189 ? -25.672 -0.015 -8.742 1 98.5 189 GLU A O 1
ATOM 1446 N N . PRO A 1 190 ? -27.719 -1.026 -8.617 1 96.62 190 PRO A N 1
ATOM 1447 C CA . PRO A 1 190 ? -28.375 0.262 -8.383 1 96.62 190 PRO A CA 1
ATOM 1448 C C . PRO A 1 190 ? -28.016 0.869 -7.027 1 96.62 190 PRO A C 1
ATOM 1450 O O . PRO A 1 190 ? -27.531 0.163 -6.141 1 96.62 190 PRO A O 1
ATOM 1453 N N . PRO A 1 191 ? -28.266 2.215 -7.055 1 91.19 191 PRO A N 1
ATOM 1454 C CA . PRO A 1 191 ? -28.047 2.811 -5.734 1 91.19 191 PRO A CA 1
ATOM 1455 C C . PRO A 1 191 ? -28.828 2.115 -4.633 1 91.19 191 PRO A C 1
ATOM 1457 O O . PRO A 1 191 ? -30 1.784 -4.824 1 91.19 191 PRO A O 1
ATOM 1460 N N . GLY A 1 192 ? -28.219 1.805 -3.465 1 91.25 192 GLY A N 1
ATOM 1461 C CA . GLY A 1 192 ? -28.844 1.082 -2.369 1 91.25 192 GLY A CA 1
ATOM 1462 C C . GLY A 1 192 ? -28.438 -0.376 -2.305 1 91.25 192 GLY A C 1
ATOM 1463 O O . GLY A 1 192 ? -28.609 -1.029 -1.272 1 91.25 192 GLY A O 1
ATOM 1464 N N . GLY A 1 193 ? -27.984 -0.875 -3.391 1 96.38 193 GLY A N 1
ATOM 1465 C CA . GLY A 1 193 ? -27.5 -2.248 -3.412 1 96.38 193 GLY A CA 1
ATOM 1466 C C . GLY A 1 193 ? -28.578 -3.248 -3.807 1 96.38 193 GLY A C 1
ATOM 1467 O O . GLY A 1 193 ? -29.703 -2.863 -4.113 1 96.38 193 GLY A O 1
ATOM 1468 N N . SER A 1 194 ? -28.141 -4.508 -3.979 1 97.25 194 SER A N 1
ATOM 1469 C CA . SER A 1 194 ? -29.031 -5.609 -4.344 1 97.25 194 SER A CA 1
ATOM 1470 C C . SER A 1 194 ? -28.844 -6.801 -3.408 1 97.25 194 SER A C 1
ATOM 1472 O O . SER A 1 194 ? -27.797 -6.938 -2.773 1 97.25 194 SER A O 1
ATOM 1474 N N . PRO A 1 195 ? -29.891 -7.617 -3.285 1 96.06 195 PRO A N 1
ATOM 1475 C CA . PRO A 1 195 ? -29.781 -8.812 -2.439 1 96.06 195 PRO A CA 1
ATOM 1476 C C . PRO A 1 195 ? -28.875 -9.875 -3.049 1 96.06 195 PRO A C 1
ATOM 1478 O O . PRO A 1 195 ? -28.312 -10.703 -2.324 1 96.06 195 PRO A O 1
ATOM 1481 N N . ALA A 1 196 ? -28.812 -9.875 -4.355 1 96.56 196 ALA A N 1
ATOM 1482 C CA . ALA A 1 196 ? -27.906 -10.75 -5.105 1 96.56 196 ALA A CA 1
ATOM 1483 C C . ALA A 1 196 ? -27.219 -9.992 -6.238 1 96.56 196 ALA A C 1
ATOM 1485 O O . ALA A 1 196 ? -27.75 -9 -6.734 1 96.56 196 ALA A O 1
ATOM 1486 N N . PRO A 1 197 ? -26.078 -10.406 -6.582 1 96.69 197 PRO A N 1
ATOM 1487 C CA . PRO A 1 197 ? -25.359 -9.656 -7.609 1 96.69 197 PRO A CA 1
ATOM 1488 C C . PRO A 1 197 ? -26.141 -9.562 -8.922 1 96.69 197 PRO A C 1
ATOM 1490 O O . PRO A 1 197 ? -26.625 -10.57 -9.43 1 96.69 197 PRO A O 1
ATOM 1493 N N . THR A 1 198 ? -26.203 -8.391 -9.461 1 96.44 198 THR A N 1
ATOM 1494 C CA . THR A 1 198 ? -26.891 -8.156 -10.727 1 96.44 198 THR A CA 1
ATOM 1495 C C . THR A 1 198 ? -25.906 -8.219 -11.891 1 96.44 198 THR A C 1
ATOM 1497 O O . THR A 1 198 ? -26.125 -8.953 -12.859 1 96.44 198 THR A O 1
ATOM 1500 N N . GLU A 1 199 ? -24.812 -7.449 -11.844 1 97.12 199 GLU A N 1
ATOM 1501 C CA . GLU A 1 199 ? -23.75 -7.418 -12.852 1 97.12 199 GLU A CA 1
ATOM 1502 C C . GLU A 1 199 ? -22.391 -7.637 -12.211 1 97.12 199 GLU A C 1
ATOM 1504 O O . GLU A 1 199 ? -21.844 -6.734 -11.562 1 97.12 199 GLU A O 1
ATOM 1509 N N . VAL A 1 200 ? -21.891 -8.789 -12.516 1 96.62 200 VAL A N 1
ATOM 1510 C CA . VAL A 1 200 ? -20.594 -9.117 -11.93 1 96.62 200 VAL A CA 1
ATOM 1511 C C . VAL A 1 200 ? -19.516 -8.227 -12.547 1 96.62 200 VAL A C 1
ATOM 1513 O O . VAL A 1 200 ? -19.438 -8.086 -13.773 1 96.62 200 VAL A O 1
ATOM 1516 N N . PHE A 1 201 ? -18.75 -7.574 -11.727 1 97.88 201 PHE A N 1
ATOM 1517 C CA . PHE A 1 201 ? -17.703 -6.68 -12.188 1 97.88 201 PHE A CA 1
ATOM 1518 C C . PHE A 1 201 ? -16.328 -7.289 -11.945 1 97.88 201 PHE A C 1
ATOM 1520 O O . PHE A 1 201 ? -15.469 -7.281 -12.836 1 97.88 201 PHE A O 1
ATOM 1527 N N . ALA A 1 202 ? -16.109 -7.852 -10.766 1 97.88 202 ALA A N 1
ATOM 1528 C CA . ALA A 1 202 ? -14.797 -8.359 -10.391 1 97.88 202 ALA A CA 1
ATOM 1529 C C . ALA A 1 202 ? -14.93 -9.609 -9.516 1 97.88 202 ALA A C 1
ATOM 1531 O O . ALA A 1 202 ? -15.672 -9.609 -8.531 1 97.88 202 ALA A O 1
ATOM 1532 N N . LEU A 1 203 ? -14.18 -10.633 -9.844 1 96.69 203 LEU A N 1
ATOM 1533 C CA . LEU A 1 203 ? -14.094 -11.891 -9.102 1 96.69 203 LEU A CA 1
ATOM 1534 C C . LEU A 1 203 ? -12.648 -12.203 -8.727 1 96.69 203 LEU A C 1
ATOM 1536 O O . LEU A 1 203 ? -11.727 -11.883 -9.477 1 96.69 203 LEU A O 1
ATOM 1540 N N . PRO A 1 204 ? -12.539 -12.727 -7.469 1 95.75 204 PRO A N 1
ATOM 1541 C CA . PRO A 1 204 ? -11.164 -13.125 -7.137 1 95.75 204 PRO A CA 1
ATOM 1542 C C . PRO A 1 204 ? -10.633 -14.219 -8.055 1 95.75 204 PRO A C 1
ATOM 1544 O O . PRO A 1 204 ? -11.375 -15.133 -8.43 1 95.75 204 PRO A O 1
ATOM 1547 N N . ARG A 1 205 ? -9.328 -13.93 -8.461 1 86.25 205 ARG A N 1
ATOM 1548 C CA . ARG A 1 205 ? -8.68 -14.922 -9.312 1 86.25 205 ARG A CA 1
ATOM 1549 C C . ARG A 1 205 ? -8.477 -16.234 -8.562 1 86.25 205 ARG A C 1
ATOM 1551 O O . ARG A 1 205 ? -7.973 -16.234 -7.441 1 86.25 205 ARG A O 1
ATOM 1558 N N . THR A 1 206 ? -9.172 -17.25 -8.852 1 64.94 206 THR A N 1
ATOM 1559 C CA . THR A 1 206 ? -9.008 -18.578 -8.266 1 64.94 206 THR A CA 1
ATOM 1560 C C . THR A 1 206 ? -7.645 -19.172 -8.617 1 64.94 206 THR A C 1
ATOM 1562 O O . THR A 1 206 ? -7.215 -19.109 -9.773 1 64.94 206 THR A O 1
ATOM 1565 N N . PRO A 1 207 ? -6.754 -19.406 -7.562 1 56.09 207 PRO A N 1
ATOM 1566 C CA . PRO A 1 207 ? -5.52 -20.094 -7.953 1 56.09 207 PRO A CA 1
ATOM 1567 C C . PRO A 1 207 ? -5.766 -21.25 -8.922 1 56.09 207 PRO A C 1
ATOM 1569 O O . PRO A 1 207 ? -6.859 -21.812 -8.945 1 56.09 207 PRO A O 1
ATOM 1572 N N . MET B 1 1 ? 28.938 12.891 0.867 1 66.81 1 MET B N 1
ATOM 1573 C CA . MET B 1 1 ? 27.656 12.391 1.352 1 66.81 1 MET B CA 1
ATOM 1574 C C . MET B 1 1 ? 26.922 11.609 0.26 1 66.81 1 MET B C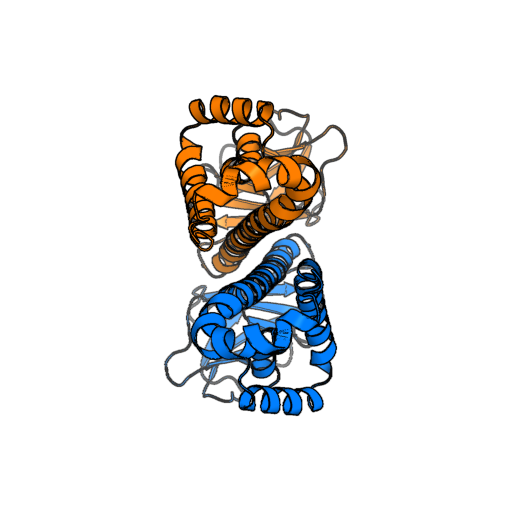 1
ATOM 1576 O O . MET B 1 1 ? 26.906 12.039 -0.896 1 66.81 1 MET B O 1
ATOM 1580 N N . LYS B 1 2 ? 26.594 10.445 0.561 1 72.12 2 LYS B N 1
ATOM 1581 C CA . LYS B 1 2 ? 25.875 9.609 -0.394 1 72.12 2 LYS B CA 1
ATOM 1582 C C . LYS B 1 2 ? 24.5 10.18 -0.69 1 72.12 2 LYS B C 1
ATOM 1584 O O . LYS B 1 2 ? 23.906 10.867 0.149 1 72.12 2 LYS B O 1
ATOM 1589 N N . PRO B 1 3 ? 24.109 10.078 -1.881 1 70.25 3 PRO B N 1
ATOM 1590 C CA . PRO B 1 3 ? 22.812 10.625 -2.293 1 70.25 3 PRO B CA 1
ATOM 1591 C C . PRO B 1 3 ? 21.672 10.211 -1.357 1 70.25 3 PRO B C 1
ATOM 1593 O O . PRO B 1 3 ? 20.797 11.023 -1.06 1 70.25 3 PRO B O 1
ATOM 1596 N N . GLU B 1 4 ? 21.828 9.078 -0.936 1 67.06 4 GLU B N 1
ATOM 1597 C CA . GLU B 1 4 ? 20.781 8.586 -0.051 1 67.06 4 GLU B CA 1
ATOM 1598 C C . GLU B 1 4 ? 20.781 9.336 1.277 1 67.06 4 GLU B C 1
ATOM 1600 O O . GLU B 1 4 ? 19.719 9.656 1.821 1 67.06 4 GLU B O 1
ATOM 1605 N N . GLU B 1 5 ? 21.938 9.578 1.812 1 68.38 5 GLU B N 1
ATOM 1606 C CA . GLU B 1 5 ? 22.094 10.375 3.025 1 68.38 5 GLU B CA 1
ATOM 1607 C C . GLU B 1 5 ? 21.672 11.82 2.793 1 68.38 5 GLU B C 1
ATOM 1609 O O . GLU B 1 5 ? 21.031 12.43 3.648 1 68.38 5 GLU B O 1
ATOM 1614 N N . LEU B 1 6 ? 22.078 12.344 1.647 1 73.31 6 LEU B N 1
ATOM 1615 C CA . LEU B 1 6 ? 21.766 13.719 1.287 1 73.31 6 LEU B CA 1
ATOM 1616 C C . LEU B 1 6 ? 20.25 13.922 1.205 1 73.31 6 LEU B C 1
ATOM 1618 O O . LEU B 1 6 ? 19.734 14.969 1.62 1 73.31 6 LEU B O 1
ATOM 1622 N N . ARG B 1 7 ? 19.547 12.938 0.786 1 71 7 ARG B N 1
ATOM 1623 C CA . ARG B 1 7 ? 18.109 13.016 0.621 1 71 7 ARG B CA 1
ATOM 1624 C C . ARG B 1 7 ? 17.406 13.195 1.967 1 71 7 ARG B C 1
ATOM 1626 O O . ARG B 1 7 ? 16.375 13.867 2.053 1 71 7 ARG B O 1
ATOM 1633 N N . GLU B 1 8 ? 18.078 12.727 2.982 1 67.88 8 GLU B N 1
ATOM 1634 C CA . GLU B 1 8 ? 17.516 12.844 4.324 1 67.88 8 GLU B CA 1
ATOM 1635 C C . GLU B 1 8 ? 17.672 14.266 4.859 1 67.88 8 GLU B C 1
ATOM 1637 O O . GLU B 1 8 ? 16.906 14.703 5.707 1 67.88 8 GLU B O 1
ATOM 1642 N N . PHE B 1 9 ? 18.656 14.93 4.301 1 67.75 9 PHE B N 1
ATOM 1643 C CA . PHE B 1 9 ? 18.953 16.266 4.812 1 67.75 9 PHE B CA 1
ATOM 1644 C C . PHE B 1 9 ? 18.234 17.328 3.996 1 67.75 9 PHE B C 1
ATOM 1646 O O . PHE B 1 9 ? 18.094 18.469 4.445 1 67.75 9 PHE B O 1
ATOM 1653 N N . LEU B 1 10 ? 17.688 16.938 2.889 1 73.56 10 LEU B N 1
ATOM 1654 C CA . LEU B 1 10 ? 17.141 17.922 1.96 1 73.56 10 LEU B CA 1
ATOM 1655 C C . LEU B 1 10 ? 15.953 18.641 2.576 1 73.56 10 LEU B C 1
ATOM 1657 O O . LEU B 1 10 ? 15.852 19.859 2.484 1 73.56 10 LEU B O 1
ATOM 1661 N N . PRO B 1 11 ? 15.094 17.969 3.256 1 67.5 11 PRO B N 1
ATOM 1662 C CA . PRO B 1 11 ? 13.992 18.703 3.879 1 67.5 11 PRO B CA 1
ATOM 1663 C C . PRO B 1 11 ? 14.461 19.688 4.949 1 67.5 11 PRO B C 1
ATOM 1665 O O . PRO B 1 11 ? 13.922 20.797 5.059 1 67.5 11 PRO B O 1
ATOM 1668 N N . LEU B 1 12 ? 15.469 19.281 5.613 1 65.81 12 LEU B N 1
ATOM 1669 C CA . LEU B 1 12 ? 16.016 20.156 6.641 1 65.81 12 LEU B CA 1
ATOM 1670 C C . LEU B 1 12 ? 16.703 21.359 6.016 1 65.81 12 LEU B C 1
ATOM 1672 O O . LEU B 1 12 ? 16.609 22.484 6.539 1 65.81 12 LEU B O 1
ATOM 1676 N N . TYR B 1 13 ? 17.359 21.062 4.906 1 70.31 13 TYR B N 1
ATOM 1677 C CA . TYR B 1 13 ? 17.969 22.141 4.148 1 70.31 13 TYR B CA 1
ATOM 1678 C C . TYR B 1 13 ? 16.922 23.125 3.641 1 70.31 13 TYR B C 1
ATOM 1680 O O . TYR B 1 13 ? 17.078 24.344 3.795 1 70.31 13 TYR B O 1
ATOM 1688 N N . ALA B 1 14 ? 15.859 22.625 3.088 1 66.12 14 ALA B N 1
ATOM 1689 C CA . ALA B 1 14 ? 14.789 23.438 2.527 1 66.12 14 ALA B CA 1
ATOM 1690 C C . ALA B 1 14 ? 14.117 24.281 3.609 1 66.12 14 ALA B C 1
ATOM 1692 O O . ALA B 1 14 ? 13.625 25.375 3.336 1 66.12 14 ALA B O 1
ATOM 1693 N N . LEU B 1 15 ? 14.289 23.766 4.777 1 57.94 15 LEU B N 1
ATOM 1694 C CA . LEU B 1 15 ? 13.641 24.438 5.898 1 57.94 15 LEU B CA 1
ATOM 1695 C C . LEU B 1 15 ? 14.633 25.312 6.656 1 57.94 15 LEU B C 1
ATOM 1697 O O . LEU B 1 15 ? 14.281 25.938 7.66 1 57.94 15 LEU B O 1
ATOM 1701 N N . ASN B 1 16 ? 15.852 25.375 6.23 1 61.47 16 ASN B N 1
ATOM 1702 C CA . ASN B 1 16 ? 16.938 26.125 6.879 1 61.47 16 ASN B CA 1
ATOM 1703 C C . ASN B 1 16 ? 17.125 25.672 8.32 1 61.47 16 ASN B C 1
ATOM 1705 O O . ASN B 1 16 ? 17.328 26.484 9.211 1 61.47 16 ASN B O 1
ATOM 1709 N N . ALA B 1 17 ? 17 24.391 8.523 1 60.66 17 ALA B N 1
ATOM 1710 C CA . ALA B 1 17 ? 17.078 23.812 9.859 1 60.66 17 ALA B CA 1
ATOM 1711 C C . ALA B 1 17 ? 18.406 23.078 10.047 1 60.66 17 ALA B C 1
ATOM 1713 O O . ALA B 1 17 ? 18.516 22.188 10.898 1 60.66 17 ALA B O 1
ATOM 1714 N N . LEU B 1 18 ? 19.25 23.297 9.297 1 65.19 18 LEU B N 1
ATOM 1715 C CA . LEU B 1 18 ? 20.578 22.703 9.398 1 65.19 18 LEU B CA 1
ATOM 1716 C C . LEU B 1 18 ? 21.547 23.656 10.086 1 65.19 18 LEU B C 1
ATOM 1718 O O . LEU B 1 18 ? 21.406 24.875 9.961 1 65.19 18 LEU B O 1
ATOM 1722 N N . SER B 1 19 ? 22.359 23.141 10.969 1 65.19 19 SER B N 1
ATOM 1723 C CA . SER B 1 19 ? 23.469 23.953 11.453 1 65.19 19 SER B CA 1
ATOM 1724 C C . SER B 1 19 ? 24.328 24.484 10.305 1 65.19 19 SER B C 1
ATOM 1726 O O . SER B 1 19 ? 24.25 23.969 9.18 1 65.19 19 SER B O 1
ATOM 1728 N N . PRO B 1 20 ? 24.969 25.625 10.539 1 71.25 20 PRO B N 1
ATOM 1729 C CA . PRO B 1 20 ? 25.844 26.172 9.492 1 71.25 20 PRO B CA 1
ATOM 1730 C C . PRO B 1 20 ? 26.828 25.125 8.945 1 71.25 20 PRO B C 1
ATOM 1732 O O . PRO B 1 20 ? 27.078 25.094 7.738 1 71.25 20 PRO B O 1
ATOM 1735 N N . GLU B 1 21 ? 27.25 24.281 9.75 1 72.38 21 GLU B N 1
ATOM 1736 C CA . GLU B 1 21 ? 28.188 23.25 9.328 1 72.38 21 GLU B CA 1
ATOM 1737 C C . GLU B 1 21 ? 27.484 22.203 8.469 1 72.38 21 GLU B C 1
ATOM 1739 O O . GLU B 1 21 ? 28.031 21.781 7.441 1 72.38 21 GLU B O 1
ATOM 1744 N N . GLU B 1 22 ? 26.391 21.812 8.875 1 75.56 22 GLU B N 1
ATOM 1745 C CA . GLU B 1 22 ? 25.641 20.812 8.125 1 75.56 22 GLU B CA 1
ATOM 1746 C C . GLU B 1 22 ? 25.188 21.375 6.773 1 75.56 22 GLU B C 1
ATOM 1748 O O . GLU B 1 22 ? 25.203 20.656 5.77 1 75.56 22 GLU B O 1
ATOM 1753 N N . ARG B 1 23 ? 24.859 22.609 6.797 1 76.94 23 ARG B N 1
ATOM 1754 C CA . ARG B 1 23 ? 24.453 23.281 5.562 1 76.94 23 ARG B CA 1
ATOM 1755 C C . ARG B 1 23 ? 25.594 23.281 4.551 1 76.94 23 ARG B C 1
ATOM 1757 O O . ARG B 1 23 ? 25.391 23 3.369 1 76.94 23 ARG B O 1
ATOM 1764 N N . ALA B 1 24 ? 26.672 23.562 5.043 1 76.38 24 ALA B N 1
ATOM 1765 C CA . ALA B 1 24 ? 27.844 23.578 4.168 1 76.38 24 ALA B CA 1
ATOM 1766 C C . ALA B 1 24 ? 28.109 22.203 3.57 1 76.38 24 ALA B C 1
ATOM 1768 O O . ALA B 1 24 ? 28.438 22.078 2.391 1 76.38 24 ALA B O 1
ATOM 1769 N N . ARG B 1 25 ? 27.891 21.25 4.34 1 79.25 25 ARG B N 1
ATOM 1770 C CA . ARG B 1 25 ? 28.094 19.875 3.885 1 79.25 25 ARG B CA 1
ATOM 1771 C C . ARG B 1 25 ? 27.062 19.484 2.824 1 79.25 25 ARG B C 1
ATOM 1773 O O . ARG B 1 25 ? 27.406 18.844 1.833 1 79.25 25 ARG B O 1
ATOM 1780 N N . VAL B 1 26 ? 25.922 19.906 3.061 1 79.5 26 VAL B N 1
ATOM 1781 C CA . VAL B 1 26 ? 24.859 19.594 2.125 1 79.5 26 VAL B CA 1
ATOM 1782 C C . VAL B 1 26 ? 25.078 20.344 0.815 1 79.5 26 VAL B C 1
ATOM 1784 O O . VAL B 1 26 ? 24.922 19.781 -0.268 1 79.5 26 VAL B O 1
ATOM 1787 N N . GLU B 1 27 ? 25.422 21.594 0.924 1 79.31 27 GLU B N 1
ATOM 1788 C CA . GLU B 1 27 ? 25.656 22.406 -0.265 1 79.31 27 GLU B CA 1
ATOM 1789 C C . GLU B 1 27 ? 26.812 21.844 -1.091 1 79.31 27 GLU B C 1
ATOM 1791 O O . GLU B 1 27 ? 26.75 21.828 -2.322 1 79.31 27 GLU B O 1
ATOM 1796 N N . ALA B 1 28 ? 27.766 21.375 -0.452 1 78.75 28 ALA B N 1
ATOM 1797 C CA . ALA B 1 28 ? 28.891 20.734 -1.146 1 78.75 28 ALA B CA 1
ATOM 1798 C C . ALA B 1 28 ? 28.453 19.453 -1.842 1 78.75 28 ALA B C 1
ATOM 1800 O O . ALA B 1 28 ? 28.859 19.188 -2.975 1 78.75 28 ALA B O 1
ATOM 1801 N N . ALA B 1 29 ? 27.656 18.766 -1.168 1 79.75 29 ALA B N 1
ATOM 1802 C CA . ALA B 1 29 ? 27.188 17.484 -1.708 1 79.75 29 ALA B CA 1
ATOM 1803 C C . ALA B 1 29 ? 26.234 17.703 -2.873 1 79.75 29 ALA B C 1
ATOM 1805 O O . ALA B 1 29 ? 26.219 16.922 -3.826 1 79.75 29 ALA B O 1
ATOM 1806 N N . LEU B 1 30 ? 25.438 18.734 -2.779 1 78.44 30 LEU B N 1
ATOM 1807 C CA . LEU B 1 30 ? 24.469 19.031 -3.832 1 78.44 30 LEU B CA 1
ATOM 1808 C C . LEU B 1 30 ? 25.188 19.375 -5.137 1 78.44 30 LEU B C 1
ATOM 1810 O O . LEU B 1 30 ? 24.672 19.109 -6.223 1 78.44 30 LEU B O 1
ATOM 1814 N N . SER B 1 31 ? 26.281 19.953 -5.062 1 75.75 31 SER B N 1
ATOM 1815 C CA . SER B 1 31 ? 27.094 20.234 -6.246 1 75.75 31 SER B CA 1
ATOM 1816 C C . SER B 1 31 ? 27.547 18.953 -6.926 1 75.75 31 SER B C 1
ATOM 1818 O O . SER B 1 31 ? 27.75 18.922 -8.141 1 75.75 31 SER B O 1
ATOM 1820 N N . GLU B 1 32 ? 27.531 17.922 -6.156 1 77.94 32 GLU B N 1
ATOM 1821 C CA . GLU B 1 32 ? 28 16.656 -6.68 1 77.94 32 GLU B CA 1
ATOM 1822 C C . GLU B 1 32 ? 26.844 15.781 -7.148 1 77.94 32 GLU B C 1
ATOM 1824 O O . GLU B 1 32 ? 27.047 14.789 -7.855 1 77.94 32 GLU B O 1
ATOM 1829 N N . HIS B 1 33 ? 25.703 16.203 -6.73 1 78.19 33 HIS B N 1
ATOM 1830 C CA . HIS B 1 33 ? 24.547 15.383 -7.059 1 78.19 33 HIS B CA 1
ATOM 1831 C C . HIS B 1 33 ? 23.406 16.234 -7.617 1 78.19 33 HIS B C 1
ATOM 1833 O O . HIS B 1 33 ? 22.375 16.406 -6.961 1 78.19 33 HIS B O 1
ATOM 1839 N N . PRO B 1 34 ? 23.531 16.688 -8.828 1 74.56 34 PRO B N 1
ATOM 1840 C CA . PRO B 1 34 ? 22.547 17.578 -9.43 1 74.56 34 PRO B CA 1
ATOM 1841 C C . PRO B 1 34 ? 21.188 16.906 -9.617 1 74.56 34 PRO B C 1
ATOM 1843 O O . PRO B 1 34 ? 20.172 17.594 -9.781 1 74.56 34 PRO B O 1
ATOM 1846 N N . GLU B 1 35 ? 21.203 15.695 -9.523 1 72.88 35 GLU B N 1
ATOM 1847 C CA . GLU B 1 35 ? 19.953 14.977 -9.734 1 72.88 35 GLU B CA 1
ATOM 1848 C C . GLU B 1 35 ? 18.969 15.234 -8.594 1 72.88 35 GLU B C 1
ATOM 1850 O O . GLU B 1 35 ? 17.766 15.023 -8.75 1 72.88 35 GLU B O 1
ATOM 1855 N N . LEU B 1 36 ? 19.516 15.734 -7.508 1 71.44 36 LEU B N 1
ATOM 1856 C CA . LEU B 1 36 ? 18.656 15.984 -6.352 1 71.44 36 LEU B CA 1
ATOM 1857 C C . LEU B 1 36 ? 18.125 17.406 -6.371 1 71.44 36 LEU B C 1
ATOM 1859 O O . LEU B 1 36 ? 17.25 17.75 -5.574 1 71.44 36 LEU B O 1
ATOM 1863 N N . LEU B 1 37 ? 18.516 18.188 -7.324 1 69.75 37 LEU B N 1
ATOM 1864 C CA . LEU B 1 37 ? 18.156 19.609 -7.387 1 69.75 37 LEU B CA 1
ATOM 1865 C C . LEU B 1 37 ? 16.672 19.766 -7.637 1 69.75 37 LEU B C 1
ATOM 1867 O O . LEU B 1 37 ? 16.016 20.609 -7.008 1 69.75 37 LEU B O 1
ATOM 1871 N N . PRO B 1 38 ? 16.156 18.969 -8.453 1 65.12 38 PRO B N 1
ATOM 1872 C CA . PRO B 1 38 ? 14.711 19.109 -8.641 1 65.12 38 PRO B CA 1
ATOM 1873 C C . PRO B 1 38 ? 13.922 18.812 -7.375 1 65.12 38 PRO B C 1
ATOM 1875 O O . PRO B 1 38 ? 12.93 19.469 -7.082 1 65.12 38 PRO B O 1
ATOM 1878 N N . GLU B 1 39 ? 14.406 17.844 -6.641 1 68.81 39 GLU B N 1
ATOM 1879 C CA . GLU B 1 39 ? 13.75 17.5 -5.379 1 68.81 39 GLU B CA 1
ATOM 1880 C C . GLU B 1 39 ? 13.906 18.625 -4.359 1 68.81 39 GLU B C 1
ATOM 1882 O O . GLU B 1 39 ? 12.961 18.953 -3.648 1 68.81 39 GLU B O 1
ATOM 1887 N N . LEU B 1 40 ? 15.078 19.172 -4.379 1 70.88 40 LEU B N 1
ATOM 1888 C CA . LEU B 1 40 ? 15.32 20.312 -3.498 1 70.88 40 LEU B CA 1
ATOM 1889 C C . LEU B 1 40 ? 14.445 21.5 -3.891 1 70.88 40 LEU B C 1
ATOM 1891 O O . LEU B 1 40 ? 13.844 22.141 -3.027 1 70.88 40 LEU B O 1
ATOM 1895 N N . LYS B 1 41 ? 14.289 21.766 -5.078 1 63.81 41 LYS B N 1
ATOM 1896 C CA . LYS B 1 41 ? 13.461 22.875 -5.566 1 63.81 41 LYS B CA 1
ATOM 1897 C C . LYS B 1 41 ? 12 22.688 -5.18 1 63.81 41 LYS B C 1
ATOM 1899 O O . LYS B 1 41 ? 11.336 23.625 -4.758 1 63.81 41 LYS B O 1
ATOM 1904 N N . ALA B 1 42 ? 11.609 21.547 -5.328 1 62.56 42 ALA B N 1
ATOM 1905 C CA . ALA B 1 42 ? 10.234 21.234 -4.953 1 62.56 42 ALA B CA 1
ATOM 1906 C C . ALA B 1 42 ? 10.016 21.438 -3.457 1 62.56 42 ALA B C 1
ATOM 1908 O O . ALA B 1 42 ? 8.992 21.984 -3.043 1 62.56 42 ALA B O 1
ATOM 1909 N N . LEU B 1 43 ? 10.992 21.031 -2.738 1 63.12 43 LEU B N 1
ATOM 1910 C CA . LEU B 1 43 ? 10.922 21.188 -1.289 1 63.12 43 LEU B CA 1
ATOM 1911 C C . LEU B 1 43 ? 11 22.656 -0.891 1 63.12 43 LEU B C 1
ATOM 1913 O O . LEU B 1 43 ? 10.281 23.094 0.001 1 63.12 43 LEU B O 1
ATOM 1917 N N . MET B 1 44 ? 11.828 23.391 -1.601 1 61.34 44 MET B N 1
ATOM 1918 C CA . MET B 1 44 ? 11.977 24.828 -1.337 1 61.34 44 MET B CA 1
ATOM 1919 C C . MET B 1 44 ? 10.703 25.578 -1.724 1 61.34 44 MET B C 1
ATOM 1921 O O . MET B 1 44 ? 10.281 26.5 -1.016 1 61.34 44 MET B O 1
ATOM 1925 N N . GLU B 1 45 ? 10.164 25.219 -2.721 1 57.84 45 GLU B N 1
ATOM 1926 C CA . GLU B 1 45 ? 8.898 25.812 -3.15 1 57.84 45 GLU B CA 1
ATOM 1927 C C . GLU B 1 45 ? 7.789 25.531 -2.145 1 57.84 45 GLU B C 1
ATOM 1929 O O . GLU B 1 45 ? 7 26.438 -1.822 1 57.84 45 GLU B O 1
ATOM 1934 N N . ALA B 1 46 ? 7.844 24.438 -1.81 1 54.56 46 ALA B N 1
ATOM 1935 C CA . ALA B 1 46 ? 6.855 24.062 -0.807 1 54.56 46 ALA B CA 1
ATOM 1936 C C . ALA B 1 46 ? 7.074 24.812 0.499 1 54.56 46 ALA B C 1
ATOM 1938 O O . ALA B 1 46 ? 6.121 25.297 1.118 1 54.56 46 ALA B O 1
ATOM 1939 N N . ALA B 1 47 ? 8.297 24.953 0.793 1 52.25 47 ALA B N 1
ATOM 1940 C CA . ALA B 1 47 ? 8.664 25.719 1.986 1 52.25 47 ALA B CA 1
ATOM 1941 C C . ALA B 1 47 ? 8.32 27.203 1.825 1 52.25 47 ALA B C 1
ATOM 1943 O O . ALA B 1 47 ? 7.867 27.844 2.773 1 52.25 47 ALA B O 1
ATOM 1944 N N . GLY B 1 48 ? 8.57 27.703 0.693 1 48.88 48 GLY B N 1
ATOM 1945 C CA . GLY B 1 48 ? 8.219 29.078 0.363 1 48.88 48 GLY B CA 1
ATOM 1946 C C . GLY B 1 48 ? 6.73 29.344 0.436 1 48.88 48 GLY B C 1
ATOM 1947 O O . GLY B 1 48 ? 6.305 30.375 0.96 1 48.88 48 GLY B O 1
ATOM 1948 N N . LEU B 1 49 ? 6.035 28.578 -0.106 1 46.31 49 LEU B N 1
ATOM 1949 C CA . LEU B 1 49 ? 4.586 28.734 -0.088 1 46.31 49 LEU B CA 1
ATOM 1950 C C . LEU B 1 49 ? 4.059 28.75 1.343 1 46.31 49 LEU B C 1
ATOM 1952 O O . LEU B 1 49 ? 3.133 29.516 1.657 1 46.31 49 LEU B O 1
ATOM 1956 N N . LEU B 1 50 ? 4.684 28.094 2.055 1 43.06 50 LEU B N 1
ATOM 1957 C CA . LEU B 1 50 ? 4.312 28.078 3.465 1 43.06 50 LEU B CA 1
ATOM 1958 C C . LEU B 1 50 ? 4.73 29.359 4.156 1 43.06 50 LEU B C 1
ATOM 1960 O O . LEU B 1 50 ? 4.02 29.859 5.035 1 43.06 50 LEU B O 1
ATOM 1964 N N . ALA B 1 51 ? 5.84 30.016 3.785 1 41.56 51 ALA B N 1
ATOM 1965 C CA . ALA B 1 51 ? 6.355 31.281 4.312 1 41.56 51 ALA B CA 1
ATOM 1966 C C . ALA B 1 51 ? 5.52 32.469 3.83 1 41.56 51 ALA B C 1
ATOM 1968 O O . ALA B 1 51 ? 5.297 33.406 4.578 1 41.56 51 ALA B O 1
ATOM 1969 N N . GLU B 1 52 ? 5.176 32.562 2.67 1 40.09 52 GLU B N 1
ATOM 1970 C CA . GLU B 1 52 ? 4.422 33.688 2.111 1 40.09 52 GLU B CA 1
ATOM 1971 C C . GLU B 1 52 ? 3.1 33.875 2.85 1 40.09 52 GLU B C 1
ATOM 1973 O O . GLU B 1 52 ? 2.609 35 2.971 1 40.09 52 GLU B O 1
ATOM 1978 N N . GLY B 1 53 ? 2.473 33.031 3.408 1 37.06 53 GLY B N 1
ATOM 1979 C CA . GLY B 1 53 ? 1.267 33.344 4.164 1 37.06 53 GLY B CA 1
ATOM 1980 C C . GLY B 1 53 ? 1.524 34.219 5.375 1 37.06 53 GLY B C 1
ATOM 1981 O O . GLY B 1 53 ? 0.585 34.719 5.992 1 37.06 53 GLY B O 1
ATOM 1982 N N . THR B 1 54 ? 2.754 34.312 5.844 1 32.97 54 THR B N 1
ATOM 1983 C CA . THR B 1 54 ? 3.051 35.125 7.02 1 32.97 54 THR B CA 1
ATOM 1984 C C . THR B 1 54 ? 3.572 36.5 6.609 1 32.97 54 THR B C 1
ATOM 1986 O O . THR B 1 54 ? 4.062 37.25 7.449 1 32.97 54 THR B O 1
ATOM 1989 N N . GLU B 1 55 ? 3.525 37 5.484 1 32.88 55 GLU B N 1
ATOM 1990 C CA . GLU B 1 55 ? 4.234 38.219 5.113 1 32.88 55 GLU B CA 1
ATOM 1991 C C . GLU B 1 55 ? 3.529 39.469 5.672 1 32.88 55 GLU B C 1
ATOM 1993 O O . GLU B 1 55 ? 2.871 40.188 4.934 1 32.88 55 GLU B O 1
ATOM 1998 N N . ALA B 1 56 ? 2.91 39.5 6.883 1 31.12 56 ALA B N 1
ATOM 1999 C CA . ALA B 1 56 ? 2.57 40.875 7.242 1 31.12 56 ALA B CA 1
ATOM 2000 C C . ALA B 1 56 ? 3.826 41.719 7.441 1 31.12 56 ALA B C 1
ATOM 2002 O O . ALA B 1 56 ? 4.797 41.25 8.055 1 31.12 56 ALA B O 1
ATOM 2003 N N . PRO B 1 57 ? 4.074 42.812 6.695 1 29.3 57 PRO B N 1
ATOM 2004 C CA . PRO B 1 57 ? 5.184 43.781 6.75 1 29.3 57 PRO B CA 1
ATOM 2005 C C . PRO B 1 57 ? 5.348 44.406 8.133 1 29.3 57 PRO B C 1
ATOM 2007 O O . PRO B 1 57 ? 4.371 44.875 8.719 1 29.3 57 PRO B O 1
ATOM 2010 N N . LEU B 1 58 ? 6.285 44 9.008 1 30.34 58 LEU B N 1
ATOM 2011 C CA . LEU B 1 58 ? 6.586 44.656 10.281 1 30.34 58 LEU B CA 1
ATOM 2012 C C . LEU B 1 58 ? 7.02 46.094 10.07 1 30.34 58 LEU B C 1
ATOM 2014 O O . LEU B 1 58 ? 7.727 46.406 9.109 1 30.34 58 LEU B O 1
ATOM 2018 N N . PRO B 1 59 ? 6.441 47.156 10.609 1 29.11 59 PRO B N 1
ATOM 2019 C CA . PRO B 1 59 ? 6.766 48.562 10.469 1 29.11 59 PRO B CA 1
ATOM 2020 C C . PRO B 1 59 ? 8.211 48.875 10.859 1 29.11 59 PRO B C 1
ATOM 2022 O O . PRO B 1 59 ? 8.797 48.188 11.695 1 29.11 59 PRO B O 1
ATOM 2025 N N . PRO B 1 60 ? 8.938 49.938 10.359 1 32.66 60 PRO B N 1
ATOM 2026 C CA . PRO B 1 60 ? 10.359 50.281 10.32 1 32.66 60 PRO B CA 1
ATOM 2027 C C . PRO B 1 60 ? 10.93 50.594 11.703 1 32.66 60 PRO B C 1
ATOM 2029 O O . PRO B 1 60 ? 12.078 50.25 11.992 1 32.66 60 PRO B O 1
ATOM 2032 N N . GLY B 1 61 ? 10.453 51.719 12.469 1 33.88 61 GLY B N 1
ATOM 2033 C CA . GLY B 1 61 ? 11.062 52.375 13.602 1 33.88 61 GLY B CA 1
ATOM 2034 C C . GLY B 1 61 ? 11.172 51.5 14.828 1 33.88 61 GLY B C 1
ATOM 2035 O O . GLY B 1 61 ? 11.883 51.844 15.781 1 33.88 61 GLY B O 1
ATOM 2036 N N . LEU B 1 62 ? 10.062 50.906 15.18 1 31.03 62 LEU B N 1
ATOM 2037 C CA . LEU B 1 62 ? 9.953 50.062 16.359 1 31.03 62 LEU B CA 1
ATOM 2038 C C . LEU B 1 62 ? 10.977 48.906 16.328 1 31.03 62 LEU B C 1
ATOM 2040 O O . LEU B 1 62 ? 11.156 48.219 17.328 1 31.03 62 LEU B O 1
ATOM 2044 N N . LYS B 1 63 ? 11.82 48.875 15.289 1 34.5 63 LYS B N 1
ATOM 2045 C CA . LYS B 1 63 ? 12.859 47.875 15 1 34.5 63 LYS B CA 1
ATOM 2046 C C . LYS B 1 63 ? 13.984 47.938 16.016 1 34.5 63 LYS B C 1
ATOM 2048 O O . LYS B 1 63 ? 14.445 46.906 16.531 1 34.5 63 LYS B O 1
ATOM 2053 N N . ALA B 1 64 ? 14.43 49.156 16.219 1 38.47 64 ALA B N 1
ATOM 2054 C CA . ALA B 1 64 ? 15.672 49.312 16.984 1 38.47 64 ALA B CA 1
ATOM 2055 C C . ALA B 1 64 ? 15.461 49 18.453 1 38.47 64 ALA B C 1
ATOM 2057 O O . ALA B 1 64 ? 16.297 48.344 19.078 1 38.47 64 ALA B O 1
ATOM 2058 N N . ARG B 1 65 ? 14.555 49.656 19.156 1 35.97 65 ARG B N 1
ATOM 2059 C CA . ARG B 1 65 ? 14.375 49.5 20.594 1 35.97 65 ARG B CA 1
ATOM 2060 C C . ARG B 1 65 ? 13.859 48.094 20.938 1 35.97 65 ARG B C 1
ATOM 2062 O O . ARG B 1 65 ? 14.203 47.531 21.984 1 35.97 65 ARG B O 1
ATOM 2069 N N . VAL B 1 66 ? 12.797 47.562 20.172 1 32.66 66 VAL B N 1
ATOM 2070 C CA . VAL B 1 66 ? 12.258 46.219 20.422 1 32.66 66 VAL B CA 1
ATOM 2071 C C . VAL B 1 66 ? 13.297 45.156 20.047 1 32.66 66 VAL B C 1
ATOM 2073 O O . VAL B 1 66 ? 13.266 44.062 20.562 1 32.66 66 VAL B O 1
ATOM 2076 N N . LEU B 1 67 ? 14.336 45.438 19.25 1 36.06 67 LEU B N 1
ATOM 2077 C CA . LEU B 1 67 ? 15.445 44.562 18.906 1 36.06 67 LEU B CA 1
ATOM 2078 C C . LEU B 1 67 ? 16.281 44.25 20.141 1 36.06 67 LEU B C 1
ATOM 2080 O O . LEU B 1 67 ? 16.719 43.094 20.328 1 36.06 67 LEU B O 1
ATOM 2084 N N . SER B 1 68 ? 16.688 45.25 20.891 1 38.94 68 SER B N 1
ATOM 2085 C CA . SER B 1 68 ? 17.594 45 22.016 1 38.94 68 SER B CA 1
ATOM 2086 C C . SER B 1 68 ? 16.906 44.188 23.094 1 38.94 68 SER B C 1
ATOM 2088 O O . SER B 1 68 ? 17.516 43.312 23.703 1 38.94 68 SER B O 1
ATOM 2090 N N . ARG B 1 69 ? 15.719 44.531 23.75 1 36.03 69 ARG B N 1
ATOM 2091 C CA . ARG B 1 69 ? 15.031 43.75 24.75 1 36.03 69 ARG B CA 1
ATOM 2092 C C . ARG B 1 69 ? 14.461 42.469 24.156 1 36.03 69 ARG B C 1
ATOM 2094 O O . ARG B 1 69 ? 14.312 41.438 24.844 1 36.03 69 ARG B O 1
ATOM 2101 N N . LEU B 1 70 ? 13.859 42.469 22.891 1 34.59 70 LEU B N 1
ATOM 2102 C CA . LEU B 1 70 ? 13.344 41.281 22.203 1 34.59 70 LEU B CA 1
ATOM 2103 C C . LEU B 1 70 ? 14.484 40.375 21.766 1 34.59 70 LEU B C 1
ATOM 2105 O O . LEU B 1 70 ? 14.25 39.188 21.422 1 34.59 70 LEU B O 1
ATOM 2109 N N . ARG B 1 71 ? 15.656 40.594 21.688 1 37.22 71 ARG B N 1
ATOM 2110 C CA . ARG B 1 71 ? 16.812 39.75 21.438 1 37.22 71 ARG B CA 1
ATOM 2111 C C . ARG B 1 71 ? 16.906 38.625 22.484 1 37.22 71 ARG B C 1
ATOM 2113 O O . ARG B 1 71 ? 17.234 37.5 22.156 1 37.22 71 ARG B O 1
ATOM 2120 N N . ALA B 1 72 ? 17.156 38.906 23.781 1 37.78 72 ALA B N 1
ATOM 2121 C CA . ALA B 1 72 ? 17.266 37.875 24.828 1 37.78 72 ALA B CA 1
ATOM 2122 C C . ALA B 1 72 ? 15.922 37.156 25.031 1 37.78 72 ALA B C 1
ATOM 2124 O O . ALA B 1 72 ? 15.883 35.938 25.219 1 37.78 72 ALA B O 1
ATOM 2125 N N . GLU B 1 73 ? 14.703 37.656 25.516 1 36.5 73 GLU B N 1
ATOM 2126 C CA . GLU B 1 73 ? 13.383 37.062 25.703 1 36.5 73 GLU B CA 1
ATOM 2127 C C . GLU B 1 73 ? 12.688 36.812 24.359 1 36.5 73 GLU B C 1
ATOM 2129 O O . GLU B 1 73 ? 11.82 35.969 24.266 1 36.5 73 GLU B O 1
ATOM 2134 N N . ARG B 1 74 ? 12.695 37.562 23.25 1 38.47 74 ARG B N 1
ATOM 2135 C CA . ARG B 1 74 ? 12.102 37.469 21.922 1 38.47 74 ARG B CA 1
ATOM 2136 C C . ARG B 1 74 ? 12.719 36.344 21.125 1 38.47 74 ARG B C 1
ATOM 2138 O O . ARG B 1 74 ? 12.188 35.938 20.078 1 38.47 74 ARG B O 1
ATOM 2145 N N . ARG B 1 75 ? 13.938 36.062 21.188 1 38.31 75 ARG B N 1
ATOM 2146 C CA . ARG B 1 75 ? 14.5 34.875 20.547 1 38.31 75 ARG B CA 1
ATOM 2147 C C . ARG B 1 75 ? 13.688 33.625 20.875 1 38.31 75 ARG B C 1
ATOM 2149 O O . ARG B 1 75 ? 13.562 32.719 20.047 1 38.31 75 ARG B O 1
ATOM 2156 N N . ARG B 1 76 ? 13.414 33.375 22.109 1 39.84 76 ARG B N 1
ATOM 2157 C CA . ARG B 1 76 ? 12.578 32.25 22.5 1 39.84 76 ARG B CA 1
ATOM 2158 C C . ARG B 1 76 ? 11.141 32.438 22.031 1 39.84 76 ARG B C 1
ATOM 2160 O O . ARG B 1 76 ? 10.477 31.484 21.641 1 39.84 76 ARG B O 1
ATOM 2167 N N . LYS B 1 77 ? 10.43 33.562 22.219 1 44.44 77 LYS B N 1
ATOM 2168 C CA . LYS B 1 77 ? 9.016 33.781 21.922 1 44.44 77 LYS B CA 1
ATOM 2169 C C . LYS B 1 77 ? 8.789 33.906 20.422 1 44.44 77 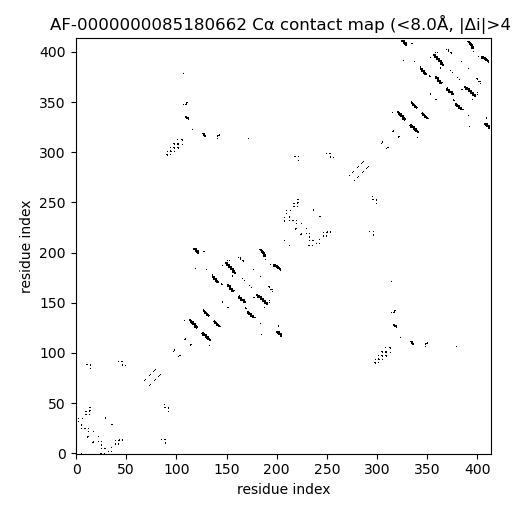LYS B C 1
ATOM 2171 O O . LYS B 1 77 ? 7.773 33.438 19.906 1 44.44 77 LYS B O 1
ATOM 2176 N N . VAL B 1 78 ? 9.539 34.844 19.734 1 45.69 78 VAL B N 1
ATOM 2177 C CA . VAL B 1 78 ? 9.383 34.969 18.281 1 45.69 78 VAL B CA 1
ATOM 2178 C C . VAL B 1 78 ? 9.828 33.688 17.578 1 45.69 78 VAL B C 1
ATOM 2180 O O . VAL B 1 78 ? 9.266 33.312 16.547 1 45.69 78 VAL B O 1
ATOM 2183 N N . TRP B 1 79 ? 10.891 33.156 18.125 1 45.81 79 TRP B N 1
ATOM 2184 C CA . TRP B 1 79 ? 11.391 31.938 17.531 1 45.81 79 TRP B CA 1
ATOM 2185 C C . TRP B 1 79 ? 10.375 30.812 17.688 1 45.81 79 TRP B C 1
ATOM 2187 O O . TRP B 1 79 ? 10.359 29.859 16.891 1 45.81 79 TRP B O 1
ATOM 2197 N N . LEU B 1 80 ? 9.648 30.984 18.859 1 49.41 80 LEU B N 1
ATOM 2198 C CA . LEU B 1 80 ? 8.68 29.906 19.078 1 49.41 80 LEU B CA 1
ATOM 2199 C C . LEU B 1 80 ? 7.609 29.922 17.984 1 49.41 80 LEU B C 1
ATOM 2201 O O . LEU B 1 80 ? 7.266 28.875 17.438 1 49.41 80 LEU B O 1
ATOM 2205 N N . PRO B 1 81 ? 7.156 31.266 17.75 1 57.91 81 PRO B N 1
ATOM 2206 C CA . PRO B 1 81 ? 6.184 31.219 16.656 1 57.91 81 PRO B CA 1
ATOM 2207 C C . PRO B 1 81 ? 6.816 30.828 15.32 1 57.91 81 PRO B C 1
ATOM 2209 O O . PRO B 1 81 ? 6.215 30.094 14.539 1 57.91 81 PRO B O 1
ATOM 2212 N N . LEU B 1 82 ? 8.078 31.484 15.141 1 55.62 82 LEU B N 1
ATOM 2213 C CA . LEU B 1 82 ? 8.734 31.094 13.898 1 55.62 82 LEU B CA 1
ATOM 2214 C C . LEU B 1 82 ? 9.094 29.609 13.906 1 55.62 82 LEU B C 1
ATOM 2216 O O . LEU B 1 82 ? 8.922 28.922 12.906 1 55.62 82 LEU B O 1
ATOM 2220 N N . LEU B 1 83 ? 9.695 29.266 15.008 1 57.53 83 LEU B N 1
ATOM 2221 C CA . LEU B 1 83 ? 10.031 27.859 15.133 1 57.53 83 LEU B CA 1
ATOM 2222 C C . LEU B 1 83 ? 8.781 26.984 15.023 1 57.53 83 LEU B C 1
ATOM 2224 O O . LEU B 1 83 ? 8.812 25.906 14.414 1 57.53 83 LEU B O 1
ATOM 2228 N N . ALA B 1 84 ? 7.812 27.531 15.617 1 62.38 84 ALA B N 1
ATOM 2229 C CA . ALA B 1 84 ? 6.555 26.797 15.508 1 62.38 84 ALA B CA 1
ATOM 2230 C C . ALA B 1 84 ? 6.055 26.766 14.07 1 62.38 84 ALA B C 1
ATOM 2232 O O . ALA B 1 84 ? 5.539 25.75 13.602 1 62.38 84 ALA B O 1
ATOM 2233 N N . ARG B 1 85 ? 6.277 27.875 13.484 1 61.81 85 ARG B N 1
ATOM 2234 C CA . ARG B 1 85 ? 5.867 27.938 12.086 1 61.81 85 ARG B CA 1
ATOM 2235 C C . ARG B 1 85 ? 6.73 27.016 11.227 1 61.81 85 ARG B C 1
ATOM 2237 O O . ARG B 1 85 ? 6.215 26.297 10.367 1 61.81 85 ARG B O 1
ATOM 2244 N N . VAL B 1 86 ? 8 27.156 11.484 1 58.66 86 VAL B N 1
ATOM 2245 C CA . VAL B 1 86 ? 8.906 26.297 10.734 1 58.66 86 VAL B CA 1
ATOM 2246 C C . VAL B 1 86 ? 8.609 24.844 11.055 1 58.66 86 VAL B C 1
ATOM 2248 O O . VAL B 1 86 ? 8.547 24 10.148 1 58.66 86 VAL B O 1
ATOM 2251 N N . ALA B 1 87 ? 8.43 24.562 12.242 1 65.12 87 ALA B N 1
ATOM 2252 C CA . ALA B 1 87 ? 8.102 23.203 12.648 1 65.12 87 ALA B CA 1
ATOM 2253 C C . ALA B 1 87 ? 6.812 22.734 11.984 1 65.12 87 ALA B C 1
ATOM 2255 O O . ALA B 1 87 ? 6.719 21.578 11.547 1 65.12 87 ALA B O 1
ATOM 2256 N N . ALA B 1 88 ? 5.98 23.609 11.875 1 68 88 ALA B N 1
ATOM 2257 C CA . ALA B 1 88 ? 4.703 23.266 11.258 1 68 88 ALA B CA 1
ATOM 2258 C C . ALA B 1 88 ? 4.883 22.953 9.773 1 68 88 ALA B C 1
ATOM 2260 O O . ALA B 1 88 ? 4.312 22 9.258 1 68 88 ALA B O 1
ATOM 2261 N N . VAL B 1 89 ? 5.648 23.734 9.188 1 64.31 89 VAL B N 1
ATOM 2262 C CA . VAL B 1 89 ? 5.879 23.547 7.762 1 64.31 89 VAL B CA 1
ATOM 2263 C C . VAL B 1 89 ? 6.617 22.219 7.531 1 64.31 89 VAL B C 1
ATOM 2265 O O . VAL B 1 89 ? 6.266 21.453 6.629 1 64.31 89 VAL B O 1
ATOM 2268 N N . VAL B 1 90 ? 7.57 22.031 8.359 1 64.31 90 VAL B N 1
ATOM 2269 C CA . VAL B 1 90 ? 8.328 20.797 8.25 1 64.31 90 VAL B CA 1
ATOM 2270 C C . VAL B 1 90 ? 7.406 19.594 8.484 1 64.31 90 VAL B C 1
ATOM 2272 O O . VAL B 1 90 ? 7.445 18.625 7.73 1 64.31 90 VAL B O 1
ATOM 2275 N N . LEU B 1 91 ? 6.609 19.734 9.391 1 73.75 91 LEU B N 1
ATOM 2276 C CA . LEU B 1 91 ? 5.688 18.656 9.711 1 73.75 91 LEU B CA 1
ATOM 2277 C C . LEU B 1 91 ? 4.699 18.438 8.57 1 73.75 91 LEU B C 1
ATOM 2279 O O . LEU B 1 91 ? 4.438 17.297 8.18 1 73.75 91 LEU B O 1
ATOM 2283 N N . LEU B 1 92 ? 4.23 19.484 8 1 74.44 92 LEU B N 1
ATOM 2284 C CA . LEU B 1 92 ? 3.279 19.391 6.898 1 74.44 92 LEU B CA 1
ATOM 2285 C C . LEU B 1 92 ? 3.939 18.766 5.668 1 74.44 92 LEU B C 1
ATOM 2287 O O . LEU B 1 92 ? 3.332 17.938 4.984 1 74.44 92 LEU B O 1
ATOM 2291 N N . SER B 1 93 ? 5.102 19.188 5.457 1 71.19 93 SER B N 1
ATOM 2292 C CA . SER B 1 93 ? 5.824 18.641 4.312 1 71.19 93 SER B CA 1
ATOM 2293 C C . SER B 1 93 ? 6.105 17.156 4.496 1 71.19 93 SER B C 1
ATOM 2295 O O . SER B 1 93 ? 5.938 16.359 3.562 1 71.19 93 SER B O 1
ATOM 2297 N N . ALA B 1 94 ? 6.492 16.797 5.656 1 73.81 94 ALA B N 1
ATOM 2298 C CA . ALA B 1 94 ? 6.777 15.398 5.949 1 73.81 94 ALA B CA 1
ATOM 2299 C C . ALA B 1 94 ? 5.52 14.547 5.805 1 73.81 94 ALA B C 1
ATOM 2301 O O . ALA B 1 94 ? 5.555 13.477 5.191 1 73.81 94 ALA B O 1
ATOM 2302 N N . LEU B 1 95 ? 4.492 15.055 6.289 1 78.81 95 LEU B N 1
ATOM 2303 C CA . LEU B 1 95 ? 3.227 14.328 6.219 1 78.81 95 LEU B CA 1
ATOM 2304 C C . LEU B 1 95 ? 2.723 14.258 4.785 1 78.81 95 LEU B C 1
ATOM 2306 O O . LEU B 1 95 ? 2.23 13.211 4.348 1 78.81 95 LEU B O 1
ATOM 2310 N N . GLY B 1 96 ? 2.848 15.289 4.121 1 79.81 96 GLY B N 1
ATOM 2311 C CA . GLY B 1 96 ? 2.451 15.312 2.721 1 79.81 96 GLY B CA 1
ATOM 2312 C C . GLY B 1 96 ? 3.244 14.352 1.859 1 79.81 96 GLY B C 1
ATOM 2313 O O . GLY B 1 96 ? 2.672 13.617 1.053 1 79.81 96 GLY B O 1
ATOM 2314 N N . TYR B 1 97 ? 4.457 14.328 2.049 1 76.56 97 TYR B N 1
ATOM 2315 C CA . TYR B 1 97 ? 5.312 13.406 1.31 1 76.56 97 TYR B CA 1
ATOM 2316 C C . TYR B 1 97 ? 5.004 11.961 1.673 1 76.56 97 TYR B C 1
ATOM 2318 O O . TYR B 1 97 ? 4.926 11.094 0.797 1 76.56 97 TYR B O 1
ATOM 2326 N N . GLY B 1 98 ? 4.926 11.734 2.957 1 83.81 98 GLY B N 1
ATOM 2327 C CA . GLY B 1 98 ? 4.559 10.398 3.395 1 83.81 98 GLY B CA 1
ATOM 2328 C C . GLY B 1 98 ? 3.273 9.898 2.762 1 83.81 98 GLY B C 1
ATOM 2329 O O . GLY B 1 98 ? 3.199 8.742 2.328 1 83.81 98 GLY B O 1
ATOM 2330 N N . LEU B 1 99 ? 2.395 10.781 2.705 1 84.06 99 LEU B N 1
ATOM 2331 C CA . LEU B 1 99 ? 1.113 10.422 2.107 1 84.06 99 LEU B CA 1
ATOM 2332 C C . LEU B 1 99 ? 1.26 10.188 0.607 1 84.06 99 LEU B C 1
ATOM 2334 O O . LEU B 1 99 ? 0.692 9.234 0.064 1 84.06 99 LEU B O 1
ATOM 2338 N N . TYR B 1 100 ? 1.905 11.047 -0.026 1 84.88 100 TYR B N 1
ATOM 2339 C CA . TYR B 1 100 ? 2.16 10.898 -1.454 1 84.88 100 TYR B CA 1
ATOM 2340 C C . TYR B 1 100 ? 2.859 9.57 -1.744 1 84.88 100 TYR B C 1
ATOM 2342 O O . TYR B 1 100 ? 2.465 8.844 -2.656 1 84.88 100 TYR B O 1
ATOM 2350 N N . PHE B 1 101 ? 3.801 9.25 -0.917 1 86.88 101 PHE B N 1
ATOM 2351 C CA . PHE B 1 101 ? 4.582 8.031 -1.08 1 86.88 101 PHE B CA 1
ATOM 2352 C C . PHE B 1 101 ? 3.727 6.801 -0.808 1 86.88 101 PHE B C 1
ATOM 2354 O O . PHE B 1 101 ? 3.547 5.953 -1.688 1 86.88 101 PHE B O 1
ATOM 2361 N N . ALA B 1 102 ? 3.229 6.738 0.389 1 90.31 102 ALA B N 1
ATOM 2362 C CA . ALA B 1 102 ? 2.443 5.574 0.785 1 90.31 102 ALA B CA 1
ATOM 2363 C C . ALA B 1 102 ? 1.2 5.426 -0.086 1 90.31 102 ALA B C 1
ATOM 2365 O O . ALA B 1 102 ? 0.875 4.328 -0.537 1 90.31 102 ALA B O 1
ATOM 2366 N N . GLY B 1 103 ? 0.571 6.531 -0.31 1 91.31 103 GLY B N 1
ATOM 2367 C CA . GLY B 1 103 ? -0.61 6.523 -1.158 1 91.31 103 GLY B CA 1
ATOM 2368 C C . GLY B 1 103 ? -0.313 6.125 -2.592 1 91.31 103 GLY B C 1
ATOM 2369 O O . GLY B 1 103 ? -1.082 5.387 -3.209 1 91.31 103 GLY B O 1
ATOM 2370 N N . GLY B 1 104 ? 0.716 6.613 -3.107 1 91.88 104 GLY B N 1
ATOM 2371 C CA . GLY B 1 104 ? 1.112 6.27 -4.465 1 91.88 104 GLY B CA 1
ATOM 2372 C C . GLY B 1 104 ? 1.354 4.785 -4.66 1 91.88 104 GLY B C 1
ATOM 2373 O O . GLY B 1 104 ? 0.928 4.211 -5.664 1 91.88 104 GLY B O 1
ATOM 2374 N N . TRP B 1 105 ? 2.043 4.203 -3.705 1 94.38 105 TRP B N 1
ATOM 2375 C CA . TRP B 1 105 ? 2.301 2.771 -3.803 1 94.38 105 TRP B CA 1
ATOM 2376 C C . TRP B 1 105 ? 1.018 1.971 -3.607 1 94.38 105 TRP B C 1
ATOM 2378 O O . TRP B 1 105 ? 0.804 0.954 -4.27 1 94.38 105 TRP B O 1
ATOM 2388 N N . LEU B 1 106 ? 0.258 2.408 -2.713 1 93.31 106 LEU B N 1
ATOM 2389 C CA . LEU B 1 106 ? -1.004 1.714 -2.484 1 93.31 106 LEU B CA 1
ATOM 2390 C C . LEU B 1 106 ? -1.877 1.747 -3.734 1 93.31 106 LEU B C 1
ATOM 2392 O O . LEU B 1 106 ? -2.42 0.719 -4.145 1 93.31 106 LEU B O 1
ATOM 2396 N N . LEU B 1 107 ? -2.006 2.893 -4.359 1 91.94 107 LEU B N 1
ATOM 2397 C CA . LEU B 1 107 ? -2.842 3.041 -5.547 1 91.94 107 LEU B CA 1
ATOM 2398 C C . LEU B 1 107 ? -2.252 2.271 -6.727 1 91.94 107 LEU B C 1
ATOM 2400 O O . LEU B 1 107 ? -2.988 1.816 -7.605 1 91.94 107 LEU B O 1
ATOM 2404 N N . ALA B 1 108 ? -0.983 2.086 -6.719 1 94.56 108 ALA B N 1
ATOM 2405 C CA . ALA B 1 108 ? -0.325 1.324 -7.777 1 94.56 108 ALA B CA 1
ATOM 2406 C C . ALA B 1 108 ? -0.792 -0.129 -7.777 1 94.56 108 ALA B C 1
ATOM 2408 O O . ALA B 1 108 ? -0.722 -0.809 -8.805 1 94.56 108 ALA B O 1
ATOM 2409 N N . LEU B 1 109 ? -1.265 -0.599 -6.656 1 95.19 109 LEU B N 1
ATOM 2410 C CA . LEU B 1 109 ? -1.743 -1.975 -6.57 1 95.19 109 LEU B CA 1
ATOM 2411 C C . LEU B 1 109 ? -2.949 -2.186 -7.48 1 95.19 109 LEU B C 1
ATOM 2413 O O . LEU B 1 109 ? -3.225 -3.312 -7.902 1 95.19 109 LEU B O 1
ATOM 2417 N N . ALA B 1 110 ? -3.654 -1.156 -7.789 1 93.62 110 ALA B N 1
ATOM 2418 C CA . ALA B 1 110 ? -4.848 -1.266 -8.625 1 93.62 110 ALA B CA 1
ATOM 2419 C C . ALA B 1 110 ? -4.473 -1.479 -10.086 1 93.62 110 ALA B C 1
ATOM 2421 O O . ALA B 1 110 ? -5.309 -1.905 -10.891 1 93.62 110 ALA B O 1
ATOM 2422 N N . ASP B 1 111 ? -3.258 -1.129 -10.398 1 93.5 111 ASP B N 1
ATOM 2423 C CA . ASP B 1 111 ? -2.754 -1.306 -11.758 1 93.5 111 ASP B CA 1
ATOM 2424 C C . ASP B 1 111 ? -2.467 -2.777 -12.047 1 93.5 111 ASP B C 1
ATOM 2426 O O . ASP B 1 111 ? -1.664 -3.408 -11.359 1 93.5 111 ASP B O 1
ATOM 2430 N N . PRO B 1 112 ? -3.078 -3.324 -13.109 1 89.69 112 PRO B N 1
ATOM 2431 C CA . PRO B 1 112 ? -2.863 -4.734 -13.438 1 89.69 112 PRO B CA 1
ATOM 2432 C C . PRO B 1 112 ? -1.41 -5.043 -13.789 1 89.69 112 PRO B C 1
ATOM 2434 O O . PRO B 1 112 ? -0.987 -6.199 -13.727 1 89.69 112 PRO B O 1
ATOM 2437 N N . ALA B 1 113 ? -0.671 -4.07 -14.164 1 93.38 113 ALA B N 1
ATOM 2438 C CA . ALA B 1 113 ? 0.728 -4.285 -14.523 1 93.38 113 ALA B CA 1
ATOM 2439 C C . ALA B 1 113 ? 1.602 -4.418 -13.281 1 93.38 113 ALA B C 1
ATOM 2441 O O . ALA B 1 113 ? 2.748 -4.863 -13.359 1 93.38 113 ALA B O 1
ATOM 2442 N N . THR B 1 114 ? 1.039 -3.961 -12.203 1 95.75 114 THR B N 1
ATOM 2443 C CA . THR B 1 114 ? 1.779 -4.086 -10.953 1 95.75 114 THR B CA 1
ATOM 2444 C C . THR B 1 114 ? 1.794 -5.535 -10.477 1 95.75 114 THR B C 1
ATOM 2446 O O . THR B 1 114 ? 0.751 -6.191 -10.43 1 95.75 114 THR B O 1
ATOM 2449 N N . GLN B 1 115 ? 2.982 -6.039 -10.172 1 95.06 115 GLN B N 1
ATOM 2450 C CA . GLN B 1 115 ? 3.131 -7.398 -9.664 1 95.06 115 GLN B CA 1
ATOM 2451 C C . GLN B 1 115 ? 3.463 -7.395 -8.172 1 95.06 115 GLN B C 1
ATOM 2453 O O . GLN B 1 115 ? 4.25 -6.566 -7.711 1 95.06 115 GLN B O 1
ATOM 2458 N N . VAL B 1 116 ? 2.814 -8.203 -7.465 1 95.75 116 VAL B N 1
ATOM 2459 C CA . VAL B 1 116 ? 3.133 -8.414 -6.059 1 95.75 116 VAL B CA 1
ATOM 2460 C C . VAL B 1 116 ? 3.729 -9.805 -5.863 1 95.75 116 VAL B C 1
ATOM 2462 O O . VAL B 1 116 ? 3.037 -10.812 -6.027 1 95.75 116 VAL B O 1
ATOM 2465 N N . LEU B 1 117 ? 4.988 -9.836 -5.492 1 95.81 117 LEU B N 1
ATOM 2466 C CA . LEU B 1 117 ? 5.691 -11.102 -5.328 1 95.81 117 LEU B CA 1
ATOM 2467 C C . LEU B 1 117 ? 5.91 -11.414 -3.85 1 95.81 117 LEU B C 1
ATOM 2469 O O . LEU B 1 117 ? 6.332 -10.539 -3.084 1 95.81 117 LEU B O 1
ATOM 2473 N N . THR B 1 118 ? 5.578 -12.648 -3.51 1 95.88 118 THR B N 1
ATOM 2474 C CA . THR B 1 118 ? 5.93 -13.109 -2.172 1 95.88 118 THR B CA 1
ATOM 2475 C C . THR B 1 118 ? 7.398 -13.523 -2.109 1 95.88 118 THR B C 1
ATOM 2477 O O . THR B 1 118 ? 7.887 -14.242 -2.984 1 95.88 118 THR B O 1
ATOM 2480 N N . LEU B 1 119 ? 8.047 -12.953 -1.157 1 97.31 119 LEU B N 1
ATOM 2481 C CA . LEU B 1 119 ? 9.438 -13.328 -0.9 1 97.31 119 LEU B CA 1
ATOM 2482 C C . LEU B 1 119 ? 9.516 -14.375 0.204 1 97.31 119 LEU B C 1
ATOM 2484 O O . LEU B 1 119 ? 8.914 -14.211 1.268 1 97.31 119 LEU B O 1
ATOM 2488 N N . GLU B 1 120 ? 10.328 -15.406 -0.112 1 97.44 120 GLU B N 1
ATOM 2489 C CA . GLU B 1 120 ? 10.406 -16.531 0.827 1 97.44 120 GLU B CA 1
ATOM 2490 C C . GLU B 1 120 ? 11.852 -16.781 1.244 1 97.44 120 GLU B C 1
ATOM 2492 O O 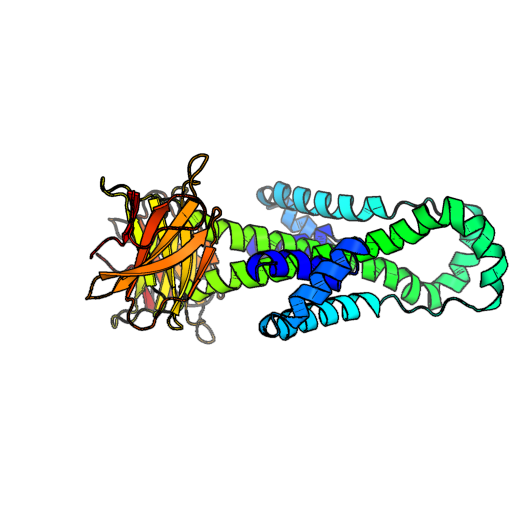. GLU B 1 120 ? 12.781 -16.578 0.458 1 97.44 120 GLU B O 1
ATOM 2497 N N . SER B 1 121 ? 11.977 -17.266 2.441 1 96.5 121 SER B N 1
ATOM 2498 C CA . SER B 1 121 ? 13.266 -17.75 2.908 1 96.5 121 SER B CA 1
ATOM 2499 C C . SER B 1 121 ? 13.633 -19.078 2.248 1 96.5 121 SER B C 1
ATOM 2501 O O . SER B 1 121 ? 12.789 -19.734 1.636 1 96.5 121 SER B O 1
ATOM 2503 N N . PRO B 1 122 ? 14.852 -19.406 2.309 1 94.5 122 PRO B N 1
ATOM 2504 C CA . PRO B 1 122 ? 15.242 -20.703 1.765 1 94.5 122 PRO B CA 1
ATOM 2505 C C . PRO B 1 122 ? 14.469 -21.859 2.4 1 94.5 122 PRO B C 1
ATOM 2507 O O . PRO B 1 122 ? 14.344 -22.938 1.799 1 94.5 122 PRO B O 1
ATOM 2510 N N . GLN B 1 123 ? 13.906 -21.703 3.531 1 94.69 123 GLN B N 1
ATOM 2511 C CA . GLN B 1 123 ? 13.133 -22.734 4.223 1 94.69 123 GLN B CA 1
ATOM 2512 C C . GLN B 1 123 ? 11.672 -22.703 3.791 1 94.69 123 GLN B C 1
ATOM 2514 O O . GLN B 1 123 ? 10.867 -23.531 4.238 1 94.69 123 GLN B O 1
ATOM 2519 N N . GLY B 1 124 ? 11.289 -21.734 3.012 1 93.69 124 GLY B N 1
ATOM 2520 C CA . GLY B 1 124 ? 9.961 -21.719 2.416 1 93.69 124 GLY B CA 1
ATOM 2521 C C . GLY B 1 124 ? 8.984 -20.828 3.166 1 93.69 124 GLY B C 1
ATOM 2522 O O . GLY B 1 124 ? 7.789 -20.828 2.857 1 93.69 124 GLY B O 1
ATOM 2523 N N . SER B 1 125 ? 9.531 -20.141 4.117 1 94.44 125 SER B N 1
ATOM 2524 C CA . SER B 1 125 ? 8.648 -19.266 4.871 1 94.44 125 SER B CA 1
ATOM 2525 C C . SER B 1 125 ? 8.57 -17.875 4.223 1 94.44 125 SER B C 1
ATOM 2527 O O . SER B 1 125 ? 9.578 -17.328 3.781 1 94.44 125 SER B O 1
ATOM 2529 N N . ALA B 1 126 ? 7.355 -17.344 4.234 1 96 126 ALA B N 1
ATOM 2530 C CA . ALA B 1 126 ? 7.184 -16 3.703 1 96 126 ALA B CA 1
ATOM 2531 C C . ALA B 1 126 ? 7.832 -14.961 4.617 1 96 126 ALA B C 1
ATOM 2533 O O . ALA B 1 126 ? 7.523 -14.906 5.812 1 96 126 ALA B O 1
ATOM 2534 N N . VAL B 1 127 ? 8.68 -14.086 4.004 1 96.5 127 VAL B N 1
ATOM 2535 C CA . VAL B 1 127 ? 9.43 -13.164 4.855 1 96.5 127 VAL B CA 1
ATOM 2536 C C . VAL B 1 127 ? 9.227 -11.727 4.367 1 96.5 127 VAL B C 1
ATOM 2538 O O . VAL B 1 127 ? 9.789 -10.789 4.938 1 96.5 127 VAL B O 1
ATOM 2541 N N . GLY B 1 128 ? 8.492 -11.562 3.318 1 96.69 128 GLY B N 1
ATOM 2542 C CA . GLY B 1 128 ? 8.242 -10.219 2.818 1 96.69 128 GLY B CA 1
ATOM 2543 C C . GLY B 1 128 ? 7.543 -10.203 1.473 1 96.69 128 GLY B C 1
ATOM 2544 O O . GLY B 1 128 ? 7.027 -11.234 1.024 1 96.69 128 GLY B O 1
ATOM 2545 N N . ARG B 1 129 ? 7.441 -8.977 0.907 1 97.56 129 ARG B N 1
ATOM 2546 C CA . ARG B 1 129 ? 6.82 -8.758 -0.396 1 97.56 129 ARG B CA 1
ATOM 2547 C C . ARG B 1 129 ? 7.652 -7.797 -1.242 1 97.56 129 ARG B C 1
ATOM 2549 O O . ARG B 1 129 ? 8.328 -6.918 -0.707 1 97.56 129 ARG B O 1
ATOM 2556 N N . ALA B 1 130 ? 7.641 -8.047 -2.498 1 97.62 130 ALA B N 1
ATOM 2557 C CA . ALA B 1 130 ? 8.117 -7.082 -3.492 1 97.62 130 ALA B CA 1
ATOM 2558 C C . ALA B 1 130 ? 6.973 -6.621 -4.395 1 97.62 130 ALA B C 1
ATOM 2560 O O . ALA B 1 130 ? 6.273 -7.441 -4.992 1 97.62 130 ALA B O 1
ATOM 2561 N N . VAL B 1 131 ? 6.746 -5.332 -4.387 1 97.5 131 VAL B N 1
ATOM 2562 C CA . VAL B 1 131 ? 5.773 -4.738 -5.297 1 97.5 131 VAL B CA 1
ATOM 2563 C C . VAL B 1 131 ? 6.492 -4.109 -6.488 1 97.5 131 VAL B C 1
ATOM 2565 O O . VAL B 1 131 ? 7.242 -3.143 -6.324 1 97.5 131 VAL B O 1
ATOM 2568 N N . LEU B 1 132 ? 6.238 -4.719 -7.664 1 97.19 132 LEU B N 1
ATOM 2569 C CA . LEU B 1 132 ? 6.957 -4.301 -8.859 1 97.19 132 LEU B CA 1
ATOM 2570 C C . LEU B 1 132 ? 6.047 -3.514 -9.797 1 97.19 132 LEU B C 1
ATOM 2572 O O . LEU B 1 132 ? 5.004 -4.016 -10.219 1 97.19 132 LEU B O 1
ATOM 2576 N N . ARG B 1 133 ? 6.48 -2.34 -10.102 1 96.56 133 ARG B N 1
ATOM 2577 C CA . ARG B 1 133 ? 5.758 -1.528 -11.07 1 96.56 133 ARG B CA 1
ATOM 2578 C C . ARG B 1 133 ? 6.32 -1.727 -12.477 1 96.56 133 ARG B C 1
ATOM 2580 O O . ARG B 1 133 ? 7.453 -2.182 -12.641 1 96.56 133 ARG B O 1
ATOM 2587 N N . ARG B 1 134 ? 5.551 -1.326 -13.414 1 92.94 134 ARG B N 1
ATOM 2588 C CA . ARG B 1 134 ? 5.918 -1.492 -14.812 1 92.94 134 ARG B CA 1
ATOM 2589 C C . ARG B 1 134 ? 7.145 -0.653 -15.164 1 92.94 134 ARG B C 1
ATOM 2591 O O . ARG B 1 134 ? 7.922 -1.018 -16.047 1 92.94 134 ARG B O 1
ATOM 2598 N N . ASP B 1 135 ? 7.324 0.389 -14.477 1 93.31 135 ASP B N 1
ATOM 2599 C CA . ASP B 1 135 ? 8.414 1.299 -14.812 1 93.31 135 ASP B CA 1
ATOM 2600 C C . ASP B 1 135 ? 9.742 0.811 -14.227 1 93.31 135 ASP B C 1
ATOM 2602 O O . ASP B 1 135 ? 10.758 1.499 -14.328 1 93.31 135 ASP B O 1
ATOM 2606 N N . GLY B 1 136 ? 9.695 -0.311 -13.562 1 94.38 136 GLY B N 1
ATOM 2607 C CA . GLY B 1 136 ? 10.914 -0.907 -13.047 1 94.38 136 GLY B CA 1
ATOM 2608 C C . GLY B 1 136 ? 11.188 -0.563 -11.594 1 94.38 136 GLY B C 1
ATOM 2609 O O . GLY B 1 136 ? 12.18 -1.013 -11.023 1 94.38 136 GLY B O 1
ATOM 2610 N N . THR B 1 137 ? 10.32 0.191 -11.047 1 96.38 137 THR B N 1
ATOM 2611 C CA . THR B 1 137 ? 10.492 0.495 -9.633 1 96.38 137 THR B CA 1
ATOM 2612 C C . THR B 1 137 ? 9.93 -0.63 -8.766 1 96.38 137 THR B C 1
ATOM 2614 O O . THR B 1 137 ? 8.906 -1.228 -9.102 1 96.38 137 THR B O 1
ATOM 2617 N N . VAL B 1 138 ? 10.656 -0.881 -7.668 1 97.38 138 VAL B N 1
ATOM 2618 C CA . VAL B 1 138 ? 10.234 -1.957 -6.777 1 97.38 138 VAL B CA 1
ATOM 2619 C C . VAL B 1 138 ? 10.18 -1.447 -5.34 1 97.38 138 VAL B C 1
ATOM 2621 O O . VAL B 1 138 ? 11.07 -0.704 -4.906 1 97.38 138 VAL B O 1
ATOM 2624 N N . LEU B 1 139 ? 9.164 -1.749 -4.664 1 97.62 139 LEU B N 1
ATOM 2625 C CA . LEU B 1 139 ? 9.055 -1.547 -3.225 1 97.62 139 LEU B CA 1
ATOM 2626 C C . LEU B 1 139 ? 9.289 -2.852 -2.473 1 97.62 139 LEU B C 1
ATOM 2628 O O . LEU B 1 139 ? 8.586 -3.838 -2.693 1 97.62 139 LEU B O 1
ATOM 2632 N N . LEU B 1 140 ? 10.305 -2.883 -1.624 1 97.56 140 LEU B N 1
ATOM 2633 C CA . LEU B 1 140 ? 10.602 -4.051 -0.8 1 97.56 140 LEU B CA 1
ATOM 2634 C C . LEU B 1 140 ? 10.062 -3.867 0.615 1 97.56 140 LEU B C 1
ATOM 2636 O O . LEU B 1 140 ? 10.297 -2.836 1.246 1 97.56 140 LEU B O 1
ATOM 2640 N N . LEU B 1 141 ? 9.344 -4.789 1.022 1 97.5 141 LEU B N 1
ATOM 2641 C CA . LEU B 1 141 ? 8.812 -4.867 2.377 1 97.5 141 LEU B CA 1
ATOM 2642 C C . LEU B 1 141 ? 9.234 -6.168 3.053 1 97.5 141 LEU B C 1
ATOM 2644 O O . LEU B 1 141 ? 8.867 -7.258 2.598 1 97.5 141 LEU B O 1
ATOM 2648 N N . LEU B 1 142 ? 9.984 -6.062 4.102 1 96.56 142 LEU B N 1
ATOM 2649 C CA . LEU B 1 142 ? 10.477 -7.25 4.793 1 96.56 142 LEU B CA 1
ATOM 2650 C C . LEU B 1 142 ? 9.992 -7.273 6.238 1 96.56 142 LEU B C 1
ATOM 2652 O O . LEU B 1 142 ? 9.797 -6.223 6.848 1 96.56 142 LEU B O 1
ATOM 2656 N N . LYS B 1 143 ? 9.852 -8.445 6.781 1 93.5 143 LYS B N 1
ATOM 2657 C CA . LYS B 1 143 ? 9.32 -8.617 8.125 1 93.5 143 LYS B CA 1
ATOM 2658 C C . LYS B 1 143 ? 10.406 -8.406 9.18 1 93.5 143 LYS B C 1
ATOM 2660 O O . LYS B 1 143 ? 10.109 -8.125 10.344 1 93.5 143 LYS B O 1
ATOM 2665 N N . ALA B 1 144 ? 11.656 -8.555 8.75 1 91.94 144 ALA B N 1
ATOM 2666 C CA . ALA B 1 144 ? 12.75 -8.531 9.711 1 91.94 144 ALA B CA 1
ATOM 2667 C C . ALA B 1 144 ? 13.766 -7.445 9.359 1 91.94 144 ALA B C 1
ATOM 2669 O O . ALA B 1 144 ? 13.773 -6.926 8.242 1 91.94 144 ALA B O 1
ATOM 2670 N N . SER B 1 145 ? 14.562 -7.102 10.352 1 93.56 145 SER B N 1
ATOM 2671 C CA . SER B 1 145 ? 15.742 -6.266 10.156 1 93.56 145 SER B CA 1
ATOM 2672 C C . SER B 1 145 ? 17.016 -7.105 10.109 1 93.56 145 SER B C 1
ATOM 2674 O O . SER B 1 145 ? 17.062 -8.203 10.664 1 93.56 145 SER B O 1
ATOM 2676 N N . PRO B 1 146 ? 17.953 -6.586 9.438 1 94.88 146 PRO B N 1
ATOM 2677 C CA . PRO B 1 146 ? 19.188 -7.359 9.438 1 94.88 146 PRO B CA 1
ATOM 2678 C C . PRO B 1 146 ? 19.859 -7.422 10.812 1 94.88 146 PRO B C 1
ATOM 2680 O O . PRO B 1 146 ? 19.719 -6.484 11.602 1 94.88 146 PRO B O 1
ATOM 2683 N N . PRO B 1 147 ? 20.484 -8.578 11.086 1 94.94 147 PRO B N 1
ATOM 2684 C CA . PRO B 1 147 ? 21.203 -8.664 12.352 1 94.94 147 PRO B CA 1
ATOM 2685 C C . PRO B 1 147 ? 22.344 -7.645 12.445 1 94.94 147 PRO B C 1
ATOM 2687 O O . PRO B 1 147 ? 22.688 -6.996 11.453 1 94.94 147 PRO B O 1
ATOM 2690 N N . SER B 1 148 ? 22.812 -7.523 13.734 1 93.44 148 SER B N 1
ATOM 2691 C CA . SER B 1 148 ? 23.906 -6.586 13.953 1 93.44 148 SER B CA 1
ATOM 2692 C C . SER B 1 148 ? 25.125 -6.938 13.094 1 93.44 148 SER B C 1
ATOM 2694 O O . SER B 1 148 ? 25.469 -8.109 12.945 1 93.44 148 SER B O 1
ATOM 2696 N N . GLY B 1 149 ? 25.672 -5.867 12.516 1 94.31 149 GLY B N 1
ATOM 2697 C CA . GLY B 1 149 ? 26.875 -6.047 11.719 1 94.31 149 GLY B CA 1
ATOM 2698 C C . GLY B 1 149 ? 26.594 -6.438 10.281 1 94.31 149 GLY B C 1
ATOM 2699 O O . GLY B 1 149 ? 27.516 -6.594 9.477 1 94.31 149 GLY B O 1
ATOM 2700 N N . LYS B 1 150 ? 25.344 -6.609 9.969 1 97.81 150 LYS B N 1
ATOM 2701 C CA . LYS B 1 150 ? 24.984 -6.957 8.594 1 97.81 150 LYS B CA 1
ATOM 2702 C C . LYS B 1 150 ? 23.969 -5.965 8.023 1 97.81 150 LYS B C 1
ATOM 2704 O O . LYS B 1 150 ? 23.391 -5.168 8.766 1 97.81 150 LYS B O 1
ATOM 2709 N N . VAL B 1 151 ? 23.875 -6.047 6.707 1 96.56 151 VAL B N 1
ATOM 2710 C CA . VAL B 1 151 ? 22.875 -5.273 5.977 1 96.56 151 VAL B CA 1
ATOM 2711 C C . VAL B 1 151 ? 22.188 -6.16 4.945 1 96.56 151 VAL B C 1
ATOM 2713 O O . VAL B 1 151 ? 22.703 -7.227 4.594 1 96.56 151 VAL B O 1
ATOM 2716 N N . PHE B 1 152 ? 21.047 -5.719 4.531 1 98 152 PHE B N 1
ATOM 2717 C CA . PHE B 1 152 ? 20.406 -6.352 3.385 1 98 152 PHE B CA 1
ATOM 2718 C C . PHE B 1 152 ? 21.031 -5.855 2.08 1 98 152 PHE B C 1
ATOM 2720 O O . PHE B 1 152 ? 21.422 -4.695 1.975 1 98 152 PHE B O 1
ATOM 2727 N N . GLN B 1 153 ? 21.109 -6.695 1.2 1 98.62 153 GLN B N 1
ATOM 2728 C CA . GLN B 1 153 ? 21.422 -6.324 -0.173 1 98.62 153 GLN B CA 1
ATOM 2729 C C . GLN B 1 153 ? 20.422 -6.914 -1.155 1 98.62 153 GLN B C 1
ATOM 2731 O O . GLN B 1 153 ? 20.078 -8.102 -1.073 1 98.62 153 GLN B O 1
ATOM 2736 N N . ALA B 1 154 ? 20 -6.074 -2.037 1 98.62 154 ALA B N 1
ATOM 2737 C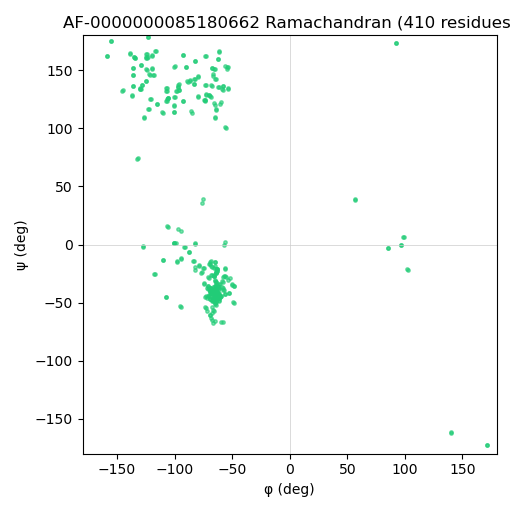 CA . ALA B 1 154 ? 19.062 -6.52 -3.064 1 98.62 154 ALA B CA 1
ATOM 2738 C C . ALA B 1 154 ? 19.797 -7.027 -4.301 1 98.62 154 ALA B C 1
ATOM 2740 O O . ALA B 1 154 ? 20.938 -6.621 -4.562 1 98.62 154 ALA B O 1
ATOM 2741 N N . TRP B 1 155 ? 19.094 -7.941 -5.004 1 98.31 155 TRP B N 1
ATOM 2742 C CA . TRP B 1 155 ? 19.625 -8.523 -6.234 1 98.31 155 TRP B CA 1
ATOM 2743 C C . TRP B 1 155 ? 18.547 -8.602 -7.309 1 98.31 155 TRP B C 1
ATOM 2745 O O . TRP B 1 155 ? 17.438 -9.07 -7.051 1 98.31 155 TRP B O 1
ATOM 2755 N N . GLY B 1 156 ? 18.875 -8.062 -8.484 1 97.94 156 GLY B N 1
ATOM 2756 C CA . GLY B 1 156 ? 18 -8.312 -9.617 1 97.94 156 GLY B CA 1
ATOM 2757 C C . GLY B 1 156 ? 18.109 -9.719 -10.156 1 97.94 156 GLY B C 1
ATOM 2758 O O . GLY B 1 156 ? 19.203 -10.195 -10.453 1 97.94 156 GLY B O 1
ATOM 2759 N N . VAL B 1 157 ? 17 -10.406 -10.211 1 96.94 157 VAL B N 1
ATOM 2760 C CA . VAL B 1 157 ? 16.984 -11.766 -10.75 1 96.94 157 VAL B CA 1
ATOM 2761 C C . VAL B 1 157 ? 16.844 -11.727 -12.266 1 96.94 157 VAL B C 1
ATOM 2763 O O . VAL B 1 157 ? 15.805 -11.312 -12.789 1 96.94 157 VAL B O 1
ATOM 2766 N N . GLU B 1 158 ? 17.844 -12.141 -12.906 1 94.94 158 GLU B N 1
ATOM 2767 C CA . GLU B 1 158 ? 17.875 -12.227 -14.359 1 94.94 158 GLU B CA 1
ATOM 2768 C C . GLU B 1 158 ? 18.094 -13.656 -14.828 1 94.94 158 GLU B C 1
ATOM 2770 O O . GLU B 1 158 ? 18.375 -14.547 -14.016 1 94.94 158 GLU B O 1
ATOM 2775 N N . GLU B 1 159 ? 17.781 -13.969 -16.125 1 90.94 159 GLU B N 1
ATOM 2776 C CA . GLU B 1 159 ? 18.016 -15.297 -16.688 1 90.94 159 GLU B CA 1
ATOM 2777 C C . GLU B 1 159 ? 19.453 -15.758 -16.469 1 90.94 159 GLU B C 1
ATOM 2779 O O . GLU B 1 159 ? 19.703 -16.938 -16.203 1 90.94 159 GLU B O 1
ATOM 2784 N N . GLY B 1 160 ? 20.359 -14.93 -16.391 1 86.62 160 GLY B N 1
ATOM 2785 C CA . GLY B 1 160 ? 21.766 -15.258 -16.297 1 86.62 160 GLY B CA 1
ATOM 2786 C C . GLY B 1 160 ? 22.312 -15.172 -14.883 1 86.62 160 GLY B C 1
ATOM 2787 O O . GLY B 1 160 ? 23.5 -15.43 -14.656 1 86.62 160 GLY B O 1
ATOM 2788 N N . GLY B 1 161 ? 21.484 -14.852 -13.984 1 92.12 161 GLY B N 1
ATOM 2789 C CA . GLY B 1 161 ? 22.031 -14.773 -12.633 1 92.12 161 GLY B CA 1
ATOM 2790 C C . GLY B 1 161 ? 21.469 -13.602 -11.844 1 92.12 161 GLY B C 1
ATOM 2791 O O . GLY B 1 161 ? 20.359 -13.141 -12.117 1 92.12 161 GLY B O 1
ATOM 2792 N N . LEU B 1 162 ? 22.266 -13.273 -10.742 1 95.38 162 LEU B N 1
ATOM 2793 C CA . LEU B 1 162 ? 21.859 -12.211 -9.836 1 95.38 162 LEU B CA 1
ATOM 2794 C C . LEU B 1 162 ? 22.703 -10.961 -10.062 1 95.38 162 LEU B C 1
ATOM 2796 O O . LEU B 1 162 ? 23.938 -11.031 -10.078 1 95.38 162 LEU B O 1
ATOM 2800 N N . ARG B 1 163 ? 22.078 -9.828 -10.297 1 96.31 163 ARG B N 1
ATOM 2801 C CA . ARG B 1 163 ? 22.75 -8.539 -10.438 1 96.31 163 ARG 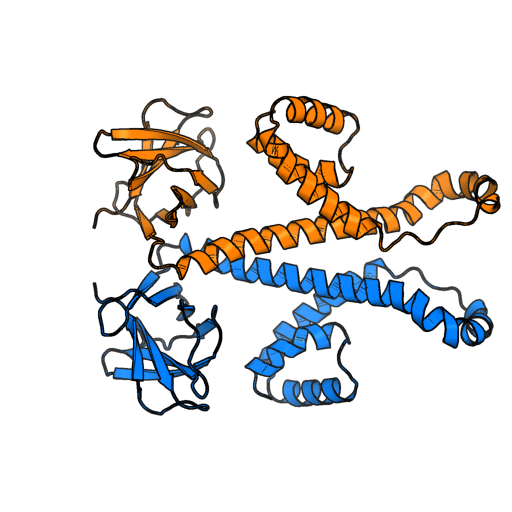B CA 1
ATOM 2802 C C . ARG B 1 163 ? 22.688 -7.746 -9.133 1 96.31 163 ARG B C 1
ATOM 2804 O O . ARG B 1 163 ? 21.625 -7.598 -8.539 1 96.31 163 ARG B O 1
ATOM 2811 N N . PRO B 1 164 ? 23.844 -7.219 -8.734 1 96.81 164 PRO B N 1
ATOM 2812 C CA . PRO B 1 164 ? 23.844 -6.492 -7.457 1 96.81 164 PRO B CA 1
ATOM 2813 C C . PRO B 1 164 ? 23.047 -5.195 -7.516 1 96.81 164 PRO B C 1
ATOM 2815 O O . PRO B 1 164 ? 23.094 -4.477 -8.516 1 96.81 164 PRO B O 1
ATOM 2818 N N . LEU B 1 165 ? 22.328 -4.996 -6.516 1 97.56 165 LEU B N 1
ATOM 2819 C CA . LEU B 1 165 ? 21.594 -3.762 -6.258 1 97.56 165 LEU B CA 1
ATOM 2820 C C . LEU B 1 165 ? 21.984 -3.174 -4.902 1 97.56 165 LEU B C 1
ATOM 2822 O O . LEU B 1 165 ? 22.828 -3.725 -4.203 1 97.56 165 LEU B O 1
ATOM 2826 N N . PRO B 1 166 ? 21.438 -2.02 -4.508 1 95.06 166 PRO B N 1
ATOM 2827 C CA . PRO B 1 166 ? 21.906 -1.313 -3.314 1 95.06 166 PRO B CA 1
ATOM 2828 C C . PRO B 1 166 ? 21.609 -2.072 -2.025 1 95.06 166 PRO B C 1
ATOM 2830 O O . PRO B 1 166 ? 20.656 -2.852 -1.97 1 95.06 166 PRO B O 1
ATOM 2833 N N . THR B 1 167 ? 22.453 -1.808 -1.09 1 96.19 167 THR B N 1
ATOM 2834 C CA . THR B 1 167 ? 22.219 -2.301 0.263 1 96.19 167 THR B CA 1
ATOM 2835 C C . THR B 1 167 ? 21.25 -1.388 1.013 1 96.19 167 THR B C 1
ATOM 2837 O O . THR B 1 167 ? 21.031 -0.243 0.612 1 96.19 167 THR B O 1
ATOM 2840 N N . PHE B 1 168 ? 20.656 -1.972 2.012 1 92.94 168 PHE B N 1
ATOM 2841 C CA . PHE B 1 168 ? 19.734 -1.203 2.846 1 92.94 168 PHE B CA 1
ATOM 2842 C C . PHE B 1 168 ? 19.562 -1.861 4.207 1 92.94 168 PHE B C 1
ATOM 2844 O O . PHE B 1 168 ? 19.906 -3.035 4.383 1 92.94 168 PHE B O 1
ATOM 2851 N N . ARG B 1 169 ? 19.062 -1.108 5.152 1 91.44 169 ARG B N 1
ATOM 2852 C CA . ARG B 1 169 ? 18.859 -1.654 6.488 1 91.44 169 ARG B CA 1
ATOM 2853 C C . ARG B 1 169 ? 17.375 -1.628 6.855 1 91.44 169 ARG B C 1
ATOM 2855 O O . ARG B 1 169 ? 16.922 -2.436 7.668 1 91.44 169 ARG B O 1
ATOM 2862 N N . TRP B 1 170 ? 16.688 -0.696 6.203 1 89.56 170 TRP B N 1
ATOM 2863 C CA . TRP B 1 170 ? 15.305 -0.485 6.621 1 89.56 170 TRP B CA 1
ATOM 2864 C C . TRP B 1 170 ? 14.344 -0.698 5.453 1 89.56 170 TRP B C 1
ATOM 2866 O O . TRP B 1 170 ? 14.703 -0.473 4.297 1 89.56 170 TRP B O 1
ATOM 2876 N N . THR B 1 171 ? 13.164 -1.201 5.758 1 91.88 171 THR B N 1
ATOM 2877 C CA . THR B 1 171 ? 12.055 -1.261 4.816 1 91.88 171 THR B CA 1
ATOM 2878 C C . THR B 1 171 ? 10.867 -0.445 5.324 1 91.88 171 THR B C 1
ATOM 2880 O O . THR B 1 171 ? 10.695 -0.29 6.535 1 91.88 171 THR B O 1
ATOM 2883 N N . PRO B 1 172 ? 10.055 0.205 4.504 1 93.81 172 PRO B N 1
ATOM 2884 C CA . PRO B 1 172 ? 10.008 0.039 3.049 1 93.81 172 PRO B CA 1
ATOM 2885 C C . PRO B 1 172 ? 11.211 0.657 2.342 1 93.81 172 PRO B C 1
ATOM 2887 O O . PRO B 1 172 ? 11.68 1.726 2.738 1 93.81 172 PRO B O 1
ATOM 2890 N N . LYS B 1 173 ? 11.742 -0.122 1.346 1 94.31 173 LYS B N 1
ATOM 2891 C CA . LYS B 1 173 ? 12.844 0.338 0.511 1 94.31 173 LYS B CA 1
ATOM 2892 C C . LYS B 1 173 ? 12.453 0.355 -0.963 1 94.31 173 LYS B C 1
ATOM 2894 O O . LYS B 1 173 ? 11.953 -0.643 -1.49 1 94.31 173 LYS B O 1
ATOM 2899 N N . THR B 1 174 ? 12.602 1.446 -1.604 1 95.38 174 THR B N 1
ATOM 2900 C CA . THR B 1 174 ? 12.352 1.543 -3.039 1 95.38 174 THR B CA 1
ATOM 2901 C C . THR B 1 174 ? 13.656 1.415 -3.82 1 95.38 174 THR B C 1
ATOM 2903 O O . THR B 1 174 ? 14.688 1.968 -3.418 1 95.38 174 THR B O 1
ATOM 2906 N N . LEU B 1 175 ? 13.602 0.615 -4.906 1 95.12 175 LEU B N 1
ATOM 2907 C CA . LEU B 1 175 ? 14.742 0.444 -5.793 1 95.12 175 LEU B CA 1
ATOM 2908 C C . LEU B 1 175 ? 14.305 0.425 -7.254 1 95.12 175 LEU B C 1
ATOM 2910 O O . LEU B 1 175 ? 13.109 0.291 -7.543 1 95.12 175 LEU B O 1
ATOM 2914 N N . ARG B 1 176 ? 15.281 0.581 -8.078 1 95.44 176 ARG B N 1
ATOM 2915 C CA . ARG B 1 176 ? 15.055 0.437 -9.508 1 95.44 176 ARG B CA 1
ATOM 2916 C C . ARG B 1 176 ? 15.641 -0.869 -10.031 1 95.44 176 ARG B C 1
ATOM 2918 O O . ARG B 1 176 ? 16.828 -1.136 -9.852 1 95.44 176 ARG B O 1
ATOM 2925 N N . LEU B 1 177 ? 14.844 -1.597 -10.641 1 96.19 177 LEU B N 1
ATOM 2926 C CA . LEU B 1 177 ? 15.312 -2.85 -11.227 1 96.19 177 LEU B CA 1
ATOM 2927 C C . LEU B 1 177 ? 15.875 -2.615 -12.625 1 96.19 177 LEU B C 1
ATOM 2929 O O . LEU B 1 177 ? 15.305 -1.854 -13.414 1 96.19 177 LEU B O 1
ATOM 2933 N N . PRO B 1 178 ? 16.938 -3.312 -12.906 1 94.5 178 PRO B N 1
ATOM 2934 C CA . PRO B 1 178 ? 17.375 -3.291 -14.305 1 94.5 178 PRO B CA 1
ATOM 2935 C C . PRO B 1 178 ? 16.359 -3.945 -15.25 1 94.5 178 PRO B C 1
ATOM 2937 O O . PRO B 1 178 ? 15.625 -4.848 -14.836 1 94.5 178 PRO B O 1
ATOM 2940 N N . PRO B 1 179 ? 16.328 -3.486 -16.484 1 93.12 179 PRO B N 1
ATOM 2941 C CA . PRO B 1 179 ? 15.32 -3.971 -17.453 1 93.12 179 PRO B CA 1
ATOM 2942 C C . PRO B 1 179 ? 15.352 -5.488 -17.609 1 93.12 179 PRO B C 1
ATOM 2944 O O . PRO B 1 179 ? 14.312 -6.102 -17.875 1 93.12 179 PRO B O 1
ATOM 2947 N N . GLU B 1 180 ? 16.453 -6.09 -17.406 1 94.62 180 GLU B N 1
ATOM 2948 C CA . GLU B 1 180 ? 16.578 -7.527 -17.625 1 94.62 180 GLU B CA 1
ATOM 2949 C C . GLU B 1 180 ? 16.094 -8.312 -16.406 1 94.62 180 GLU B C 1
ATOM 2951 O O . GLU B 1 180 ? 15.875 -9.523 -16.484 1 94.62 180 GLU B O 1
ATOM 2956 N N . ALA B 1 181 ? 15.93 -7.633 -15.312 1 95.81 181 ALA B N 1
ATOM 2957 C CA . ALA B 1 181 ? 15.523 -8.32 -14.086 1 95.81 181 ALA B CA 1
ATOM 2958 C C . ALA B 1 181 ? 14.008 -8.508 -14.039 1 95.81 181 ALA B C 1
ATOM 2960 O O . ALA B 1 181 ? 13.258 -7.594 -14.375 1 95.81 181 ALA B O 1
ATOM 2961 N N . GLN B 1 182 ? 13.57 -9.672 -13.609 1 93.25 182 GLN B N 1
ATOM 2962 C CA . GLN B 1 182 ? 12.148 -9.977 -13.555 1 93.25 182 GLN B CA 1
ATOM 2963 C C . GLN B 1 182 ? 11.656 -10.062 -12.109 1 93.25 182 GLN B C 1
ATOM 2965 O O . GLN B 1 182 ? 10.445 -10.117 -11.859 1 93.25 182 GLN B O 1
ATOM 2970 N N . ALA B 1 183 ? 12.602 -10.125 -11.25 1 96.38 183 ALA B N 1
ATOM 2971 C CA . ALA B 1 183 ? 12.289 -10.227 -9.828 1 96.38 183 ALA B CA 1
ATOM 2972 C C . ALA B 1 183 ? 13.438 -9.688 -8.977 1 96.38 183 ALA B C 1
ATOM 2974 O O . ALA B 1 183 ? 14.43 -9.18 -9.508 1 96.38 183 ALA B O 1
ATOM 2975 N N . VAL B 1 184 ? 13.227 -9.641 -7.691 1 97.62 184 VAL B N 1
ATOM 2976 C CA . VAL B 1 184 ? 14.242 -9.172 -6.762 1 97.62 184 VAL B CA 1
ATOM 2977 C C . VAL B 1 184 ? 14.453 -10.195 -5.648 1 97.62 184 VAL B C 1
ATOM 2979 O O . VAL B 1 184 ? 13.492 -10.805 -5.172 1 97.62 184 VAL B O 1
ATOM 2982 N N . ALA B 1 185 ? 15.633 -10.422 -5.32 1 98.06 185 ALA B N 1
ATOM 2983 C CA . ALA B 1 185 ? 16.031 -11.227 -4.168 1 98.06 185 ALA B CA 1
ATOM 2984 C C . ALA B 1 185 ? 16.781 -10.383 -3.139 1 98.06 185 ALA B C 1
ATOM 2986 O O . ALA B 1 185 ? 17.156 -9.242 -3.418 1 98.06 185 ALA B O 1
ATOM 2987 N N . VAL B 1 186 ? 16.938 -10.938 -1.942 1 98.5 186 VAL B N 1
ATOM 2988 C CA . VAL B 1 186 ? 17.609 -10.203 -0.876 1 98.5 186 VAL B CA 1
ATOM 2989 C C . VAL B 1 186 ? 18.578 -11.133 -0.145 1 98.5 186 VAL B C 1
ATOM 2991 O O . VAL B 1 186 ? 18.234 -12.281 0.143 1 98.5 186 VAL B O 1
ATOM 2994 N N . SER B 1 187 ? 19.719 -10.672 0.139 1 98.38 187 SER B N 1
ATOM 2995 C CA . SER B 1 187 ? 20.703 -11.406 0.935 1 98.38 187 SER B CA 1
ATOM 2996 C C . SER B 1 187 ? 21.156 -10.578 2.137 1 98.38 187 SER B C 1
ATOM 2998 O O . SER B 1 187 ? 20.891 -9.383 2.213 1 98.38 187 SER B O 1
ATOM 3000 N N . LEU B 1 188 ? 21.703 -11.234 3.117 1 98.31 188 LEU B N 1
ATOM 3001 C CA . LEU B 1 188 ? 22.406 -10.609 4.227 1 98.31 188 LEU B CA 1
ATOM 3002 C C . LEU B 1 188 ? 23.906 -10.508 3.932 1 98.31 188 LEU B C 1
ATOM 3004 O O . LEU B 1 188 ? 24.562 -11.516 3.65 1 98.31 188 LEU B O 1
ATOM 3008 N N . GLU B 1 189 ? 24.422 -9.273 3.998 1 98.5 189 GLU B N 1
ATOM 3009 C CA . GLU B 1 189 ? 25.797 -9.016 3.605 1 98.5 189 GLU B CA 1
ATOM 3010 C C . GLU B 1 189 ? 26.5 -8.117 4.617 1 98.5 189 GLU B C 1
ATOM 3012 O O . GLU B 1 189 ? 25.859 -7.473 5.441 1 98.5 189 GLU B O 1
ATOM 3017 N N . PRO B 1 190 ? 27.859 -8.148 4.566 1 96.56 190 PRO B N 1
ATOM 3018 C CA . PRO B 1 190 ? 28.562 -7.125 5.34 1 96.56 190 PRO B CA 1
ATOM 3019 C C . PRO B 1 190 ? 28.25 -5.707 4.875 1 96.56 190 PRO B C 1
ATOM 3021 O O . PRO B 1 190 ? 27.75 -5.512 3.764 1 96.56 190 PRO B O 1
ATOM 3024 N N . PRO B 1 191 ? 28.547 -4.82 5.879 1 91.25 191 PRO B N 1
ATOM 3025 C CA . PRO B 1 191 ? 28.375 -3.438 5.426 1 91.25 191 PRO B CA 1
ATOM 3026 C C . PRO B 1 191 ? 29.156 -3.127 4.152 1 91.25 191 PRO B C 1
ATOM 3028 O O . PRO B 1 191 ? 30.312 -3.537 4.023 1 91.25 191 PRO B O 1
ATOM 3031 N N . GLY B 1 192 ? 28.547 -2.461 3.148 1 91.25 192 GLY B N 1
ATOM 3032 C CA . GLY B 1 192 ? 29.172 -2.168 1.862 1 91.25 192 GLY B CA 1
ATOM 3033 C C . GLY B 1 192 ? 28.703 -3.092 0.754 1 91.25 192 GLY B C 1
ATOM 3034 O O . GLY B 1 192 ? 28.859 -2.783 -0.428 1 91.25 192 GLY B O 1
ATOM 3035 N N . GLY B 1 193 ? 28.203 -4.215 1.134 1 96.38 193 GLY B N 1
ATOM 3036 C CA . GLY B 1 193 ? 27.672 -5.141 0.146 1 96.38 193 GLY B CA 1
ATOM 3037 C C . GLY B 1 193 ? 28.703 -6.152 -0.334 1 96.38 193 GLY B C 1
ATOM 3038 O O . GLY B 1 193 ? 29.844 -6.164 0.142 1 96.38 193 GLY B O 1
ATOM 3039 N N . SER B 1 194 ? 28.234 -7.113 -1.137 1 97.19 194 SER B N 1
ATOM 3040 C CA . SER B 1 194 ? 29.062 -8.164 -1.713 1 97.19 194 SER B CA 1
ATOM 3041 C C . SER B 1 194 ? 28.844 -8.273 -3.219 1 97.19 194 SER B C 1
ATOM 3043 O O . SER B 1 194 ? 27.797 -7.863 -3.734 1 97.19 194 SER B O 1
ATOM 3045 N N . PRO B 1 195 ? 29.859 -8.773 -3.924 1 96 195 PRO B N 1
ATOM 3046 C CA . PRO B 1 195 ? 29.719 -8.953 -5.371 1 96 195 PRO B CA 1
ATOM 3047 C C . PRO B 1 195 ? 28.75 -10.086 -5.723 1 96 195 PRO B C 1
ATOM 3049 O O . PRO B 1 195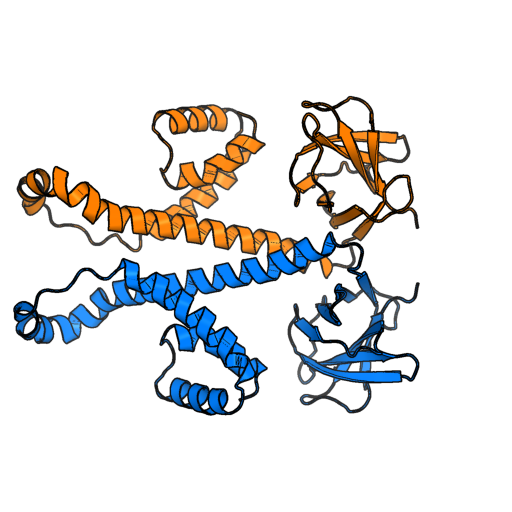 ? 28.172 -10.094 -6.812 1 96 195 PRO B O 1
ATOM 3052 N N . ALA B 1 196 ? 28.672 -11.039 -4.836 1 96.5 196 ALA B N 1
ATOM 3053 C CA . ALA B 1 196 ? 27.734 -12.148 -4.953 1 96.5 196 ALA B CA 1
ATOM 3054 C C . ALA B 1 196 ? 27.047 -12.438 -3.615 1 96.5 196 ALA B C 1
ATOM 3056 O O . ALA B 1 196 ? 27.609 -12.141 -2.555 1 96.5 196 ALA B O 1
ATOM 3057 N N . PRO B 1 197 ? 25.891 -12.938 -3.678 1 96.69 197 PRO B N 1
ATOM 3058 C CA . PRO B 1 197 ? 25.172 -13.156 -2.412 1 96.69 197 PRO B CA 1
ATOM 3059 C C . PRO B 1 197 ? 25.938 -14.086 -1.465 1 96.69 197 PRO B C 1
ATOM 3061 O O . PRO B 1 197 ? 26.375 -15.164 -1.873 1 96.69 197 PRO B O 1
ATOM 3064 N N . THR B 1 198 ? 26.016 -13.688 -0.232 1 96.44 198 THR B N 1
ATOM 3065 C CA . THR B 1 198 ? 26.688 -14.492 0.786 1 96.44 198 THR B CA 1
ATOM 3066 C C . THR B 1 198 ? 25.688 -15.352 1.55 1 96.44 198 THR B C 1
ATOM 3068 O O . THR B 1 198 ? 25.859 -16.562 1.661 1 96.44 198 THR B O 1
ATOM 3071 N N . GLU B 1 199 ? 24.625 -14.742 2.104 1 97.12 199 GLU B N 1
ATOM 3072 C CA . GLU B 1 199 ? 23.547 -15.414 2.824 1 97.12 199 GLU B CA 1
ATOM 3073 C C . GLU B 1 199 ? 22.188 -15.039 2.252 1 97.12 199 GLU B C 1
ATOM 3075 O O . GLU B 1 199 ? 21.703 -13.93 2.482 1 97.12 199 GLU B O 1
ATOM 3080 N N . VAL B 1 200 ? 21.656 -16.031 1.614 1 96.62 200 VAL B N 1
ATOM 3081 C CA . VAL B 1 200 ? 20.344 -15.773 1.004 1 96.62 200 VAL B CA 1
ATOM 3082 C C . VAL B 1 200 ? 19.297 -15.578 2.094 1 96.62 200 VAL B C 1
ATOM 3084 O O . VAL B 1 200 ? 19.219 -16.375 3.035 1 96.62 200 VAL B O 1
ATOM 3087 N N . PHE B 1 201 ? 18.578 -14.492 2.023 1 97.81 201 PHE B N 1
ATOM 3088 C CA . PHE B 1 201 ? 17.547 -14.18 3.014 1 97.81 201 PHE B CA 1
ATOM 3089 C C . PHE B 1 201 ? 16.156 -14.367 2.426 1 97.81 201 PHE B C 1
ATOM 3091 O O . PHE B 1 201 ? 15.289 -14.984 3.053 1 97.81 201 PHE B O 1
ATOM 3098 N N . ALA B 1 202 ? 15.945 -13.875 1.212 1 97.88 202 ALA B N 1
ATOM 3099 C CA . ALA B 1 202 ? 14.625 -13.891 0.602 1 97.88 202 ALA B CA 1
ATOM 3100 C C . ALA B 1 202 ? 14.719 -14.109 -0.906 1 97.88 202 ALA B C 1
ATOM 3102 O O . ALA B 1 202 ? 15.469 -13.414 -1.592 1 97.88 202 ALA B O 1
ATOM 3103 N N . LEU B 1 203 ? 13.922 -15.008 -1.428 1 96.62 203 LEU B N 1
ATOM 3104 C CA . LEU B 1 203 ? 13.805 -15.312 -2.85 1 96.62 203 LEU B CA 1
ATOM 3105 C C . LEU B 1 203 ? 12.359 -15.195 -3.312 1 96.62 203 LEU B C 1
ATOM 3107 O O . LEU B 1 203 ? 11.43 -15.484 -2.553 1 96.62 203 LEU B O 1
ATOM 3111 N N . PRO B 1 204 ? 12.25 -14.625 -4.547 1 95.62 204 PRO B N 1
ATOM 3112 C CA . PRO B 1 204 ? 10.875 -14.594 -5.043 1 95.62 204 PRO B CA 1
ATOM 3113 C C . PRO B 1 204 ? 10.273 -15.992 -5.211 1 95.62 204 PRO B C 1
ATOM 3115 O O . PRO B 1 204 ? 10.969 -16.906 -5.641 1 95.62 204 PRO B O 1
ATOM 3118 N N . ARG B 1 205 ? 8.977 -16.031 -4.699 1 86.06 205 ARG B N 1
ATOM 3119 C CA . ARG B 1 205 ? 8.273 -17.297 -4.84 1 86.06 205 ARG B CA 1
ATOM 3120 C C . ARG B 1 205 ? 8.031 -17.625 -6.309 1 86.06 205 ARG B C 1
ATOM 3122 O O . ARG B 1 205 ? 7.543 -16.797 -7.07 1 86.06 205 ARG B O 1
ATOM 3129 N N . THR B 1 206 ? 8.664 -18.578 -6.867 1 65.06 206 THR B N 1
ATOM 3130 C CA . THR B 1 206 ? 8.469 -19.047 -8.234 1 65.06 206 THR B CA 1
ATOM 3131 C C . THR B 1 206 ? 7.07 -19.625 -8.406 1 65.06 206 THR B C 1
ATOM 3133 O O . THR B 1 206 ? 6.602 -20.391 -7.562 1 65.06 206 THR B O 1
ATOM 3136 N N . PRO B 1 207 ? 6.184 -19 -9.305 1 56.19 207 PRO B N 1
ATOM 3137 C CA . PRO B 1 207 ? 4.914 -19.688 -9.531 1 56.19 207 PRO B CA 1
ATOM 3138 C C . PRO B 1 207 ? 5.09 -21.203 -9.703 1 56.19 207 PRO B C 1
ATOM 3140 O O . PRO B 1 207 ? 6.164 -21.656 -10.102 1 56.19 207 PRO B O 1
#

Secondary structure (DSSP, 8-state):
--HHHHHHHHHHHHTT-S-HHHHHHHHHHHHH-GGGHHHHHHHHHHHHHHHHTT-----STHHHHHHHHHTTSHHHHTHHHHHHHHHHHHHHHHHHHHHHHHHHHHHHTTSTT-EEEEEE-TTS-EEEEEEE-TTSEEEEEESSPPPTT-EEEEEEEETTEEEEEEEESSSSEEEE--TT--EEEEEEE-TT--SS-SEEEEEE---/--HHHHHHHHHHHHTT-S-HHHHHHHHHHHHH-GGGHHHHHHHHHHHHHHHHTT-----STHHHHHHHHHHHSHHHHTHHHHHHHHHHHHHHHHHHHHHHHHHHHHHHTTSTT-EEEEEE-TTS-EEEEEEE-TTSEEEEEESSPPPTT-EEEEEEEETTEEEEEEEESSSSEEEE--TT--EEEEEEE-TT--SS-SEEEEEE---

InterPro domains:
  IPR018764 Anti-sigma K factor RskA, C-terminal [PF10099] (84-198)
  IPR027383 Putative zinc-finger [PF13490] (4-31)
  IPR041916 Anti-sigma factor, zinc-finger domain superfamily [G3DSA:1.10.10.1320] (1-71)
  IPR051474 Anti-sigma-K/W factor [PTHR37461] (2-96)

Solvent-accessible surface area (backbone atoms only — not comparable to full-atom values): 22457 Å² total; per-residue (Å²): 116,53,67,72,60,46,59,69,44,40,63,35,52,44,63,69,67,46,53,75,68,53,42,51,52,48,56,58,36,44,75,73,38,62,82,49,47,62,58,44,49,52,44,33,50,54,43,43,60,60,51,61,77,64,69,73,84,78,73,77,80,67,44,65,69,51,45,65,68,35,51,76,66,32,49,59,57,53,35,40,52,47,46,46,46,50,49,45,47,53,50,44,50,51,28,47,48,45,24,52,51,30,38,49,56,56,58,42,53,18,38,69,68,38,42,77,40,50,18,18,27,90,88,66,45,64,44,18,27,36,40,34,41,78,88,31,40,32,40,38,29,52,66,70,66,56,57,91,80,41,21,34,26,34,24,29,35,34,96,89,43,73,41,77,47,68,62,47,68,66,65,81,35,77,46,75,50,54,88,71,34,82,46,59,30,35,19,46,26,49,76,93,52,60,91,57,83,80,36,80,49,31,36,58,61,72,130,116,53,67,72,60,46,58,68,43,40,62,35,54,44,63,67,66,46,54,75,67,54,42,52,52,48,56,56,36,45,74,74,38,63,83,49,48,63,58,44,48,52,43,33,48,52,44,44,60,62,51,59,78,62,68,71,83,79,74,78,76,67,47,64,69,51,42,65,64,34,50,74,64,30,49,60,56,51,36,41,53,49,46,45,46,50,50,46,48,52,49,43,52,51,28,46,48,45,23,52,50,31,39,49,57,54,58,43,52,18,38,69,70,36,42,78,39,50,19,19,26,91,87,67,46,66,43,19,27,37,41,34,41,79,88,30,40,31,41,37,29,53,67,70,66,56,56,91,81,40,22,34,26,35,24,30,36,33,97,88,43,73,41,78,49,68,63,46,68,64,66,80,34,78,46,75,49,54,90,73,33,81,47,58,30,34,20,46,27,50,77,92,52,61,92,59,83,78,36,79,48,31,36,58,63,74,132